Protein AF-0000000076349645 (afdb_homodimer)

Structure (mmCIF, N/CA/C/O backbone):
data_AF-0000000076349645-model_v1
#
loop_
_entity.id
_entity.type
_entity.pdbx_description
1 polymer 'TIGR01457 family HAD-type hydrolase'
#
loop_
_atom_site.group_PDB
_atom_site.id
_atom_site.type_symbol
_atom_site.label_atom_id
_atom_site.label_alt_id
_atom_site.label_comp_id
_atom_site.label_asym_id
_atom_site.label_entity_id
_atom_site.label_seq_id
_atom_site.pdbx_PDB_ins_code
_atom_site.Cartn_x
_atom_site.Cartn_y
_atom_site.Cartn_z
_atom_site.occupancy
_atom_site.B_iso_or_equiv
_atom_site.auth_seq_id
_atom_site.auth_comp_id
_atom_site.auth_asym_id
_atom_site.auth_atom_id
_atom_site.pdbx_PDB_model_num
ATOM 1 N N . MET A 1 1 ? -4.5 16.5 42.219 1 35.44 1 MET A N 1
ATOM 2 C CA . MET A 1 1 ? -4.461 16.469 40.75 1 35.44 1 MET A CA 1
ATOM 3 C C . MET A 1 1 ? -3.775 17.719 40.219 1 35.44 1 MET A C 1
ATOM 5 O O . MET A 1 1 ? -4.105 18.844 40.625 1 35.44 1 MET A O 1
ATOM 9 N N . ALA A 1 2 ? -2.557 17.531 39.781 1 51 2 ALA A N 1
ATOM 10 C CA . ALA A 1 2 ? -1.756 18.719 39.5 1 51 2 ALA A CA 1
ATOM 11 C C . ALA A 1 2 ? -2.58 19.781 38.781 1 51 2 ALA A C 1
ATOM 13 O O . ALA A 1 2 ? -3.244 19.484 37.781 1 51 2 ALA A O 1
ATOM 14 N N . GLU A 1 3 ? -3.074 20.812 39.312 1 57.16 3 GLU A N 1
ATOM 15 C CA . GLU A 1 3 ? -3.844 21.938 38.781 1 57.16 3 GLU A CA 1
ATOM 16 C C . GLU A 1 3 ? -3.328 22.359 37.406 1 57.16 3 GLU A C 1
ATOM 18 O O . GLU A 1 3 ? -2.135 22.609 37.25 1 57.16 3 GLU A O 1
ATOM 23 N N . ARG A 1 4 ? -4.137 22.156 36.25 1 69.69 4 ARG A N 1
ATOM 24 C CA . ARG A 1 4 ? -3.652 22.469 34.906 1 69.69 4 ARG A CA 1
ATOM 25 C C . ARG A 1 4 ? -3.547 23.969 34.688 1 69.69 4 ARG A C 1
ATOM 27 O O . ARG A 1 4 ? -4.43 24.734 35.094 1 69.69 4 ARG A O 1
ATOM 34 N N . LYS A 1 5 ? -2.461 24.469 34.25 1 83.12 5 LYS A N 1
ATOM 35 C CA . LYS A 1 5 ? -2.17 25.859 33.906 1 83.12 5 LYS A CA 1
ATOM 36 C C . LYS A 1 5 ? -3.164 26.406 32.875 1 83.12 5 LYS A C 1
ATOM 38 O O . LYS A 1 5 ? -3.732 25.641 32.094 1 83.12 5 LYS A O 1
ATOM 43 N N . PRO A 1 6 ? -3.459 27.703 32.969 1 92.44 6 PRO A N 1
ATOM 44 C CA . PRO A 1 6 ? -4.355 28.297 31.969 1 92.44 6 PRO A CA 1
ATOM 45 C C . PRO A 1 6 ? -3.842 28.141 30.547 1 92.44 6 PRO A C 1
ATOM 47 O O . PRO A 1 6 ? -2.629 28.156 30.312 1 92.44 6 PRO A O 1
ATOM 50 N N . ILE A 1 7 ? -4.707 27.969 29.656 1 96.56 7 ILE A N 1
ATOM 51 C CA . ILE A 1 7 ? -4.355 27.828 28.234 1 96.56 7 ILE A CA 1
ATOM 52 C C . ILE A 1 7 ? -3.932 29.188 27.688 1 96.56 7 ILE A C 1
ATOM 54 O O . ILE A 1 7 ? -4.703 30.156 27.719 1 96.56 7 ILE A O 1
ATOM 58 N N . GLU A 1 8 ? -2.738 29.234 27.141 1 97.44 8 GLU A N 1
ATOM 59 C CA . GLU A 1 8 ? -2.174 30.484 26.656 1 97.44 8 GLU A CA 1
ATOM 60 C C . GLU A 1 8 ? -1.993 30.453 25.141 1 97.44 8 GLU A C 1
ATOM 62 O O . GLU A 1 8 ? -1.729 31.469 24.516 1 97.44 8 GLU A O 1
ATOM 67 N N . SER A 1 9 ? -2.154 29.344 24.5 1 98.12 9 SER A N 1
ATOM 68 C CA . SER A 1 9 ? -2.035 29.188 23.047 1 98.12 9 SER A CA 1
ATOM 69 C C . SER A 1 9 ? -2.885 28.031 22.547 1 98.12 9 SER A C 1
ATOM 71 O O . SER A 1 9 ? -3.191 27.109 23.297 1 98.12 9 SER A O 1
ATOM 73 N N . TRP A 1 10 ? -3.256 28.156 21.266 1 98.44 10 TRP A N 1
ATOM 74 C CA . TRP A 1 10 ? -4.211 27.219 20.703 1 98.44 10 TRP A CA 1
ATOM 75 C C . TRP A 1 10 ? -3.717 26.672 19.375 1 98.44 10 TRP A C 1
ATOM 77 O O . TRP A 1 10 ? -3.326 27.438 18.484 1 98.44 10 TRP A O 1
ATOM 87 N N . LEU A 1 11 ? -3.643 25.375 19.25 1 98.38 11 LEU A N 1
ATOM 88 C CA . LEU A 1 11 ? -3.531 24.688 17.953 1 98.38 11 LEU A CA 1
ATOM 89 C C . LEU A 1 11 ? -4.855 24.047 17.562 1 98.38 11 LEU A C 1
ATOM 91 O O . LEU A 1 11 ? -5.531 23.453 18.391 1 98.38 11 LEU A O 1
ATOM 95 N N . THR A 1 12 ? -5.25 24.25 16.344 1 98.19 12 THR A N 1
ATOM 96 C CA . THR A 1 12 ? -6.508 23.688 15.875 1 98.19 12 THR A CA 1
ATOM 97 C C . THR A 1 12 ? -6.297 22.922 14.57 1 98.19 12 THR A C 1
ATOM 99 O O . THR A 1 12 ? -5.578 23.391 13.68 1 98.19 12 THR A O 1
ATOM 102 N N . ASP A 1 13 ? -6.887 21.734 14.484 1 97.94 13 ASP A N 1
ATOM 103 C CA . ASP A 1 13 ? -7.047 21.109 13.172 1 97.94 13 ASP A CA 1
ATOM 104 C C . ASP A 1 13 ? -7.984 21.922 12.289 1 97.94 13 ASP A C 1
ATOM 106 O O . ASP A 1 13 ? -8.656 22.844 12.766 1 97.94 13 ASP A O 1
ATOM 110 N N . MET A 1 14 ? -7.891 21.688 11.039 1 96.75 14 MET A N 1
ATOM 111 C CA . MET A 1 14 ? -8.703 22.438 10.086 1 96.75 14 MET A CA 1
ATOM 112 C C . MET A 1 14 ? -9.961 21.656 9.719 1 96.75 14 MET A C 1
ATOM 114 O O . MET A 1 14 ? -11.055 21.984 10.18 1 96.75 14 MET A O 1
ATOM 118 N N . ASP A 1 15 ? -9.797 20.484 9.055 1 93.69 15 ASP A N 1
ATOM 119 C CA . ASP A 1 15 ? -10.914 19.688 8.57 1 93.69 15 ASP A CA 1
ATOM 120 C C . ASP A 1 15 ? -11.594 18.938 9.719 1 93.69 15 ASP A C 1
ATOM 122 O O . ASP A 1 15 ? -10.93 18.266 10.508 1 93.69 15 ASP A O 1
ATOM 126 N N . GLY A 1 16 ? -12.867 19.109 9.836 1 94.44 16 GLY A N 1
ATOM 127 C CA . GLY A 1 16 ? -13.633 18.484 10.898 1 94.44 16 GLY A CA 1
ATOM 128 C C . GLY A 1 16 ? -13.727 19.344 12.156 1 94.44 16 GLY A C 1
ATOM 129 O O . GLY A 1 16 ? -14.5 19.031 13.062 1 94.44 16 GLY A O 1
ATOM 130 N N . VAL A 1 17 ? -12.93 20.422 12.172 1 97.75 17 VAL A N 1
ATOM 131 C CA . VAL A 1 17 ? -12.898 21.297 13.336 1 97.75 17 VAL A CA 1
ATOM 132 C C . VAL A 1 17 ? -13.359 22.703 12.945 1 97.75 17 VAL A C 1
ATOM 134 O O . VAL A 1 17 ? -14.305 23.234 13.516 1 97.75 17 VAL A O 1
ATOM 137 N N . LEU A 1 18 ? -12.727 23.281 11.914 1 98 18 LEU A N 1
ATOM 138 C CA . LEU A 1 18 ? -13.086 24.609 11.43 1 98 18 LEU A CA 1
ATOM 139 C C . LEU A 1 18 ? -14.008 24.5 10.219 1 98 18 LEU A C 1
ATOM 141 O O . LEU A 1 18 ? -14.914 25.328 10.055 1 98 18 LEU A O 1
ATOM 145 N N . ILE A 1 19 ? -13.734 23.5 9.422 1 95.62 19 ILE A N 1
ATOM 146 C CA . ILE A 1 19 ? -14.492 23.328 8.18 1 95.62 19 ILE A CA 1
ATOM 147 C C . ILE A 1 19 ? -14.891 21.875 8.008 1 95.62 19 ILE A C 1
ATOM 149 O O . ILE A 1 19 ? -14.219 20.969 8.516 1 95.62 19 ILE A O 1
ATOM 153 N N . HIS A 1 20 ? -15.93 21.578 7.355 1 90.38 20 HIS A N 1
ATOM 154 C CA . HIS A 1 20 ? -16.391 20.25 6.938 1 90.38 20 HIS A CA 1
ATOM 155 C C . HIS A 1 20 ? -16.828 20.266 5.473 1 90.38 20 HIS A C 1
ATOM 157 O O . HIS A 1 20 ? -17.844 20.859 5.129 1 90.38 20 HIS A O 1
ATOM 163 N N . GLU A 1 21 ? -16.031 19.594 4.602 1 81.38 21 GLU A N 1
ATOM 164 C CA . GLU A 1 21 ? -16.312 19.5 3.172 1 81.38 21 GLU A CA 1
ATOM 165 C C . GLU A 1 21 ? -16.531 20.875 2.553 1 81.38 21 GLU A C 1
ATOM 167 O O . GLU A 1 21 ? -17.531 21.094 1.861 1 81.38 21 GLU A O 1
ATOM 172 N N . GLY A 1 22 ? -15.703 21.797 3.051 1 84.44 22 GLY A N 1
ATOM 173 C CA . GLY A 1 22 ? -15.688 23.109 2.424 1 84.44 22 GLY A CA 1
ATOM 174 C C . GLY A 1 22 ? -16.672 24.078 3.059 1 84.44 22 GLY A C 1
ATOM 175 O O . GLY A 1 22 ? -16.797 25.219 2.609 1 84.44 22 GLY A O 1
ATOM 176 N N . VAL A 1 23 ? -17.344 23.656 4.051 1 91.69 23 VAL A N 1
ATOM 177 C CA . VAL A 1 23 ? -18.297 24.516 4.754 1 91.69 23 VAL A CA 1
ATOM 178 C C . VAL A 1 23 ? -17.797 24.781 6.172 1 91.69 23 VAL A C 1
ATOM 180 O O . VAL A 1 23 ? -17.438 23.844 6.902 1 91.69 23 VAL A O 1
ATOM 183 N N . PRO A 1 24 ? -17.781 26.047 6.539 1 96.44 24 PRO A N 1
ATOM 184 C CA . PRO A 1 24 ? -17.344 26.359 7.906 1 96.44 24 PRO A CA 1
ATOM 185 C C . PRO A 1 24 ? -18.266 25.734 8.961 1 96.44 24 PRO A C 1
ATOM 187 O O . PRO A 1 24 ? -19.484 25.75 8.812 1 96.44 24 PRO A O 1
ATOM 190 N N . ILE A 1 25 ? -17.719 25.188 9.914 1 96.81 25 ILE A N 1
ATOM 191 C CA . ILE A 1 25 ? -18.469 24.656 11.047 1 96.81 25 ILE A CA 1
ATOM 192 C C . ILE A 1 25 ? -19 25.812 11.898 1 96.81 25 ILE A C 1
ATOM 194 O O . ILE A 1 25 ? -18.281 26.797 12.133 1 96.81 25 ILE A O 1
ATOM 198 N N . PRO A 1 26 ? -20.266 25.703 12.352 1 96.69 26 PRO A N 1
ATOM 199 C CA . PRO A 1 26 ? -20.781 26.797 13.188 1 96.69 26 PRO A CA 1
ATOM 200 C C . PRO A 1 26 ? -19.891 27.094 14.383 1 96.69 26 PRO A C 1
ATOM 202 O O . PRO A 1 26 ? -19.5 26.188 15.117 1 96.69 26 PRO A O 1
ATOM 205 N N . GLY A 1 27 ? -19.531 28.406 14.531 1 97.75 27 GLY A N 1
ATOM 206 C CA . GLY A 1 27 ? -18.703 28.828 15.641 1 97.75 27 GLY A CA 1
ATOM 207 C C . GLY A 1 27 ? -17.234 29 15.258 1 97.75 27 GLY A C 1
ATOM 208 O O . GLY A 1 27 ? -16.469 29.609 15.992 1 97.75 27 GLY A O 1
ATOM 209 N N . ALA A 1 28 ? -16.859 28.469 14.109 1 98.44 28 ALA A N 1
ATOM 210 C CA . ALA A 1 28 ? -15.477 28.531 13.68 1 98.44 28 ALA A CA 1
ATOM 211 C C . ALA A 1 28 ? -15.031 29.984 13.469 1 98.44 28 ALA A C 1
ATOM 213 O O . ALA A 1 28 ? -13.938 30.375 13.891 1 98.44 28 ALA A O 1
ATOM 214 N N . ASP A 1 29 ? -15.898 30.719 12.789 1 98.06 29 ASP A N 1
ATOM 215 C CA . ASP A 1 29 ? -15.578 32.125 12.539 1 98.06 29 ASP A CA 1
ATOM 216 C C . ASP A 1 29 ? -15.445 32.906 13.844 1 98.06 29 ASP A C 1
ATOM 218 O O . ASP A 1 29 ? -14.492 33.656 14.023 1 98.06 29 ASP A O 1
ATOM 222 N N . ALA A 1 30 ? -16.391 32.656 14.812 1 98.38 30 ALA A N 1
ATOM 223 C CA . ALA A 1 30 ? -16.344 33.312 16.109 1 98.38 30 ALA A CA 1
ATOM 224 C C . ALA A 1 30 ? -15.086 32.938 16.891 1 98.38 30 ALA A C 1
ATOM 226 O O . ALA A 1 30 ? -14.477 33.75 17.562 1 98.38 30 ALA A O 1
ATOM 227 N N . PHE A 1 31 ? -14.719 31.719 16.797 1 98.5 31 PHE A N 1
ATOM 228 C CA . PHE A 1 31 ? -13.539 31.203 17.484 1 98.5 31 PHE A CA 1
ATOM 229 C C . PHE A 1 31 ? -12.273 31.875 16.969 1 98.5 31 PHE A C 1
ATOM 231 O O . PHE A 1 31 ? -11.453 32.375 17.75 1 98.5 31 PHE A O 1
ATOM 238 N N . ILE A 1 32 ? -12.086 31.891 15.648 1 98.44 32 ILE A N 1
ATOM 239 C CA . ILE A 1 32 ? -10.914 32.5 15.023 1 98.44 32 ILE A CA 1
ATOM 240 C C . ILE A 1 32 ? -10.875 34 15.359 1 98.44 32 ILE A C 1
ATOM 242 O O . ILE A 1 32 ? -9.805 34.531 15.68 1 98.44 32 ILE A O 1
ATOM 246 N N . LYS A 1 33 ? -12.023 34.625 15.297 1 98 33 LYS A N 1
ATOM 247 C CA . LYS A 1 33 ? -12.102 36.031 15.641 1 98 33 LYS A CA 1
ATOM 248 C C . LYS A 1 33 ? -11.656 36.281 17.078 1 98 33 LYS A C 1
ATOM 250 O O . LYS A 1 33 ? -10.891 37.219 17.344 1 98 33 LYS A O 1
ATOM 255 N N . LYS A 1 34 ? -12.164 35.469 17.953 1 98.12 34 LYS A N 1
ATOM 256 C CA . LYS A 1 34 ? -11.805 35.625 19.359 1 98.12 34 LYS A CA 1
ATOM 257 C C . LYS A 1 34 ? -10.305 35.406 19.578 1 98.12 34 LYS A C 1
ATOM 259 O O . LYS A 1 34 ? -9.68 36.125 20.359 1 98.12 34 LYS A O 1
ATOM 264 N N . LEU A 1 35 ? -9.719 34.438 18.891 1 97.88 35 LEU A N 1
ATOM 265 C CA . LEU A 1 35 ? -8.281 34.219 18.969 1 97.88 35 LEU A CA 1
ATOM 266 C C . LEU A 1 35 ? -7.496 35.438 18.5 1 97.88 35 LEU A C 1
ATOM 268 O O . LEU A 1 35 ? -6.555 35.875 19.172 1 97.88 35 LEU A O 1
ATOM 272 N N . ARG A 1 36 ? -7.906 35.938 17.438 1 97.31 36 ARG A N 1
ATOM 273 C CA . ARG A 1 36 ? -7.223 37.094 16.875 1 97.31 36 ARG A CA 1
ATOM 274 C C . ARG A 1 36 ? -7.316 38.312 17.812 1 97.31 36 ARG A C 1
ATOM 276 O O . ARG A 1 36 ? -6.324 39 18.031 1 97.31 36 ARG A O 1
ATOM 283 N N . GLU A 1 37 ? -8.469 38.469 18.406 1 97.19 37 GLU A N 1
ATOM 284 C CA . GLU A 1 37 ? -8.703 39.625 19.281 1 97.19 37 GLU A CA 1
ATOM 285 C C . GLU A 1 37 ? -7.992 39.438 20.609 1 97.19 37 GLU A C 1
ATOM 287 O O . GLU A 1 37 ? -7.574 40.438 21.234 1 97.19 37 GLU A O 1
ATOM 292 N N . SER A 1 38 ? -7.871 38.25 21.031 1 96.5 38 SER A N 1
ATOM 293 C CA . SER A 1 38 ? -7.25 37.969 22.328 1 96.5 38 SER A CA 1
ATOM 294 C C . SER A 1 38 ? -5.746 38.219 22.281 1 96.5 38 SER A C 1
ATOM 296 O O . SER A 1 38 ? -5.121 38.469 23.312 1 96.5 38 SER A O 1
ATOM 298 N N . GLY A 1 39 ? -5.148 38.094 21.109 1 95.81 39 GLY A N 1
ATOM 299 C CA . GLY A 1 39 ? -3.703 38.188 20.953 1 95.81 39 GLY A CA 1
ATOM 300 C C . GLY A 1 39 ? -2.973 36.906 21.344 1 95.81 39 GLY A C 1
ATOM 301 O O . GLY A 1 39 ? -1.748 36.844 21.219 1 95.81 39 GLY A O 1
ATOM 302 N N . LYS A 1 40 ? -3.676 35.938 21.734 1 96.94 40 LYS A N 1
ATOM 303 C CA . LYS A 1 40 ? -3.049 34.656 22.047 1 96.94 40 LYS A CA 1
ATOM 304 C C . LYS A 1 40 ? -2.473 34 20.797 1 96.94 40 LYS A C 1
ATOM 306 O O . LYS A 1 40 ? -3.088 34.031 19.734 1 96.94 40 LYS A O 1
ATOM 311 N N . PRO A 1 41 ? -1.279 33.438 20.969 1 98 41 PRO A N 1
ATOM 312 C CA . PRO A 1 41 ? -0.742 32.688 19.828 1 98 41 PRO A CA 1
ATOM 313 C C . PRO A 1 41 ? -1.626 31.516 19.422 1 98 41 PRO A C 1
ATOM 315 O O . PRO A 1 41 ? -2.189 30.828 20.281 1 98 41 PRO A O 1
ATOM 318 N N . PHE A 1 42 ? -1.793 31.312 18.094 1 98.5 42 PHE A N 1
ATOM 319 C CA . PHE A 1 42 ? -2.555 30.156 17.641 1 98.5 42 PHE A CA 1
ATOM 320 C C . PHE A 1 42 ? -2.068 29.688 16.266 1 98.5 42 PHE A C 1
ATOM 322 O O . PHE A 1 42 ? -1.42 30.453 15.547 1 98.5 42 PHE A O 1
ATOM 329 N N . LEU A 1 43 ? -2.334 28.438 15.984 1 98.31 43 LEU A N 1
ATOM 330 C CA . LEU A 1 43 ? -1.968 27.812 14.711 1 98.31 43 LEU A CA 1
ATOM 331 C C . LEU A 1 43 ? -3.09 26.922 14.203 1 98.31 43 LEU A C 1
ATOM 333 O O . LEU A 1 43 ? -3.703 26.172 14.977 1 98.31 43 LEU A O 1
ATOM 337 N N . VAL A 1 44 ? -3.426 27.109 12.922 1 98.38 44 VAL A N 1
ATOM 338 C CA . VAL A 1 44 ? -4.195 26.094 12.219 1 98.38 44 VAL A CA 1
ATOM 339 C C . VAL A 1 44 ? -3.256 25.016 11.656 1 98.38 44 VAL A C 1
ATOM 341 O O . VAL A 1 44 ? -2.498 25.281 10.719 1 98.38 44 VAL A O 1
ATOM 344 N N . LEU A 1 45 ? -3.322 23.828 12.219 1 97.69 45 LEU A N 1
ATOM 345 C CA . LEU A 1 45 ? -2.414 22.719 11.93 1 97.69 45 LEU A CA 1
ATOM 346 C C . LEU A 1 45 ? -3.105 21.656 11.094 1 97.69 45 LEU A C 1
ATOM 348 O O . LEU A 1 45 ? -4.035 20.984 11.562 1 97.69 45 LEU A O 1
ATOM 352 N N . THR A 1 46 ? -2.652 21.453 9.859 1 97 46 THR A N 1
ATOM 353 C CA . THR A 1 46 ? -3.344 20.531 8.953 1 97 46 THR A CA 1
ATOM 354 C C . THR A 1 46 ? -2.355 19.594 8.281 1 97 46 THR A C 1
ATOM 356 O O . THR A 1 46 ? -1.245 19.984 7.926 1 97 46 THR A O 1
ATOM 359 N N . ASN A 1 47 ? -2.729 18.312 8.07 1 97.19 47 ASN A N 1
ATOM 360 C CA . ASN A 1 47 ? -1.938 17.344 7.324 1 97.19 47 ASN A CA 1
ATOM 361 C C . ASN A 1 47 ? -1.981 17.609 5.824 1 97.19 47 ASN A C 1
ATOM 363 O O . ASN A 1 47 ? -1.31 16.938 5.047 1 97.19 47 ASN A O 1
ATOM 367 N N . ASN A 1 48 ? -2.701 18.625 5.426 1 95.5 48 ASN A N 1
ATOM 368 C CA . ASN A 1 48 ? -2.775 18.984 4.012 1 95.5 48 ASN A CA 1
ATOM 369 C C . ASN A 1 48 ? -1.408 19.375 3.459 1 95.5 48 ASN A C 1
ATOM 371 O O . ASN A 1 48 ? -0.727 20.234 4.027 1 95.5 48 ASN A O 1
ATOM 375 N N . SER A 1 49 ? -1.057 18.688 2.41 1 97.81 49 SER A N 1
ATOM 376 C CA . SER A 1 49 ? 0.222 19.016 1.795 1 97.81 49 SER A CA 1
ATOM 377 C C . SER A 1 49 ? 0.044 19.422 0.336 1 97.81 49 SER A C 1
ATOM 379 O O . SER A 1 49 ? 1.022 19.547 -0.404 1 97.81 49 SER A O 1
ATOM 381 N N . ILE A 1 50 ? -1.169 19.578 -0.103 1 97.19 50 ILE A N 1
ATOM 382 C CA . ILE A 1 50 ? -1.478 19.906 -1.49 1 97.19 50 ILE A CA 1
ATOM 383 C C . ILE A 1 50 ? -1.267 21.406 -1.729 1 97.19 50 ILE A C 1
ATOM 385 O O . ILE A 1 50 ? -0.67 21.797 -2.732 1 97.19 50 ILE A O 1
ATOM 389 N N . TYR A 1 51 ? -1.674 22.203 -0.767 1 97.25 51 TYR A N 1
ATOM 390 C CA . TYR A 1 51 ? -1.732 23.641 -0.959 1 97.25 51 TYR A CA 1
ATOM 391 C C . TYR A 1 51 ? -0.655 24.344 -0.142 1 97.25 51 TYR A C 1
ATOM 393 O O . TYR A 1 51 ? -0.277 23.875 0.933 1 97.25 51 TYR A O 1
ATOM 401 N N . THR A 1 52 ? -0.24 25.5 -0.638 1 97.81 52 THR A N 1
ATOM 402 C CA . THR A 1 52 ? 0.594 26.391 0.173 1 97.81 52 THR A CA 1
ATOM 403 C C . THR A 1 52 ? -0.224 27.031 1.29 1 97.81 52 THR A C 1
ATOM 405 O O . THR A 1 52 ? -1.456 27.031 1.241 1 97.81 52 THR A O 1
ATOM 408 N N . ALA A 1 53 ? 0.45 27.594 2.25 1 97.81 53 ALA A N 1
ATOM 409 C CA . ALA A 1 53 ? -0.234 28.328 3.314 1 97.81 53 ALA A CA 1
ATOM 410 C C . ALA A 1 53 ? -1.065 29.469 2.746 1 97.81 53 ALA A C 1
ATOM 412 O O . ALA A 1 53 ? -2.186 29.719 3.201 1 97.81 53 ALA A O 1
ATOM 413 N N . ARG A 1 54 ? -0.561 30.094 1.747 1 97.69 54 ARG A N 1
ATOM 414 C CA . ARG A 1 54 ? -1.267 31.203 1.126 1 97.69 54 ARG A CA 1
ATOM 415 C C . ARG A 1 54 ? -2.531 30.719 0.418 1 97.69 54 ARG A C 1
ATOM 417 O O . ARG A 1 54 ? -3.566 31.391 0.472 1 97.69 54 ARG A O 1
ATOM 424 N N . ASP A 1 55 ? -2.395 29.625 -0.308 1 97.44 55 ASP A N 1
ATOM 425 C CA . ASP A 1 55 ? -3.572 29.047 -0.955 1 97.44 55 ASP A CA 1
ATOM 426 C C . ASP A 1 55 ? -4.652 28.719 0.07 1 97.44 55 ASP A C 1
ATOM 428 O O . ASP A 1 55 ? -5.836 29 -0.155 1 97.44 55 ASP A O 1
ATOM 432 N N . LEU A 1 56 ? -4.242 28.125 1.176 1 97.25 56 LEU A N 1
ATOM 433 C CA . LEU A 1 56 ? -5.184 27.734 2.215 1 97.25 56 LEU A CA 1
ATOM 434 C C . LEU A 1 56 ? -5.809 28.953 2.875 1 97.25 56 LEU A C 1
ATOM 436 O O . LEU A 1 56 ? -7.004 28.953 3.189 1 97.25 56 LEU A O 1
ATOM 440 N N . GLN A 1 57 ? -4.992 29.938 3.066 1 98.06 57 GLN A N 1
ATOM 441 C CA . GLN A 1 57 ? -5.523 31.188 3.596 1 98.06 57 GLN A CA 1
ATOM 442 C C . GLN A 1 57 ? -6.637 31.734 2.709 1 98.06 57 GLN A C 1
ATOM 444 O O . GLN A 1 57 ? -7.695 32.156 3.203 1 98.06 57 GLN A O 1
ATOM 449 N N . ALA A 1 58 ? -6.379 31.797 1.415 1 97.44 58 ALA A N 1
ATOM 450 C CA . ALA A 1 58 ? -7.363 32.312 0.463 1 97.44 58 ALA A CA 1
ATOM 451 C C . ALA A 1 58 ? -8.648 31.484 0.506 1 97.44 58 ALA A C 1
ATOM 453 O O . ALA A 1 58 ? -9.75 32.031 0.452 1 97.44 58 ALA A O 1
ATOM 454 N N . ARG A 1 59 ? -8.469 30.172 0.624 1 95.69 59 ARG A N 1
ATOM 455 C CA . ARG A 1 59 ? -9.625 29.281 0.682 1 95.69 59 ARG A CA 1
ATOM 456 C C . ARG A 1 59 ? -10.43 29.516 1.954 1 95.69 59 ARG A C 1
ATOM 458 O O . ARG A 1 59 ? -11.664 29.594 1.911 1 95.69 59 ARG A O 1
ATOM 465 N N . LEU A 1 60 ? -9.727 29.641 3.092 1 97.31 60 LEU A N 1
ATOM 466 C CA . LEU A 1 60 ? -10.383 29.891 4.375 1 97.31 60 LEU A CA 1
ATOM 467 C C . LEU A 1 60 ? -11.078 31.25 4.379 1 97.31 60 LEU A C 1
ATOM 469 O O . LEU A 1 60 ? -12.203 31.375 4.871 1 97.31 60 LEU A O 1
ATOM 473 N N . ASN A 1 61 ? -10.445 32.219 3.777 1 96.81 61 ASN A N 1
ATOM 474 C CA . ASN A 1 61 ? -11.023 33.562 3.705 1 96.81 61 ASN A CA 1
ATOM 475 C C . ASN A 1 61 ? -12.328 33.562 2.916 1 96.81 61 ASN A C 1
ATOM 477 O O . ASN A 1 61 ? -13.289 34.25 3.295 1 96.81 61 ASN A O 1
ATOM 481 N N . ARG A 1 62 ? -12.367 32.844 1.878 1 96.12 62 ARG A N 1
ATOM 482 C CA . ARG A 1 62 ? -13.57 32.75 1.057 1 96.12 62 ARG A CA 1
ATOM 483 C C . ARG A 1 62 ? -14.727 32.125 1.843 1 96.12 62 ARG A C 1
ATOM 485 O O . ARG A 1 62 ? -15.891 32.375 1.555 1 96.12 62 ARG A O 1
ATOM 492 N N . MET A 1 63 ? -14.328 31.391 2.861 1 95.31 63 MET A N 1
ATOM 493 C CA . MET A 1 63 ? -15.336 30.719 3.678 1 95.31 63 MET A CA 1
ATOM 494 C C . MET A 1 63 ? -15.68 31.547 4.91 1 95.31 63 MET A C 1
ATOM 496 O O . MET A 1 63 ? -16.453 31.094 5.762 1 95.31 63 MET A O 1
ATOM 500 N N . GLY A 1 64 ? -15.055 32.688 5.012 1 96.19 64 GLY A N 1
ATOM 501 C CA . GLY A 1 64 ? -15.367 33.562 6.109 1 96.19 64 GLY A CA 1
ATOM 502 C C . GLY A 1 64 ? -14.469 33.375 7.316 1 96.19 64 GLY A C 1
ATOM 503 O O . GLY A 1 64 ? -14.773 33.875 8.406 1 96.19 64 GLY A O 1
ATOM 504 N N . LEU A 1 65 ? -13.422 32.656 7.18 1 98.12 65 LEU A N 1
ATOM 505 C CA . LEU A 1 65 ? -12.461 32.469 8.258 1 98.12 65 LEU A CA 1
ATOM 506 C C . LEU A 1 65 ? -11.18 33.25 8.008 1 98.12 65 LEU A C 1
ATOM 508 O O . LEU A 1 65 ? -10.406 32.938 7.109 1 98.12 65 LEU A O 1
ATOM 512 N N . ASP A 1 66 ? -10.953 34.25 8.812 1 97.81 66 ASP A N 1
ATOM 513 C CA . ASP A 1 66 ? -9.797 35.125 8.641 1 97.81 66 ASP A CA 1
ATOM 514 C C . ASP A 1 66 ? -8.594 34.594 9.422 1 97.81 66 ASP A C 1
ATOM 516 O O . ASP A 1 66 ? -8.359 35.031 10.562 1 97.81 66 ASP A O 1
ATOM 520 N N . VAL A 1 67 ? -7.852 33.781 8.797 1 98.12 67 VAL A N 1
ATOM 521 C CA . VAL A 1 67 ? -6.652 33.219 9.406 1 98.12 67 VAL A CA 1
ATOM 522 C C . VAL A 1 67 ? -5.406 33.781 8.734 1 98.12 67 VAL A C 1
ATOM 524 O O . VAL A 1 67 ? -5.223 33.625 7.523 1 98.12 67 VAL A O 1
ATOM 527 N N . PRO A 1 68 ? -4.543 34.5 9.453 1 97.81 68 PRO A N 1
ATOM 528 C CA . PRO A 1 68 ? -3.293 34.969 8.844 1 97.81 68 PRO A CA 1
ATOM 529 C C . PRO A 1 68 ? -2.443 33.812 8.297 1 97.81 68 PRO A C 1
ATOM 531 O O . PRO A 1 68 ? -2.449 32.719 8.859 1 97.81 68 PRO A O 1
ATOM 534 N N . VAL A 1 69 ? -1.717 34.094 7.281 1 98 69 VAL A N 1
ATOM 535 C CA . VAL A 1 69 ? -0.921 33.062 6.598 1 98 69 VAL A CA 1
ATOM 536 C C . VAL A 1 69 ? 0.085 32.469 7.57 1 98 69 VAL A C 1
ATOM 538 O O . VAL A 1 69 ? 0.34 31.25 7.535 1 98 69 VAL A O 1
ATOM 541 N N . GLU A 1 70 ? 0.676 33.281 8.484 1 97.19 70 GLU A N 1
ATOM 542 C CA . GLU A 1 70 ? 1.711 32.812 9.406 1 97.19 70 GLU A CA 1
ATOM 543 C C . GLU A 1 70 ? 1.135 31.875 10.469 1 97.19 70 GLU A C 1
ATOM 545 O O . GLU A 1 70 ? 1.881 31.203 11.18 1 97.19 70 GLU A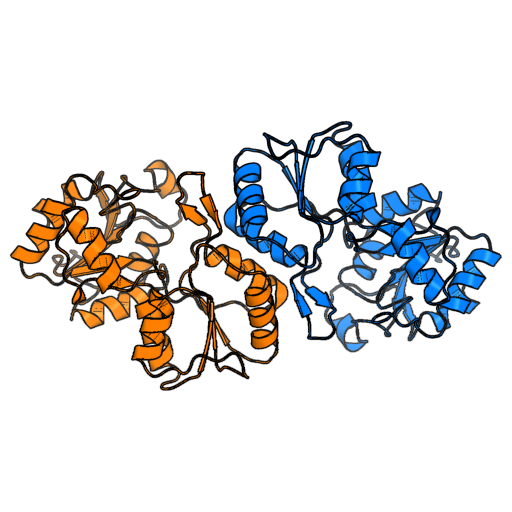 O 1
ATOM 550 N N . ASN A 1 71 ? -0.201 31.828 10.516 1 98.19 71 ASN A N 1
ATOM 551 C CA . ASN A 1 71 ? -0.855 30.969 11.5 1 98.19 71 ASN A CA 1
ATOM 552 C C . ASN A 1 71 ? -1.283 29.641 10.891 1 98.19 71 ASN A C 1
ATOM 554 O O . ASN A 1 71 ? -1.969 28.844 11.539 1 98.19 71 ASN A O 1
ATOM 558 N N . ILE A 1 72 ? -0.934 29.375 9.648 1 98.19 72 ILE A N 1
ATOM 559 C CA . ILE A 1 72 ? -1.242 28.109 8.984 1 98.19 72 ILE A CA 1
ATOM 560 C C . ILE A 1 72 ? 0.017 27.25 8.898 1 98.19 72 ILE A C 1
ATOM 562 O O . ILE A 1 72 ? 1.047 27.703 8.383 1 98.19 72 ILE A O 1
ATOM 566 N N . TRP A 1 73 ? -0.056 26.062 9.477 1 98.06 73 TRP A N 1
ATOM 567 C CA . TRP A 1 73 ? 1.048 25.109 9.508 1 98.06 73 TRP A CA 1
ATOM 568 C C . TRP A 1 73 ? 0.634 23.781 8.898 1 98.06 73 TRP A C 1
ATOM 570 O O . TRP A 1 73 ? -0.211 23.078 9.445 1 98.06 73 TRP A O 1
ATOM 580 N N . THR A 1 74 ? 1.216 23.453 7.738 1 98.12 74 THR A N 1
ATOM 581 C CA . THR A 1 74 ? 0.826 22.266 7 1 98.12 74 THR A CA 1
ATOM 582 C C . THR A 1 74 ? 1.847 21.141 7.199 1 98.12 74 THR A C 1
ATOM 584 O O . THR A 1 74 ? 2.957 21.391 7.676 1 98.12 74 THR A O 1
ATOM 587 N N . SER A 1 75 ? 1.445 19.953 6.809 1 98.19 75 SER A N 1
ATOM 588 C CA . SER A 1 75 ? 2.385 18.844 6.867 1 98.19 75 SER A CA 1
ATOM 589 C C . SER A 1 75 ? 3.541 19.047 5.895 1 98.19 75 SER A C 1
ATOM 591 O O . SER A 1 75 ? 4.648 18.547 6.129 1 98.19 75 SER A O 1
ATOM 593 N N . ALA A 1 76 ? 3.338 19.797 4.797 1 98.5 76 ALA A N 1
ATOM 594 C CA . ALA A 1 76 ? 4.406 20.156 3.867 1 98.5 76 ALA A CA 1
ATOM 595 C C . ALA A 1 76 ? 5.465 21.016 4.551 1 98.5 76 ALA A C 1
ATOM 597 O O . ALA A 1 76 ? 6.664 20.766 4.426 1 98.5 76 ALA A O 1
ATOM 598 N N . LEU A 1 77 ? 5.004 22.016 5.293 1 98.19 77 LEU A N 1
ATOM 599 C CA . LEU A 1 77 ? 5.918 22.891 6.004 1 98.19 77 LEU A CA 1
ATOM 600 C C . LEU A 1 77 ? 6.676 22.141 7.09 1 98.19 77 LEU A C 1
ATOM 602 O O . LEU A 1 77 ? 7.879 22.344 7.262 1 98.19 77 LEU A O 1
ATOM 606 N N . ALA A 1 78 ? 5.938 21.312 7.789 1 97.75 78 ALA A N 1
ATOM 607 C CA . ALA A 1 78 ? 6.57 20.484 8.82 1 97.75 78 ALA A CA 1
ATOM 608 C C . ALA A 1 78 ? 7.652 19.594 8.227 1 97.75 78 ALA A C 1
ATOM 610 O O . ALA A 1 78 ? 8.734 19.453 8.805 1 97.75 78 ALA A O 1
ATOM 611 N N . THR A 1 79 ? 7.355 18.984 7.059 1 98.56 79 THR A N 1
ATOM 612 C CA . THR A 1 79 ? 8.312 18.125 6.371 1 98.56 79 THR A CA 1
ATOM 613 C C . THR A 1 79 ? 9.555 18.906 5.961 1 98.56 79 THR A C 1
ATOM 615 O O . THR A 1 79 ? 10.68 18.453 6.184 1 98.56 79 THR A O 1
ATOM 618 N N . ALA A 1 80 ? 9.344 20.062 5.402 1 98.38 80 ALA A N 1
ATOM 619 C CA . ALA A 1 80 ? 10.453 20.906 4.98 1 98.38 80 ALA A CA 1
ATOM 620 C C . ALA A 1 80 ? 11.328 21.297 6.172 1 98.38 80 ALA A C 1
ATOM 622 O O . ALA A 1 80 ? 12.562 21.219 6.098 1 98.38 80 ALA A O 1
ATOM 623 N N . LYS A 1 81 ? 10.703 21.688 7.258 1 97.44 81 LYS A N 1
ATOM 624 C CA . LYS A 1 81 ? 11.461 22.062 8.445 1 97.44 81 LYS A CA 1
ATOM 625 C C . LYS A 1 81 ? 12.289 20.891 8.969 1 97.44 81 LYS A C 1
ATOM 627 O O . LYS A 1 81 ? 13.453 21.047 9.336 1 97.44 81 LYS A O 1
ATOM 632 N N . PHE A 1 82 ? 11.68 19.719 9.016 1 96.88 82 PHE A N 1
ATOM 633 C CA . PHE A 1 82 ? 12.367 18.516 9.461 1 96.88 82 PHE A CA 1
ATOM 634 C C . PHE A 1 82 ? 13.594 18.25 8.594 1 96.88 82 PHE A C 1
ATOM 636 O O . PHE A 1 82 ? 14.688 18.016 9.109 1 96.88 82 PHE A O 1
ATOM 643 N N . LEU A 1 83 ? 13.391 18.281 7.266 1 97.88 83 LEU A N 1
ATOM 644 C CA . LEU A 1 83 ? 14.477 17.969 6.34 1 97.88 83 LEU A CA 1
ATOM 645 C C . LEU A 1 83 ? 15.57 19.031 6.406 1 97.88 83 LEU A C 1
ATOM 647 O O . LEU A 1 83 ? 16.75 18.719 6.293 1 97.88 83 LEU A O 1
ATOM 651 N N . ASP A 1 84 ? 15.172 20.266 6.598 1 97.5 84 ASP A N 1
ATOM 652 C CA . ASP A 1 84 ? 16.156 21.344 6.742 1 97.5 84 ASP A CA 1
ATOM 653 C C . ASP A 1 84 ? 17.047 21.109 7.961 1 97.5 84 ASP A C 1
ATOM 655 O O . ASP A 1 84 ? 18.25 21.375 7.922 1 97.5 84 ASP A O 1
ATOM 659 N N . ASP A 1 85 ? 16.469 20.625 9.023 1 95.75 85 ASP A N 1
ATOM 660 C CA . ASP A 1 85 ? 17.219 20.328 10.25 1 95.75 85 ASP A CA 1
ATOM 661 C C . ASP A 1 85 ? 18.125 19.125 10.062 1 95.75 85 ASP A C 1
ATOM 663 O O . ASP A 1 85 ? 19.25 19.094 10.578 1 95.75 85 ASP A O 1
ATOM 667 N N . GLN A 1 86 ? 17.656 18.125 9.312 1 96.75 86 GLN A N 1
ATOM 668 C CA . GLN A 1 86 ? 18.391 16.875 9.188 1 96.75 86 GLN A CA 1
ATOM 669 C C . GLN A 1 86 ? 19.484 16.969 8.141 1 96.75 86 GLN A C 1
ATOM 671 O O . GLN A 1 86 ? 20.562 16.391 8.305 1 96.75 86 GLN A O 1
ATOM 676 N N . ARG A 1 87 ? 19.172 17.688 6.996 1 97.5 87 ARG A N 1
ATOM 677 C CA . ARG A 1 87 ? 20.109 17.797 5.883 1 97.5 87 ARG A CA 1
ATOM 678 C C . ARG A 1 87 ? 19.859 19.062 5.074 1 97.5 87 ARG A C 1
ATOM 680 O O . ARG A 1 87 ? 19.266 19.016 3.996 1 97.5 87 ARG A O 1
ATOM 687 N N . PRO A 1 88 ? 20.375 20.188 5.586 1 97.56 88 PRO A N 1
ATOM 688 C CA . PRO A 1 88 ? 20.188 21.438 4.84 1 97.56 88 PRO A CA 1
ATOM 689 C C . PRO A 1 88 ? 20.734 21.375 3.42 1 97.56 88 PRO A C 1
ATOM 691 O O . PRO A 1 88 ? 21.781 20.766 3.191 1 97.56 88 PRO A O 1
ATOM 694 N N . GLY A 1 89 ? 20.016 21.922 2.547 1 96.5 89 GLY A N 1
ATOM 695 C CA . GLY A 1 89 ? 20.453 21.969 1.159 1 96.5 89 GLY A CA 1
ATOM 696 C C . GLY A 1 89 ? 20.484 20.609 0.493 1 96.5 89 GLY A C 1
ATOM 697 O O . GLY A 1 89 ? 21.359 20.328 -0.32 1 96.5 89 GLY A O 1
ATOM 698 N N . GLY A 1 90 ? 19.609 19.719 0.837 1 97.88 90 GLY A N 1
ATOM 699 C CA . GLY A 1 90 ? 19.578 18.375 0.296 1 97.88 90 GLY A CA 1
ATOM 700 C C . GLY A 1 90 ? 18.812 18.281 -1.015 1 97.88 90 GLY A C 1
ATOM 701 O O . GLY A 1 90 ? 18.469 19.297 -1.615 1 97.88 90 GLY A O 1
ATOM 702 N N . THR A 1 91 ? 18.656 17.031 -1.596 1 98.56 91 THR A N 1
ATOM 703 C CA . THR A 1 91 ? 17.953 16.734 -2.838 1 98.56 91 THR A CA 1
ATOM 704 C C . THR A 1 91 ? 16.828 15.742 -2.59 1 98.56 91 THR A C 1
ATOM 706 O O . THR A 1 91 ? 16.891 14.922 -1.666 1 98.56 91 THR A O 1
ATOM 709 N N . ALA A 1 92 ? 15.773 15.922 -3.344 1 98.81 92 ALA A N 1
ATOM 710 C CA . ALA A 1 92 ? 14.633 15.039 -3.109 1 98.81 92 ALA A CA 1
ATOM 711 C C . ALA A 1 92 ? 13.883 14.75 -4.41 1 98.81 92 ALA A C 1
ATOM 713 O O . ALA A 1 92 ? 13.766 15.625 -5.273 1 98.81 92 ALA A O 1
ATOM 714 N N . TYR A 1 93 ? 13.5 13.531 -4.602 1 98.88 93 TYR A N 1
ATOM 715 C CA . TYR A 1 93 ? 12.422 13.188 -5.523 1 98.88 93 TYR A CA 1
ATOM 716 C C . TYR A 1 93 ? 11.062 13.305 -4.84 1 98.88 93 TYR A C 1
ATOM 718 O O . TYR A 1 93 ? 10.844 12.695 -3.791 1 98.88 93 TYR A O 1
ATOM 726 N N . VAL A 1 94 ? 10.156 14.109 -5.465 1 98.75 94 VAL A N 1
ATOM 727 C CA . VAL A 1 94 ? 8.93 14.469 -4.754 1 98.75 94 VAL A CA 1
ATOM 728 C C . VAL A 1 94 ? 7.715 13.992 -5.539 1 98.75 94 VAL A C 1
ATOM 730 O O . VAL A 1 94 ? 7.629 14.203 -6.75 1 98.75 94 VAL A O 1
ATOM 733 N N . ILE A 1 95 ? 6.902 13.273 -4.84 1 98.5 95 ILE A N 1
ATOM 734 C CA . ILE A 1 95 ? 5.531 13.055 -5.293 1 98.5 95 ILE A CA 1
ATOM 735 C C . ILE A 1 95 ? 4.57 13.914 -4.477 1 98.5 95 ILE A C 1
ATOM 737 O O . ILE A 1 95 ? 4.344 13.648 -3.293 1 98.5 95 ILE A O 1
ATOM 741 N N . GLY A 1 96 ? 4.016 14.914 -5.051 1 97.88 96 GLY A N 1
ATOM 742 C CA . GLY A 1 96 ? 3.164 15.859 -4.352 1 97.88 96 GLY A CA 1
ATOM 743 C C . GLY A 1 96 ? 2.859 17.109 -5.164 1 97.88 96 GLY A C 1
ATOM 744 O O . GLY A 1 96 ? 3.271 17.219 -6.32 1 97.88 96 GLY A O 1
ATOM 745 N N . GLU A 1 97 ? 2.156 18.016 -4.59 1 97.38 97 GLU A N 1
ATOM 746 C CA . GLU A 1 97 ? 1.655 19.203 -5.262 1 97.38 97 GLU A CA 1
ATOM 747 C C . GLU A 1 97 ? 2.406 20.453 -4.805 1 97.38 97 GLU A C 1
ATOM 749 O O . GLU A 1 97 ? 3.443 20.359 -4.148 1 97.38 97 GLU A O 1
ATOM 754 N N . ALA A 1 98 ? 1.883 21.594 -5.211 1 96.25 98 ALA A N 1
ATOM 755 C CA . ALA A 1 98 ? 2.568 22.875 -5.047 1 96.25 98 ALA A CA 1
ATOM 756 C C . ALA A 1 98 ? 2.855 23.156 -3.576 1 96.25 98 ALA A C 1
ATOM 758 O O . ALA A 1 98 ? 3.877 23.766 -3.242 1 96.25 98 ALA A O 1
ATOM 759 N N . GLY A 1 99 ? 2.006 22.719 -2.693 1 98.25 99 GLY A N 1
ATOM 760 C CA . GLY A 1 99 ? 2.252 22.938 -1.277 1 98.25 99 GLY A CA 1
ATOM 761 C C . GLY A 1 99 ? 3.561 22.344 -0.8 1 98.25 99 GLY A C 1
ATOM 762 O O . GLY A 1 99 ? 4.336 23 -0.104 1 98.25 99 GLY A O 1
ATOM 763 N N . LEU A 1 100 ? 3.826 21.141 -1.232 1 98.69 100 LEU A N 1
ATOM 764 C CA . LEU A 1 100 ? 5.02 20.422 -0.799 1 98.69 100 LEU A CA 1
ATOM 765 C C . LEU A 1 100 ? 6.246 20.891 -1.57 1 98.69 100 LEU A C 1
ATOM 767 O O . LEU A 1 100 ? 7.293 21.156 -0.976 1 98.69 100 LEU A O 1
ATOM 771 N N . THR A 1 101 ? 6.141 21.031 -2.916 1 98.38 101 THR A N 1
ATOM 772 C CA . THR A 1 101 ? 7.301 21.406 -3.715 1 98.38 101 THR A CA 1
ATOM 773 C C . THR A 1 101 ? 7.773 22.812 -3.365 1 98.38 101 THR A C 1
ATOM 775 O O . THR A 1 101 ? 8.977 23.062 -3.27 1 98.38 101 THR A O 1
ATOM 778 N N . THR A 1 102 ? 6.852 23.734 -3.09 1 98.31 102 THR A N 1
ATOM 779 C CA . THR A 1 102 ? 7.203 25.094 -2.703 1 98.31 102 THR A CA 1
ATOM 780 C C . THR A 1 102 ? 7.914 25.109 -1.352 1 98.31 102 THR A C 1
ATOM 782 O O . THR A 1 102 ? 8.93 25.781 -1.186 1 98.31 102 THR A O 1
ATOM 785 N N . ALA A 1 103 ? 7.387 24.359 -0.406 1 98.56 103 ALA A N 1
ATOM 786 C CA . ALA A 1 103 ? 7.984 24.297 0.925 1 98.56 103 ALA A CA 1
ATOM 787 C C . ALA A 1 103 ? 9.43 23.812 0.854 1 98.56 103 ALA A C 1
ATOM 789 O O . ALA A 1 103 ? 10.305 24.344 1.531 1 98.56 103 ALA A O 1
ATOM 790 N N . LEU A 1 104 ? 9.688 22.812 -0.006 1 98.75 104 LEU A N 1
ATOM 791 C CA . LEU A 1 104 ? 11.023 22.234 -0.116 1 98.75 104 LEU A CA 1
ATOM 792 C C . LEU A 1 104 ? 11.969 23.172 -0.849 1 98.75 104 LEU A C 1
ATOM 794 O O . LEU A 1 104 ? 13.125 23.328 -0.466 1 98.75 104 LEU A O 1
ATOM 798 N N . HIS A 1 105 ? 11.453 23.828 -1.908 1 98.38 105 HIS A N 1
ATOM 799 C CA . HIS A 1 105 ? 12.273 24.812 -2.6 1 98.38 105 HIS A CA 1
ATOM 800 C C . HIS A 1 105 ? 12.664 25.953 -1.666 1 98.38 105 HIS A C 1
ATOM 802 O O . HIS A 1 105 ? 13.789 26.453 -1.73 1 98.38 105 HIS A O 1
ATOM 808 N N . ASP A 1 106 ? 11.781 26.344 -0.824 1 98.06 106 ASP A N 1
ATOM 809 C CA . ASP A 1 106 ? 11.992 27.484 0.069 1 98.06 106 ASP A CA 1
ATOM 810 C C . ASP A 1 106 ? 13.141 27.219 1.035 1 98.06 106 ASP A C 1
ATOM 812 O O . ASP A 1 106 ? 13.797 28.156 1.506 1 98.06 106 ASP A O 1
ATOM 816 N N . ILE A 1 107 ? 13.422 25.969 1.312 1 97.81 107 ILE A N 1
ATOM 817 C CA . ILE A 1 107 ? 14.508 25.672 2.24 1 97.81 107 ILE A CA 1
ATOM 818 C C . ILE A 1 107 ? 15.773 25.328 1.461 1 97.81 107 ILE A C 1
ATOM 820 O O . ILE A 1 107 ? 16.75 24.828 2.033 1 97.81 107 ILE A O 1
ATOM 824 N N . GLY A 1 108 ? 15.68 25.438 0.176 1 98.12 108 GLY A N 1
ATOM 825 C CA . GLY A 1 108 ? 16.891 25.328 -0.633 1 98.12 108 GLY A CA 1
ATOM 826 C C . GLY A 1 108 ? 17.094 23.938 -1.201 1 98.12 108 GLY A C 1
ATOM 827 O O . GLY A 1 108 ? 18.172 23.609 -1.714 1 98.12 108 GLY A O 1
ATOM 828 N N . TYR A 1 109 ? 16.109 23.125 -1.164 1 98.56 109 TYR A N 1
ATOM 829 C CA . TYR A 1 109 ? 16.266 21.766 -1.697 1 98.56 109 TYR A CA 1
ATOM 830 C C . TYR A 1 109 ? 16.234 21.781 -3.221 1 98.56 109 TYR A C 1
ATOM 832 O O . TYR A 1 109 ? 15.516 22.578 -3.83 1 98.56 109 TYR A O 1
ATOM 840 N N . VAL A 1 110 ? 16.984 20.906 -3.848 1 98.44 110 VAL A N 1
ATOM 841 C CA . VAL A 1 110 ? 16.922 20.625 -5.277 1 98.44 110 VAL A CA 1
ATOM 842 C C . VAL A 1 110 ? 16.062 19.391 -5.531 1 98.44 110 VAL A C 1
ATOM 844 O O . VAL A 1 110 ? 16.312 18.328 -4.965 1 98.44 110 VAL A O 1
ATOM 847 N N . LEU A 1 111 ? 15.039 19.547 -6.25 1 98.19 111 LEU A N 1
ATOM 848 C CA . LEU A 1 111 ? 14.188 18.406 -6.621 1 98.19 111 LEU A CA 1
ATOM 849 C C . LEU A 1 111 ? 14.734 17.703 -7.859 1 98.19 111 LEU A C 1
ATOM 851 O O . LEU A 1 111 ? 14.953 18.344 -8.891 1 98.19 111 LEU A O 1
ATOM 855 N N . THR A 1 112 ? 15.039 16.422 -7.734 1 98 112 THR A N 1
ATOM 856 C CA . THR A 1 112 ? 15.672 15.664 -8.805 1 98 112 THR A CA 1
ATOM 857 C C . THR A 1 112 ? 15.289 14.188 -8.703 1 98 112 THR A C 1
ATOM 859 O O . THR A 1 112 ? 14.867 13.719 -7.648 1 98 112 THR A O 1
ATOM 862 N N . ASP A 1 113 ? 15.297 13.523 -9.758 1 96 113 ASP A N 1
ATOM 863 C CA . ASP A 1 113 ? 15.117 12.078 -9.734 1 96 113 ASP A CA 1
ATOM 864 C C . ASP A 1 113 ? 16.438 11.352 -9.969 1 96 113 ASP A C 1
ATOM 866 O O . ASP A 1 113 ? 16.453 10.156 -10.266 1 96 113 ASP A O 1
ATOM 870 N N . HIS A 1 114 ? 17.547 12.125 -9.945 1 95.88 114 HIS A N 1
ATOM 871 C CA . HIS A 1 114 ? 18.875 11.547 -10.086 1 95.88 114 HIS A CA 1
ATOM 872 C C . HIS A 1 114 ? 19.578 11.422 -8.734 1 95.88 114 HIS A C 1
ATOM 874 O O . HIS A 1 114 ? 20.188 12.383 -8.266 1 95.88 114 HIS A O 1
ATOM 880 N N . ASP A 1 115 ? 19.547 10.289 -8.125 1 96.75 115 ASP A N 1
ATOM 881 C CA . ASP A 1 115 ? 20.234 9.922 -6.891 1 96.75 115 ASP A CA 1
ATOM 882 C C . ASP A 1 115 ? 19.906 10.898 -5.766 1 96.75 115 ASP A C 1
ATOM 884 O O . ASP A 1 115 ? 20.812 11.477 -5.152 1 96.75 115 ASP A O 1
ATOM 888 N N . PRO A 1 116 ? 18.656 11.117 -5.496 1 98.56 116 PRO A N 1
ATOM 889 C CA . PRO A 1 116 ? 18.297 12.062 -4.441 1 98.56 116 PRO A CA 1
ATOM 890 C C . PRO A 1 116 ? 18.641 11.547 -3.045 1 98.56 116 PRO A C 1
ATOM 892 O O . PRO A 1 116 ? 18.734 10.336 -2.834 1 98.56 116 PRO A O 1
ATOM 895 N N . ASP A 1 117 ? 18.766 12.445 -2.086 1 98.69 117 ASP A N 1
ATOM 896 C CA . ASP A 1 117 ? 18.938 12.102 -0.677 1 98.69 117 ASP A CA 1
ATOM 897 C C . ASP A 1 117 ? 17.672 11.469 -0.113 1 98.69 117 ASP A C 1
ATOM 899 O O . ASP A 1 117 ? 17.734 10.539 0.697 1 98.69 117 ASP A O 1
ATOM 903 N N . TYR A 1 118 ? 16.516 12.023 -0.567 1 98.81 118 TYR A N 1
ATOM 904 C CA . TYR A 1 118 ? 15.227 11.625 -0.007 1 98.81 118 TYR A CA 1
ATOM 905 C C . TYR A 1 118 ? 14.211 11.359 -1.11 1 98.81 118 TYR A C 1
ATOM 907 O O . TYR A 1 118 ? 14.258 11.984 -2.172 1 98.81 118 TYR A O 1
ATOM 915 N N . VAL A 1 119 ? 13.359 10.422 -0.95 1 98.88 119 VAL A N 1
ATOM 916 C CA . VAL A 1 119 ? 12.047 10.367 -1.579 1 98.88 119 VAL A CA 1
ATOM 917 C C . VAL A 1 119 ? 10.992 10.93 -0.627 1 98.88 119 VAL A C 1
ATOM 919 O O . VAL A 1 119 ? 10.859 10.453 0.504 1 98.88 119 VAL A O 1
ATOM 922 N N . VAL A 1 120 ? 10.281 11.992 -1.076 1 98.88 120 VAL A N 1
ATOM 923 C CA . VAL A 1 120 ? 9.266 12.633 -0.244 1 98.88 120 VAL A CA 1
ATOM 924 C C . VAL A 1 120 ? 7.883 12.43 -0.865 1 98.88 120 VAL A C 1
ATOM 926 O O . VAL A 1 120 ? 7.625 12.898 -1.977 1 98.88 120 VAL A O 1
ATOM 929 N N . LEU A 1 121 ? 7.09 11.711 -0.113 1 98.88 121 LEU A N 1
ATOM 930 C CA . LEU A 1 121 ? 5.738 11.414 -0.569 1 98.88 121 LEU A CA 1
ATOM 931 C C . LEU A 1 121 ? 4.727 12.344 0.101 1 98.88 121 LEU A C 1
ATOM 933 O O . LEU A 1 121 ? 4.598 12.344 1.328 1 98.88 121 LEU A O 1
ATOM 937 N N . GLY A 1 122 ? 4.066 13.164 -0.675 1 98.62 122 GLY A N 1
ATOM 938 C CA . GLY A 1 122 ? 2.965 14 -0.233 1 98.62 122 GLY A CA 1
ATOM 939 C C . GLY A 1 122 ? 1.625 13.578 -0.805 1 98.62 122 GLY A C 1
ATOM 940 O O . GLY A 1 122 ? 1.453 12.422 -1.207 1 98.62 122 GLY A O 1
ATOM 941 N N . GLU A 1 123 ? 0.722 14.484 -0.744 1 96.69 123 GLU A N 1
ATOM 942 C CA . GLU A 1 123 ? -0.634 14.195 -1.202 1 96.69 123 GLU A CA 1
ATOM 943 C C . GLU A 1 123 ? -0.866 14.734 -2.611 1 96.69 123 GLU A C 1
ATOM 945 O O . GLU A 1 123 ? -0.392 15.82 -2.949 1 96.69 123 GLU A O 1
ATOM 950 N N . THR A 1 124 ? -1.505 13.969 -3.381 1 94.81 124 THR A N 1
ATOM 951 C CA . THR A 1 124 ? -2.023 14.398 -4.68 1 94.81 124 THR A CA 1
ATOM 952 C C . THR A 1 124 ? -3.326 13.672 -5.004 1 94.81 124 THR A C 1
ATOM 954 O O . THR A 1 124 ? -3.643 12.648 -4.391 1 94.81 124 THR A O 1
ATOM 957 N N . ARG A 1 125 ? -4.055 14.242 -5.965 1 89.19 125 ARG A N 1
ATOM 958 C CA . ARG A 1 125 ? -5.297 13.602 -6.387 1 89.19 125 ARG A CA 1
ATOM 959 C C . ARG A 1 125 ? -5.051 12.617 -7.527 1 89.19 125 ARG A C 1
ATOM 961 O O . ARG A 1 125 ? -5.934 11.836 -7.883 1 89.19 125 ARG A O 1
ATOM 968 N N . THR A 1 126 ? -3.844 12.656 -7.996 1 88.94 126 THR A N 1
ATOM 969 C CA . THR A 1 126 ? -3.576 11.844 -9.18 1 88.94 126 THR A CA 1
ATOM 970 C C . THR A 1 126 ? -2.207 11.18 -9.086 1 88.94 126 THR A C 1
ATOM 972 O O . THR A 1 126 ? -1.327 11.43 -9.906 1 88.94 126 THR A O 1
ATOM 975 N N . TYR A 1 127 ? -2.094 10.219 -8.195 1 93.44 127 TYR A N 1
ATOM 976 C CA . TYR A 1 127 ? -0.836 9.484 -8.109 1 93.44 127 TYR A CA 1
ATOM 977 C C . TYR A 1 127 ? -0.578 8.688 -9.375 1 93.44 127 TYR A C 1
ATOM 979 O O . TYR A 1 127 ? -1.486 8.047 -9.914 1 93.44 127 TYR A O 1
ATOM 987 N N . SER A 1 128 ? 0.586 8.82 -9.883 1 93.69 128 SER A N 1
ATOM 988 C CA . SER A 1 128 ? 0.922 8.016 -11.055 1 93.69 128 SER A CA 1
ATOM 989 C C . SER A 1 128 ? 1.724 6.777 -10.656 1 93.69 128 SER A C 1
ATOM 991 O O . SER A 1 128 ? 2.592 6.848 -9.789 1 93.69 128 SER A O 1
ATOM 993 N N . PHE A 1 129 ? 1.403 5.613 -11.328 1 94.38 129 PHE A N 1
ATOM 994 C CA . PHE A 1 129 ? 2.141 4.383 -11.078 1 94.38 129 PHE A CA 1
ATOM 995 C C . PHE A 1 129 ? 3.611 4.547 -11.445 1 94.38 129 PHE A C 1
ATOM 997 O O . PHE A 1 129 ? 4.488 3.992 -10.781 1 94.38 129 PHE A O 1
ATOM 1004 N N . GLU A 1 130 ? 3.867 5.293 -12.43 1 94.38 130 GLU A N 1
ATOM 1005 C CA . GLU A 1 130 ? 5.23 5.582 -12.867 1 94.38 130 GLU A CA 1
ATOM 1006 C C . GLU A 1 130 ? 6.016 6.301 -11.773 1 94.38 130 GLU A C 1
ATOM 1008 O O . GLU A 1 130 ? 7.16 5.945 -11.484 1 94.38 130 GLU A O 1
ATOM 1013 N N . ALA A 1 131 ? 5.371 7.305 -11.195 1 96.06 131 ALA A N 1
ATOM 1014 C CA . ALA A 1 131 ? 6.035 8.062 -10.133 1 96.06 131 ALA A CA 1
ATOM 1015 C C . ALA A 1 131 ? 6.316 7.18 -8.922 1 96.06 131 ALA A C 1
ATOM 1017 O O . ALA A 1 131 ? 7.391 7.262 -8.32 1 96.06 131 ALA A O 1
ATOM 1018 N N . MET A 1 132 ? 5.363 6.32 -8.609 1 97 132 MET A N 1
ATOM 1019 C CA . MET A 1 132 ? 5.535 5.414 -7.48 1 97 132 MET A CA 1
ATOM 1020 C C . MET A 1 132 ? 6.648 4.406 -7.754 1 97 132 MET A C 1
ATOM 1022 O O . MET A 1 132 ? 7.426 4.074 -6.855 1 97 132 MET A O 1
ATOM 1026 N N . THR A 1 133 ? 6.699 3.918 -9.016 1 97.25 133 THR A N 1
ATOM 1027 C CA . THR A 1 133 ? 7.754 2.992 -9.414 1 97.25 133 THR A CA 1
ATOM 1028 C C . THR A 1 133 ? 9.125 3.648 -9.289 1 97.25 133 THR A C 1
ATOM 1030 O O . THR A 1 133 ? 10.062 3.041 -8.773 1 97.25 133 THR A O 1
ATOM 1033 N N . LYS A 1 134 ? 9.172 4.879 -9.75 1 97.25 134 LYS A N 1
ATOM 1034 C CA . LYS A 1 134 ? 10.414 5.629 -9.617 1 97.25 134 LYS A CA 1
ATOM 1035 C C . LYS A 1 134 ? 10.82 5.785 -8.156 1 97.25 134 LYS A C 1
ATOM 1037 O O . LYS A 1 134 ? 11.984 5.605 -7.801 1 97.25 134 LYS A O 1
ATOM 1042 N N . ALA A 1 135 ? 9.883 6.078 -7.293 1 98.56 135 ALA A N 1
ATOM 1043 C CA . ALA A 1 135 ? 10.141 6.195 -5.859 1 98.56 135 ALA A CA 1
ATOM 1044 C C . ALA A 1 135 ? 10.711 4.898 -5.297 1 98.56 135 ALA A C 1
ATOM 1046 O O . ALA A 1 135 ? 11.703 4.914 -4.559 1 98.56 135 ALA A O 1
ATOM 1047 N N . VAL A 1 136 ? 10.109 3.783 -5.664 1 98.38 136 VAL A N 1
ATOM 1048 C CA . VAL A 1 136 ? 10.539 2.473 -5.195 1 98.38 136 VAL A CA 1
ATOM 1049 C C . VAL A 1 136 ? 12 2.24 -5.59 1 98.38 136 VAL A C 1
ATOM 1051 O O . VAL A 1 136 ? 12.82 1.841 -4.758 1 98.38 136 VAL A O 1
ATOM 1054 N N . ARG A 1 137 ? 12.328 2.486 -6.812 1 98 137 ARG A N 1
ATOM 1055 C CA . ARG A 1 137 ? 13.68 2.26 -7.32 1 98 137 ARG A CA 1
ATOM 1056 C C . ARG A 1 137 ? 14.688 3.172 -6.625 1 98 137 ARG A C 1
ATOM 1058 O O . ARG A 1 137 ? 15.797 2.744 -6.297 1 98 137 ARG A O 1
ATOM 1065 N N . LEU A 1 138 ? 14.305 4.449 -6.402 1 98.38 138 LEU A N 1
ATOM 1066 C CA . LEU A 1 138 ? 15.195 5.402 -5.746 1 98.38 138 LEU A CA 1
ATOM 1067 C C . LEU A 1 138 ? 15.43 5.008 -4.289 1 98.38 138 LEU A C 1
ATOM 1069 O O . LEU A 1 138 ? 16.547 5.105 -3.789 1 98.38 138 LEU A O 1
ATOM 1073 N N . ILE A 1 139 ? 14.414 4.547 -3.588 1 98.56 139 ILE A N 1
ATOM 1074 C CA . ILE A 1 139 ? 14.547 4.098 -2.207 1 98.56 139 ILE A CA 1
ATOM 1075 C C . ILE A 1 139 ? 15.438 2.859 -2.154 1 98.56 139 ILE A C 1
ATOM 1077 O O . ILE A 1 139 ? 16.328 2.766 -1.311 1 98.56 139 ILE A O 1
ATOM 1081 N N . ASN A 1 140 ? 15.227 1.944 -3.086 1 97.12 140 ASN A N 1
ATOM 1082 C CA . ASN A 1 140 ? 16.094 0.772 -3.174 1 97.12 140 ASN A CA 1
ATOM 1083 C C . ASN A 1 140 ? 17.531 1.161 -3.477 1 97.12 140 ASN A C 1
ATOM 1085 O O . ASN A 1 140 ? 18.469 0.458 -3.082 1 97.12 140 ASN A O 1
ATOM 1089 N N . GLY A 1 141 ? 17.641 2.252 -4.195 1 97.06 141 GLY A N 1
ATOM 1090 C CA . GLY A 1 141 ? 18.969 2.754 -4.535 1 97.06 141 GLY A CA 1
ATOM 1091 C C . GLY A 1 141 ? 19.641 3.492 -3.393 1 97.06 141 GLY A C 1
ATOM 1092 O O . GLY A 1 141 ? 20.781 3.928 -3.514 1 97.06 141 GLY A O 1
ATOM 1093 N N . GLY A 1 142 ? 18.875 3.766 -2.258 1 97.69 142 GLY A N 1
ATOM 1094 C CA . GLY A 1 142 ? 19.547 4.312 -1.089 1 97.69 142 GLY A CA 1
ATOM 1095 C C . GLY A 1 142 ? 18.875 5.562 -0.548 1 97.69 142 GLY A C 1
ATOM 1096 O O . GLY A 1 142 ? 19.219 6.031 0.54 1 97.69 142 GLY A O 1
ATOM 1097 N N . ALA A 1 143 ? 17.938 6.137 -1.318 1 98.38 143 ALA A N 1
ATOM 1098 C CA . ALA A 1 143 ? 17.25 7.328 -0.835 1 98.38 143 ALA A CA 1
ATOM 1099 C C . ALA A 1 143 ? 16.453 7.031 0.436 1 98.38 143 ALA A C 1
ATOM 1101 O O . ALA A 1 143 ? 15.859 5.961 0.565 1 98.38 143 ALA A O 1
ATOM 1102 N N . ARG A 1 144 ? 16.391 7.922 1.34 1 98.56 144 ARG A N 1
ATOM 1103 C CA . ARG A 1 144 ? 15.586 7.801 2.555 1 98.56 144 ARG A CA 1
ATOM 1104 C C . ARG A 1 144 ? 14.125 8.156 2.285 1 98.56 144 ARG A C 1
ATOM 1106 O O . ARG A 1 144 ? 13.836 9.055 1.486 1 98.56 144 ARG A O 1
ATOM 1113 N N . PHE A 1 145 ? 13.242 7.562 2.908 1 98.81 145 PHE A N 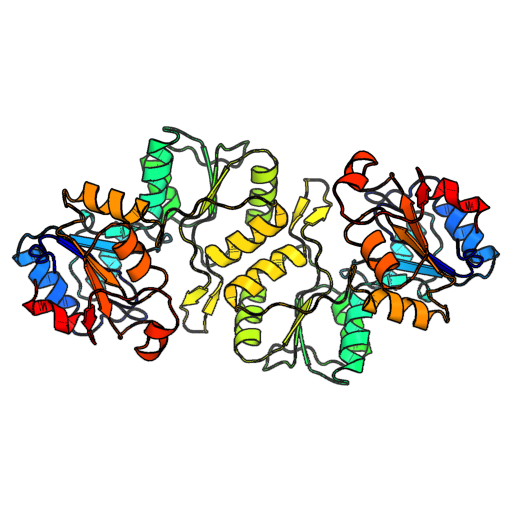1
ATOM 1114 C CA . PHE A 1 145 ? 11.82 7.633 2.609 1 98.81 145 PHE A CA 1
ATOM 1115 C C . PHE A 1 145 ? 11.086 8.477 3.646 1 98.81 145 PHE A C 1
ATOM 1117 O O . PHE A 1 145 ? 11.031 8.109 4.824 1 98.81 145 PHE A O 1
ATOM 1124 N N . ILE A 1 146 ? 10.516 9.648 3.191 1 98.75 146 ILE A N 1
ATOM 1125 C CA . ILE A 1 146 ? 9.781 10.594 4.023 1 98.75 146 ILE A CA 1
ATOM 1126 C C . ILE A 1 146 ? 8.352 10.742 3.504 1 98.75 146 ILE A C 1
ATOM 1128 O O . ILE A 1 146 ? 8.133 10.836 2.295 1 98.75 146 ILE A O 1
ATOM 1132 N N . CYS A 1 147 ? 7.359 10.773 4.379 1 98.75 147 CYS A N 1
ATOM 1133 C CA . CYS A 1 147 ? 5.977 11.062 4.008 1 98.75 147 CYS A CA 1
ATOM 1134 C C . CYS A 1 147 ? 5.434 12.234 4.816 1 98.75 147 CYS A C 1
ATOM 1136 O O . CYS A 1 147 ? 5.766 12.391 5.996 1 98.75 147 CYS A O 1
ATOM 1138 N N . THR A 1 148 ? 4.574 12.953 4.215 1 98.56 148 THR A N 1
ATOM 1139 C CA . THR A 1 148 ? 4.043 14.148 4.863 1 98.56 148 THR A CA 1
ATOM 1140 C C . THR A 1 148 ? 3.064 13.766 5.973 1 98.56 148 THR A C 1
ATOM 1142 O O . THR A 1 148 ? 2.926 14.492 6.961 1 98.56 148 THR A O 1
ATOM 1145 N N . ASN A 1 149 ? 2.34 12.758 5.793 1 97.5 149 ASN A N 1
ATOM 1146 C CA . ASN A 1 149 ? 1.359 12.352 6.793 1 97.5 149 ASN A CA 1
ATOM 1147 C C . ASN A 1 149 ? 0.939 10.891 6.598 1 97.5 149 ASN A C 1
ATOM 1149 O O . ASN A 1 149 ? 1.144 10.32 5.527 1 97.5 149 ASN A O 1
ATOM 1153 N N . PRO A 1 150 ? 0.388 10.281 7.582 1 97.19 150 PRO A N 1
ATOM 1154 C CA . PRO A 1 150 ? 0.039 8.859 7.5 1 97.19 150 PRO A CA 1
ATOM 1155 C C . PRO A 1 150 ? -1.432 8.633 7.16 1 97.19 150 PRO A C 1
ATOM 1157 O O . PRO A 1 150 ? -1.927 7.508 7.262 1 97.19 150 PRO A O 1
ATOM 1160 N N . ASP A 1 151 ? -2.174 9.656 6.781 1 94.94 151 ASP A N 1
ATOM 1161 C CA . ASP A 1 151 ? -3.604 9.5 6.531 1 94.94 151 ASP A CA 1
ATOM 1162 C C . ASP A 1 151 ? -3.865 8.414 5.492 1 94.94 151 ASP A C 1
ATOM 1164 O O . ASP A 1 151 ? -3.273 8.422 4.414 1 94.94 151 ASP A O 1
ATOM 1168 N N . GLU A 1 152 ? -4.766 7.551 5.754 1 95.62 152 GLU A N 1
ATOM 1169 C CA . GLU A 1 152 ? -5.027 6.418 4.871 1 95.62 152 GLU A CA 1
ATOM 1170 C C . GLU A 1 152 ? -5.977 6.809 3.742 1 95.62 152 GLU A C 1
ATOM 1172 O O . GLU A 1 152 ? -5.871 6.293 2.627 1 95.62 152 GLU A O 1
ATOM 1177 N N . THR A 1 153 ? -6.961 7.602 4.07 1 93.5 153 THR A N 1
ATOM 1178 C CA . THR A 1 153 ? -7.918 8.086 3.086 1 93.5 153 THR A CA 1
ATOM 1179 C C . THR A 1 153 ? -8.203 9.57 3.291 1 93.5 153 THR A C 1
ATOM 1181 O O . THR A 1 153 ? -7.898 10.125 4.352 1 93.5 153 THR A O 1
ATOM 1184 N N . GLY A 1 154 ? -8.633 10.195 2.291 1 87.56 154 GLY A N 1
ATOM 1185 C CA . GLY A 1 154 ? -9.164 11.547 2.318 1 87.56 154 GLY A CA 1
ATOM 1186 C C . GLY A 1 154 ? -10.578 11.648 1.792 1 87.56 154 GLY A C 1
ATOM 1187 O O . GLY A 1 154 ? -11.055 10.742 1.106 1 87.56 154 GLY A O 1
ATOM 1188 N N . PRO A 1 155 ? -11.188 12.633 2.172 1 82.12 155 PRO A N 1
ATOM 1189 C CA . PRO A 1 155 ? -12.578 12.805 1.756 1 82.12 155 PRO A CA 1
ATOM 1190 C C . PRO A 1 155 ? -12.711 13.266 0.307 1 82.12 155 PRO A C 1
ATOM 1192 O O . PRO A 1 155 ? -11.812 13.93 -0.217 1 82.12 155 PRO A O 1
ATOM 1195 N N . SER A 1 156 ? -13.812 12.828 -0.354 1 83.94 156 SER A N 1
ATOM 1196 C CA . SER A 1 156 ? -14.258 13.328 -1.65 1 83.94 156 SER A CA 1
ATOM 1197 C C . SER A 1 156 ? -15.773 13.227 -1.789 1 83.94 156 SER A C 1
ATOM 1199 O O . SER A 1 156 ? -16.438 12.617 -0.95 1 83.94 156 SER A O 1
ATOM 1201 N N . THR A 1 157 ? -16.281 13.852 -2.758 1 82.25 157 THR A N 1
ATOM 1202 C CA . THR A 1 157 ? -17.734 13.844 -2.967 1 82.25 157 THR A CA 1
ATOM 1203 C C . THR A 1 157 ? -18.219 12.438 -3.309 1 82.25 157 THR A C 1
ATOM 1205 O O . THR A 1 157 ? -19.359 12.078 -3.012 1 82.25 157 THR A O 1
ATOM 1208 N N . GLU A 1 158 ? -17.359 11.641 -3.85 1 87.5 158 GLU A N 1
ATOM 1209 C CA . GLU A 1 158 ? -17.766 10.32 -4.336 1 87.5 158 GLU A CA 1
ATOM 1210 C C . GLU A 1 158 ? -17.438 9.234 -3.32 1 87.5 158 GLU A C 1
ATOM 1212 O O . GLU A 1 158 ? -17.766 8.062 -3.527 1 87.5 158 GLU A O 1
ATOM 1217 N N . GLY A 1 159 ? -16.781 9.633 -2.244 1 86.75 159 GLY A N 1
ATOM 1218 C CA . GLY A 1 159 ? -16.359 8.656 -1.254 1 86.75 159 GLY A CA 1
ATOM 1219 C C . GLY A 1 159 ? -14.875 8.758 -0.923 1 86.75 159 GLY A C 1
ATOM 1220 O O . GLY A 1 159 ? -14.188 9.656 -1.412 1 86.75 159 GLY A O 1
ATOM 1221 N N . PRO A 1 160 ? -14.398 7.895 -0.109 1 89.94 160 PRO A N 1
ATOM 1222 C CA . PRO A 1 160 ? -13.008 7.973 0.342 1 89.94 160 PRO A CA 1
ATOM 1223 C C . PRO A 1 160 ? -12.008 7.809 -0.799 1 89.94 160 PRO A C 1
ATOM 1225 O O . PRO A 1 160 ? -12.242 7.027 -1.725 1 89.94 160 PRO A O 1
ATOM 1228 N N . LEU A 1 161 ? -11 8.617 -0.751 1 93.38 161 LEU A N 1
ATOM 1229 C CA . LEU A 1 161 ? -9.844 8.547 -1.639 1 93.38 161 LEU A CA 1
ATOM 1230 C C . LEU A 1 161 ? -8.625 8.023 -0.896 1 93.38 161 LEU A C 1
ATOM 1232 O O . LEU A 1 161 ? -8.312 8.484 0.206 1 93.38 161 LEU A O 1
ATOM 1236 N N . PRO A 1 162 ? -7.93 6.973 -1.553 1 95.56 162 PRO A N 1
ATOM 1237 C CA . PRO A 1 162 ? -6.641 6.664 -0.929 1 95.56 162 PRO A CA 1
ATOM 1238 C C . PRO A 1 162 ? -5.762 7.902 -0.749 1 95.56 162 PRO A C 1
ATOM 1240 O O . PRO A 1 162 ? -5.695 8.75 -1.639 1 95.56 162 PRO A O 1
ATOM 1243 N N . ALA A 1 163 ? -5.172 7.961 0.424 1 96.44 163 ALA A N 1
ATOM 1244 C CA . ALA A 1 163 ? -4.344 9.125 0.732 1 96.44 163 ALA A CA 1
ATOM 1245 C C . ALA A 1 163 ? -2.881 8.727 0.9 1 96.44 163 ALA A C 1
ATOM 1247 O O . ALA A 1 163 ? -2.475 7.637 0.493 1 96.44 163 ALA A O 1
ATOM 1248 N N . THR A 1 164 ? -2.09 9.664 1.344 1 97.88 164 THR A N 1
ATOM 1249 C CA . THR A 1 164 ? -0.639 9.531 1.411 1 97.88 164 THR A CA 1
ATOM 1250 C C . THR A 1 164 ? -0.244 8.258 2.156 1 97.88 164 THR A C 1
ATOM 1252 O O . THR A 1 164 ? 0.657 7.539 1.726 1 97.88 164 THR A O 1
ATOM 1255 N N . GLY A 1 165 ? -0.866 7.984 3.285 1 98.06 165 GLY A N 1
ATOM 1256 C CA . GLY A 1 165 ? -0.557 6.797 4.062 1 98.06 165 GLY A CA 1
ATOM 1257 C C . GLY A 1 165 ? -0.789 5.508 3.303 1 98.06 165 GLY A C 1
ATOM 1258 O O . GLY A 1 165 ? -0.035 4.543 3.457 1 98.06 165 GLY A O 1
ATOM 1259 N N . ALA A 1 166 ? -1.853 5.445 2.52 1 98.12 166 ALA A N 1
ATOM 1260 C CA . ALA A 1 166 ? -2.141 4.266 1.704 1 98.12 166 ALA A CA 1
ATOM 1261 C C . ALA A 1 166 ? -1.073 4.07 0.63 1 98.12 166 ALA A C 1
ATOM 1263 O O . ALA A 1 166 ? -0.615 2.949 0.4 1 98.12 166 ALA A O 1
ATOM 1264 N N . VAL A 1 167 ? -0.7 5.121 -0.005 1 98.25 167 VAL A N 1
ATOM 1265 C CA . VAL A 1 167 ? 0.325 5.043 -1.041 1 98.25 167 VAL A CA 1
ATOM 1266 C C . VAL A 1 167 ? 1.667 4.676 -0.414 1 98.25 167 VAL A C 1
ATOM 1268 O O . VAL A 1 167 ? 2.441 3.908 -0.993 1 98.25 167 VAL A O 1
ATOM 1271 N N . ALA A 1 168 ? 1.934 5.203 0.77 1 98.69 168 ALA A N 1
ATOM 1272 C CA . ALA A 1 168 ? 3.145 4.836 1.501 1 98.69 168 ALA A CA 1
ATOM 1273 C C . ALA A 1 168 ? 3.188 3.338 1.775 1 98.69 168 ALA A C 1
ATOM 1275 O O . ALA A 1 168 ? 4.258 2.729 1.759 1 98.69 168 ALA A O 1
ATOM 1276 N N . ALA A 1 169 ? 2.051 2.76 2.053 1 98.56 169 ALA A N 1
ATOM 1277 C CA . ALA A 1 169 ? 1.977 1.324 2.307 1 98.56 169 ALA A CA 1
ATOM 1278 C C . ALA A 1 169 ? 2.428 0.527 1.086 1 98.56 169 ALA A C 1
ATOM 1280 O O . ALA A 1 169 ? 3.113 -0.489 1.219 1 98.56 169 ALA A O 1
ATOM 1281 N N . LEU A 1 170 ? 1.998 0.95 -0.08 1 98.38 170 LEU A N 1
ATOM 1282 C CA . LEU A 1 170 ? 2.434 0.313 -1.318 1 98.38 170 LEU A CA 1
ATOM 1283 C C . LEU A 1 170 ? 3.951 0.368 -1.453 1 98.38 170 LEU A C 1
ATOM 1285 O O . LEU A 1 170 ? 4.594 -0.653 -1.708 1 98.38 170 LEU A O 1
ATOM 1289 N N . ILE A 1 171 ? 4.531 1.531 -1.253 1 98.5 171 ILE A N 1
ATOM 1290 C CA . ILE A 1 171 ? 5.969 1.728 -1.417 1 98.5 171 ILE A CA 1
ATOM 1291 C C . ILE A 1 171 ? 6.723 0.931 -0.355 1 98.5 171 ILE A C 1
ATOM 1293 O O . ILE A 1 171 ? 7.746 0.311 -0.647 1 98.5 171 ILE A O 1
ATOM 1297 N N . THR A 1 172 ? 6.191 0.975 0.859 1 98.69 172 THR A N 1
ATOM 1298 C CA . THR A 1 172 ? 6.797 0.211 1.944 1 98.69 172 THR A CA 1
ATOM 1299 C C . THR A 1 172 ? 6.805 -1.279 1.616 1 98.69 172 THR A C 1
ATOM 1301 O O . THR A 1 172 ? 7.816 -1.958 1.812 1 98.69 172 THR A O 1
ATOM 1304 N N . LYS A 1 173 ? 5.711 -1.769 1.114 1 97.69 173 LYS A N 1
ATOM 1305 C CA . LYS A 1 173 ? 5.613 -3.184 0.767 1 97.69 173 LYS A CA 1
ATOM 1306 C C . LYS A 1 173 ? 6.594 -3.547 -0.344 1 97.69 173 LYS A C 1
ATOM 1308 O O . LYS A 1 173 ? 7.203 -4.617 -0.315 1 97.69 173 LYS A O 1
ATOM 1313 N N . ALA A 1 174 ? 6.809 -2.668 -1.287 1 97 174 ALA A N 1
ATOM 1314 C CA . ALA A 1 174 ? 7.648 -2.924 -2.455 1 97 174 ALA A CA 1
ATOM 1315 C C . ALA A 1 174 ? 9.125 -2.805 -2.104 1 97 174 ALA A C 1
ATOM 1317 O O . ALA A 1 174 ? 9.977 -3.402 -2.766 1 97 174 ALA A O 1
ATOM 1318 N N . THR A 1 175 ? 9.508 -2.037 -1.068 1 97.44 175 THR A N 1
ATOM 1319 C CA . THR A 1 175 ? 10.906 -1.729 -0.796 1 97.44 175 THR A CA 1
ATOM 1320 C C . THR A 1 175 ? 11.367 -2.414 0.485 1 97.44 175 THR A C 1
ATOM 1322 O O . THR A 1 175 ? 12.57 -2.551 0.721 1 97.44 175 THR A O 1
ATOM 1325 N N . GLY A 1 176 ? 10.336 -2.727 1.404 1 96.44 176 GLY A N 1
ATOM 1326 C CA . GLY A 1 176 ? 10.68 -3.189 2.74 1 96.44 176 GLY A CA 1
ATOM 1327 C C . GLY A 1 176 ? 11.125 -2.07 3.664 1 96.44 176 GLY A C 1
ATOM 1328 O O . GLY A 1 176 ? 11.594 -2.324 4.773 1 96.44 176 GLY A O 1
ATOM 1329 N N . LYS A 1 177 ? 11.031 -0.82 3.199 1 97.31 177 LYS A N 1
ATOM 1330 C CA . LYS A 1 177 ? 11.477 0.329 3.984 1 97.31 177 LYS A CA 1
ATOM 1331 C C . LYS A 1 177 ? 10.289 1.158 4.465 1 97.31 177 LYS A C 1
ATOM 1333 O O . LYS A 1 177 ? 9.398 1.488 3.682 1 97.31 177 LYS A O 1
ATOM 1338 N N . ASN A 1 178 ? 10.227 1.474 5.719 1 97.75 178 ASN A N 1
ATOM 1339 C CA . ASN A 1 178 ? 9.18 2.316 6.297 1 97.75 178 ASN A CA 1
ATOM 1340 C C . ASN A 1 178 ? 9.539 3.797 6.199 1 97.75 178 ASN A C 1
ATOM 1342 O O . ASN A 1 178 ? 10.695 4.172 6.387 1 97.75 178 ASN A O 1
ATOM 1346 N N . PRO A 1 179 ? 8.555 4.598 5.961 1 98.31 179 PRO A N 1
ATOM 1347 C CA . PRO A 1 179 ? 8.82 6.035 5.961 1 98.31 179 PRO A CA 1
ATOM 1348 C C . PRO A 1 179 ? 8.812 6.637 7.363 1 98.31 179 PRO A C 1
ATOM 1350 O O . PRO A 1 179 ? 8.266 6.039 8.289 1 98.31 179 PRO A O 1
ATOM 1353 N N . TYR A 1 180 ? 9.508 7.742 7.457 1 97.69 180 TYR A N 1
ATOM 1354 C CA . TYR A 1 180 ? 9.266 8.656 8.57 1 97.69 180 TYR A CA 1
ATOM 1355 C C . TYR A 1 180 ? 8.141 9.625 8.242 1 97.69 180 TYR A C 1
ATOM 1357 O O . TYR A 1 180 ? 8.203 10.352 7.246 1 97.69 180 TYR A O 1
ATOM 1365 N N . PHE A 1 181 ? 7.078 9.648 8.977 1 98 181 PHE A N 1
ATOM 1366 C CA . PHE A 1 181 ? 5.953 10.555 8.773 1 98 181 PHE A CA 1
ATOM 1367 C C . PHE A 1 181 ? 6.164 11.859 9.539 1 98 181 PHE A C 1
ATOM 1369 O O . PHE A 1 181 ? 6.355 11.844 10.758 1 98 181 PHE A O 1
ATOM 1376 N N . ALA A 1 182 ? 6 12.961 8.859 1 96.94 182 ALA A N 1
ATOM 1377 C CA . ALA A 1 182 ? 6.312 14.25 9.461 1 96.94 182 ALA A CA 1
ATOM 1378 C C . ALA A 1 182 ? 5.059 14.906 10.039 1 96.94 182 ALA A C 1
ATOM 1380 O O . ALA A 1 182 ? 5.152 15.773 10.906 1 96.94 182 ALA A O 1
ATOM 1381 N N . GLY A 1 183 ? 3.885 14.539 9.523 1 97.38 183 GLY A N 1
ATOM 1382 C CA . GLY A 1 183 ? 2.639 15.156 9.945 1 97.38 183 GLY A CA 1
ATOM 1383 C C . GLY A 1 183 ? 2 14.469 11.133 1 97.38 183 GLY A C 1
ATOM 1384 O O . GLY A 1 183 ? 2.588 13.547 11.719 1 97.38 183 GLY A O 1
ATOM 1385 N N . LYS A 1 184 ? 0.741 14.953 11.508 1 96.75 184 LYS A N 1
ATOM 1386 C CA . LYS A 1 184 ? -0.005 14.328 12.594 1 96.75 184 LYS A CA 1
ATOM 1387 C C . LYS A 1 184 ? -0.215 12.836 12.336 1 96.75 184 LYS A C 1
ATOM 1389 O O . LYS A 1 184 ? -0.505 12.43 11.211 1 96.75 184 LYS A O 1
ATOM 1394 N N . PRO A 1 185 ? 0.113 12.047 13.438 1 96.69 185 PRO A N 1
ATOM 1395 C CA . PRO A 1 185 ? 0.187 12.359 14.867 1 96.69 185 PRO A CA 1
ATOM 1396 C C . PRO A 1 185 ? 1.62 12.555 15.359 1 96.69 185 PRO A C 1
ATOM 1398 O O . PRO A 1 185 ? 1.874 12.531 16.562 1 96.69 185 PRO A O 1
ATOM 1401 N N . ASN A 1 186 ? 2.564 12.664 14.453 1 94.06 186 ASN A N 1
ATOM 1402 C CA . ASN A 1 186 ? 3.939 12.891 14.883 1 94.06 186 ASN A CA 1
ATOM 1403 C C . ASN A 1 186 ? 4.051 14.117 15.781 1 94.06 186 ASN A C 1
ATOM 1405 O O . ASN A 1 186 ? 3.686 15.219 15.383 1 94.06 186 ASN A O 1
ATOM 1409 N N . PRO A 1 187 ? 4.594 13.953 17 1 91.38 187 PRO A N 1
ATOM 1410 C CA . PRO A 1 187 ? 4.668 15.086 17.922 1 91.38 187 PRO A CA 1
ATOM 1411 C C . PRO A 1 187 ? 5.645 16.172 17.453 1 91.38 187 PRO A C 1
ATOM 1413 O O . PRO A 1 187 ? 5.57 17.312 17.906 1 91.38 187 PRO A O 1
ATOM 1416 N N . LEU A 1 188 ? 6.535 15.758 16.594 1 90.88 188 LEU A N 1
ATOM 1417 C CA . LEU A 1 188 ? 7.496 16.719 16.078 1 90.88 188 LEU A CA 1
ATOM 1418 C C . LEU A 1 188 ? 6.781 17.875 15.375 1 90.88 188 LEU A C 1
ATOM 1420 O O . LEU A 1 188 ? 7.211 19.031 15.477 1 90.88 188 LEU A O 1
ATOM 1424 N N . MET A 1 189 ? 5.73 17.562 14.641 1 94.44 189 MET A N 1
ATOM 1425 C CA . MET A 1 189 ? 4.973 18.609 13.961 1 94.44 189 MET A CA 1
ATOM 1426 C C . MET A 1 189 ? 4.395 19.594 14.961 1 94.44 189 MET A C 1
ATOM 1428 O O . MET A 1 189 ? 4.441 20.812 14.742 1 94.44 189 MET A O 1
ATOM 1432 N N . MET A 1 190 ? 3.918 19.078 16.109 1 94.88 190 MET A N 1
ATOM 1433 C CA . MET A 1 190 ? 3.357 19.938 17.141 1 94.88 190 MET A CA 1
ATOM 1434 C C . MET A 1 190 ? 4.438 20.828 17.766 1 94.88 190 MET A C 1
ATOM 1436 O O . MET A 1 190 ? 4.234 22.031 17.922 1 94.88 190 MET A O 1
ATOM 1440 N N . ARG A 1 191 ? 5.535 20.234 18.016 1 93.5 191 ARG A N 1
ATOM 1441 C CA . ARG A 1 191 ? 6.629 20.969 18.656 1 93.5 191 ARG A CA 1
ATOM 1442 C C . ARG A 1 191 ? 7.156 22.078 17.75 1 93.5 191 ARG A C 1
ATOM 1444 O O . ARG A 1 191 ? 7.375 23.203 18.203 1 93.5 191 ARG A O 1
ATOM 1451 N N . THR A 1 192 ? 7.332 21.734 16.516 1 94.12 192 THR A N 1
ATOM 1452 C CA . THR A 1 192 ? 7.844 22.719 15.578 1 94.12 192 THR A CA 1
ATOM 1453 C C . THR A 1 192 ? 6.82 23.828 15.344 1 94.12 192 THR A C 1
ATOM 1455 O O . THR A 1 192 ? 7.184 25 15.195 1 94.12 192 THR A O 1
ATOM 1458 N N . GLY A 1 193 ? 5.555 23.438 15.312 1 95 193 GLY A N 1
ATOM 1459 C CA . GLY A 1 193 ? 4.504 24.438 15.211 1 95 193 GLY A CA 1
ATOM 1460 C C . GLY A 1 193 ? 4.473 25.391 16.391 1 95 193 GLY A C 1
ATOM 1461 O O . GLY A 1 193 ? 4.375 26.594 16.203 1 95 193 GLY A O 1
ATOM 1462 N N . LEU A 1 194 ? 4.59 24.844 17.578 1 96 194 LEU A N 1
ATOM 1463 C CA . LEU A 1 194 ? 4.602 25.656 18.781 1 96 194 LEU A CA 1
ATOM 1464 C C . LEU A 1 194 ? 5.789 26.609 18.797 1 96 194 LEU A C 1
ATOM 1466 O O . LEU A 1 194 ? 5.648 27.781 19.156 1 96 194 LEU A O 1
ATOM 1470 N N . ASN A 1 195 ? 6.898 26.094 18.359 1 94.75 195 ASN A N 1
ATOM 1471 C CA . ASN A 1 195 ? 8.086 26.938 18.281 1 94.75 195 ASN A CA 1
ATOM 1472 C C . ASN A 1 195 ? 7.887 28.109 17.312 1 94.75 195 ASN A C 1
ATOM 1474 O O . ASN A 1 195 ? 8.367 29.219 17.562 1 94.75 195 ASN A O 1
ATOM 1478 N N . ALA A 1 196 ? 7.223 27.875 16.281 1 93 196 ALA A N 1
ATOM 1479 C CA . ALA A 1 196 ? 7.008 28.891 15.25 1 93 196 ALA A CA 1
ATOM 1480 C C . ALA A 1 196 ? 6.195 30.062 15.797 1 93 196 ALA A C 1
ATOM 1482 O O . ALA A 1 196 ? 6.312 31.188 15.305 1 93 196 ALA A O 1
ATOM 1483 N N . ILE A 1 197 ? 5.438 29.812 16.875 1 94.56 197 ILE A N 1
ATOM 1484 C CA . ILE A 1 197 ? 4.586 30.875 17.375 1 94.56 197 ILE A CA 1
ATOM 1485 C C . ILE A 1 197 ? 4.996 31.25 18.797 1 94.56 197 ILE A C 1
ATOM 1487 O O . ILE A 1 197 ? 4.262 31.938 19.516 1 94.56 197 ILE A O 1
ATOM 1491 N N . GLY A 1 198 ? 6.078 30.688 19.25 1 95.06 198 GLY A N 1
ATOM 1492 C CA . GLY A 1 198 ? 6.633 31.031 20.547 1 95.06 198 GLY A CA 1
ATOM 1493 C C . GLY A 1 198 ? 5.785 30.547 21.719 1 95.06 198 GLY A C 1
ATOM 1494 O O . GLY A 1 198 ? 5.66 31.234 22.734 1 95.06 198 GLY A O 1
ATOM 1495 N N . ALA A 1 199 ? 5.215 29.406 21.531 1 96.06 199 ALA A N 1
ATOM 1496 C CA . ALA A 1 199 ? 4.324 28.859 22.562 1 96.06 199 ALA A CA 1
ATOM 1497 C C . ALA A 1 199 ? 4.934 27.641 23.234 1 96.06 199 ALA A C 1
ATOM 1499 O O . ALA A 1 199 ? 5.848 27.016 22.688 1 96.06 199 ALA A O 1
ATOM 1500 N N . HIS A 1 200 ? 4.402 27.359 24.406 1 95 200 HIS A N 1
ATOM 1501 C CA . HIS A 1 200 ? 4.848 26.203 25.188 1 95 200 HIS A CA 1
ATOM 1502 C C . HIS A 1 200 ? 3.746 25.156 25.297 1 95 200 HIS A C 1
ATOM 1504 O O . HIS A 1 200 ? 2.58 25.484 25.516 1 95 200 HIS A O 1
ATOM 1510 N N . SER A 1 201 ? 4.145 23.859 25.234 1 94.94 201 SER A N 1
ATOM 1511 C CA . SER A 1 201 ? 3.176 22.781 25.203 1 94.94 201 SER A CA 1
ATOM 1512 C C . SER A 1 201 ? 2.348 22.734 26.469 1 94.94 201 SER A C 1
ATOM 1514 O O . SER A 1 201 ? 1.139 22.5 26.438 1 94.94 201 SER A O 1
ATOM 1516 N N . GLU A 1 202 ? 2.941 23.047 27.578 1 94.5 202 GLU A N 1
ATOM 1517 C CA . GLU A 1 202 ? 2.301 22.906 28.891 1 94.5 202 GLU A CA 1
ATOM 1518 C C . GLU A 1 202 ? 1.12 23.859 29.031 1 94.5 202 GLU A C 1
ATOM 1520 O O . GLU A 1 202 ? 0.215 23.625 29.828 1 94.5 202 GLU A O 1
ATOM 1525 N N . THR A 1 203 ? 1.157 24.938 28.266 1 97.19 203 THR A N 1
ATOM 1526 C CA . THR A 1 203 ? 0.087 25.922 28.344 1 97.19 203 THR A CA 1
ATOM 1527 C C . THR A 1 203 ? -0.647 26.031 27 1 97.19 203 THR A C 1
ATOM 1529 O O . THR A 1 203 ? -1.22 27.078 26.688 1 97.19 203 THR A O 1
ATOM 1532 N N . SER A 1 204 ? -0.546 24.969 26.156 1 97.62 204 SER A N 1
ATOM 1533 C CA . SER A 1 204 ? -1.193 24.984 24.859 1 97.62 204 SER A CA 1
ATOM 1534 C C . SER A 1 204 ? -2.301 23.938 24.781 1 97.62 204 SER A C 1
ATOM 1536 O O . SER A 1 204 ? -2.244 22.922 25.469 1 97.62 204 SER A O 1
ATOM 1538 N N . ALA A 1 205 ? -3.283 24.25 23.953 1 98.19 205 ALA A N 1
ATOM 1539 C CA . ALA A 1 205 ? -4.375 23.312 23.688 1 98.19 205 ALA A CA 1
ATOM 1540 C C . ALA A 1 205 ? -4.363 22.859 22.234 1 98.19 205 ALA A C 1
ATOM 1542 O O . ALA A 1 205 ? -4.086 23.656 21.328 1 98.19 205 ALA A O 1
ATOM 1543 N N . MET A 1 206 ? -4.605 21.594 22.016 1 98.5 206 MET A N 1
ATOM 1544 C CA . MET A 1 206 ? -4.832 21.031 20.688 1 98.5 206 MET A CA 1
ATOM 1545 C C . MET A 1 206 ? -6.297 20.656 20.484 1 98.5 206 MET A C 1
ATOM 1547 O O . MET A 1 206 ? -6.844 19.859 21.25 1 98.5 206 MET A O 1
ATOM 1551 N N . ILE A 1 207 ? -6.914 21.312 19.516 1 98.62 207 ILE A N 1
ATOM 1552 C CA . ILE A 1 207 ? -8.289 21 19.172 1 98.62 207 ILE A CA 1
ATOM 1553 C C . ILE A 1 207 ? -8.32 20.094 17.938 1 98.62 207 ILE A C 1
ATOM 1555 O O . ILE A 1 207 ? -7.719 20.422 16.906 1 98.62 207 ILE A O 1
ATOM 1559 N N . GLY A 1 208 ? -8.961 18.953 18 1 98.12 208 GLY A N 1
ATOM 1560 C CA . GLY A 1 208 ? -9.031 18.047 16.859 1 98.12 208 GLY A CA 1
ATOM 1561 C C . GLY A 1 208 ? -10.297 17.219 16.844 1 98.12 208 GLY A C 1
ATOM 1562 O O . GLY A 1 208 ? -11.102 17.281 17.766 1 98.12 208 GLY A O 1
ATOM 1563 N N . ASP A 1 209 ? -10.555 16.516 15.727 1 97.38 209 ASP A N 1
ATOM 1564 C CA . ASP A 1 209 ? -11.742 15.672 15.586 1 97.38 209 ASP A CA 1
ATOM 1565 C C . ASP A 1 209 ? -11.359 14.195 15.477 1 97.38 209 ASP A C 1
ATOM 1567 O O . ASP A 1 209 ? -12.219 13.336 15.297 1 97.38 209 ASP A O 1
ATOM 1571 N N . ARG A 1 210 ? -10.086 13.953 15.578 1 96.12 210 ARG A N 1
ATOM 1572 C CA . ARG A 1 210 ? -9.656 12.57 15.461 1 96.12 210 ARG A CA 1
ATOM 1573 C C . ARG A 1 210 ? -8.844 12.141 16.688 1 96.12 210 ARG A C 1
ATOM 1575 O O . ARG A 1 210 ? -7.945 12.859 17.109 1 96.12 210 ARG A O 1
ATOM 1582 N N . MET A 1 211 ? -9.102 10.922 17.188 1 96.06 211 MET A N 1
ATOM 1583 C CA . MET A 1 211 ? -8.391 10.344 18.312 1 96.06 211 MET A CA 1
ATOM 1584 C C . MET A 1 211 ? -6.969 9.961 17.938 1 96.06 211 MET A C 1
ATOM 1586 O O . MET A 1 211 ? -6.02 10.273 18.656 1 96.06 211 MET A O 1
ATOM 1590 N N . ASP A 1 212 ? -6.789 9.398 16.734 1 94.69 212 ASP A N 1
ATOM 1591 C CA . ASP A 1 212 ? -5.535 8.742 16.375 1 94.69 212 ASP A CA 1
ATOM 1592 C C . ASP A 1 212 ? -4.543 9.742 15.781 1 94.69 212 ASP A C 1
ATOM 1594 O O . ASP A 1 212 ? -3.377 9.406 15.555 1 94.69 212 ASP A O 1
ATOM 1598 N N . THR A 1 213 ? -5.031 10.953 15.5 1 95.62 213 THR A N 1
ATOM 1599 C CA . THR A 1 213 ? -4.113 11.945 14.961 1 95.62 213 THR A CA 1
ATOM 1600 C C . THR A 1 213 ? -4.039 13.164 15.883 1 95.62 213 THR A C 1
ATOM 1602 O O . THR A 1 213 ? -3.115 13.281 16.688 1 95.62 213 THR A O 1
ATOM 1605 N N . ASP A 1 214 ? -5.086 13.898 16.031 1 97.06 214 ASP A N 1
ATOM 1606 C CA . ASP A 1 214 ? -5.074 15.156 16.781 1 97.06 214 ASP A CA 1
ATOM 1607 C C . ASP A 1 214 ? -4.852 14.914 18.266 1 97.06 214 ASP A C 1
ATOM 1609 O O . ASP A 1 214 ? -3.922 15.461 18.859 1 97.06 214 ASP A O 1
ATOM 1613 N N . VAL A 1 215 ? -5.723 14.078 18.875 1 97.06 215 VAL A N 1
ATOM 1614 C CA . VAL A 1 215 ? -5.668 13.844 20.312 1 97.06 215 VAL A CA 1
ATOM 1615 C C . VAL A 1 215 ? -4.34 13.18 20.672 1 97.06 215 VAL A C 1
ATOM 1617 O O . VAL A 1 215 ? -3.662 13.609 21.609 1 97.06 215 VAL A O 1
ATOM 1620 N N . LEU A 1 216 ? -3.975 12.203 19.875 1 96.69 216 LEU A N 1
ATOM 1621 C CA . LEU A 1 216 ? -2.727 11.492 20.141 1 96.69 216 LEU A CA 1
ATOM 1622 C C . LEU A 1 216 ? -1.535 12.438 20.062 1 96.69 216 LEU A C 1
ATOM 1624 O O . LEU A 1 216 ? -0.686 12.461 20.953 1 96.69 216 LEU A O 1
ATOM 1628 N N . ALA A 1 217 ? -1.481 13.227 19 1 96.38 217 ALA A N 1
ATOM 1629 C CA . ALA A 1 217 ? -0.375 14.164 18.812 1 96.38 217 ALA A CA 1
ATOM 1630 C C . ALA A 1 217 ? -0.309 15.172 19.953 1 96.38 217 ALA A C 1
ATOM 1632 O O . ALA A 1 217 ? 0.772 15.461 20.469 1 96.38 217 ALA A O 1
ATOM 1633 N N . GLY A 1 218 ? -1.428 15.75 20.344 1 96.69 218 GLY A N 1
ATOM 1634 C CA . GLY A 1 218 ? -1.477 16.703 21.438 1 96.69 218 GLY A CA 1
ATOM 1635 C C . GLY A 1 218 ? -1.031 16.094 22.766 1 96.69 218 GLY A C 1
ATOM 1636 O O . GLY A 1 218 ? -0.237 16.703 23.484 1 96.69 218 GLY A O 1
ATOM 1637 N N . LEU A 1 219 ? -1.539 14.898 23.031 1 94.56 219 LEU A N 1
ATOM 1638 C CA . LEU A 1 219 ? -1.194 14.195 24.266 1 94.56 219 LEU A CA 1
ATOM 1639 C C . LEU A 1 219 ? 0.308 13.945 24.344 1 94.56 219 LEU A C 1
ATOM 1641 O O . LEU A 1 219 ? 0.935 14.227 25.359 1 94.56 219 LEU A O 1
ATOM 1645 N N . GLU A 1 220 ? 0.863 13.492 23.25 1 94.12 220 GLU A N 1
ATOM 1646 C CA . GLU A 1 220 ? 2.275 13.125 23.219 1 94.12 220 GLU A CA 1
ATOM 1647 C C . GLU A 1 220 ? 3.168 14.367 23.234 1 94.12 220 GLU A C 1
ATOM 1649 O O . GLU A 1 220 ? 4.34 14.289 23.609 1 94.12 220 GLU A O 1
ATOM 1654 N N . ALA A 1 221 ? 2.629 15.469 22.891 1 94.62 221 ALA A N 1
ATOM 1655 C CA . ALA A 1 221 ? 3.369 16.719 22.922 1 94.62 221 ALA A CA 1
ATOM 1656 C C . ALA A 1 221 ? 3.199 17.422 24.281 1 94.62 221 ALA A C 1
ATOM 1658 O O . ALA A 1 221 ? 3.812 18.453 24.531 1 94.62 221 ALA A O 1
ATOM 1659 N N . GLY A 1 222 ? 2.273 16.906 25.125 1 93.81 222 GLY A N 1
ATOM 1660 C CA . GLY A 1 222 ? 2.094 17.469 26.469 1 93.81 222 GLY A CA 1
ATOM 1661 C C . GLY A 1 222 ? 1.058 18.562 26.516 1 93.81 222 GLY A C 1
ATOM 1662 O O . GLY A 1 222 ? 1.086 19.406 27.406 1 93.81 222 GLY A O 1
ATOM 1663 N N . MET A 1 223 ? 0.144 18.562 25.562 1 96.75 223 MET A N 1
ATOM 1664 C CA . MET A 1 223 ? -0.862 19.609 25.484 1 96.75 223 MET A CA 1
ATOM 1665 C C . MET A 1 223 ? -2.178 19.156 26.109 1 96.75 223 MET A C 1
ATOM 1667 O O . MET A 1 223 ? -2.408 17.953 26.266 1 96.75 223 MET A O 1
ATOM 1671 N N . GLU A 1 224 ? -2.955 20.141 26.531 1 97.25 224 GLU A N 1
ATOM 1672 C CA . GLU A 1 224 ? -4.367 19.844 26.75 1 97.25 224 GLU A CA 1
ATOM 1673 C C . GLU A 1 224 ? -5.098 19.594 25.438 1 97.25 224 GLU A C 1
ATOM 1675 O O . GLU A 1 224 ? -4.867 20.281 24.453 1 97.25 224 GLU A O 1
ATOM 1680 N N . THR A 1 225 ? -5.934 18.547 25.391 1 98 225 THR A N 1
ATOM 1681 C CA . THR A 1 225 ? -6.574 18.188 24.141 1 98 225 THR A CA 1
ATOM 1682 C C . THR A 1 225 ? -8.086 18.359 24.219 1 98 225 THR A C 1
ATOM 1684 O O . THR A 1 225 ? -8.688 18.078 25.266 1 98 225 THR A O 1
ATOM 1687 N N . PHE A 1 226 ? -8.641 18.906 23.203 1 98.44 226 PHE A N 1
ATOM 1688 C CA . PHE A 1 226 ? -10.086 19.016 23.031 1 98.44 226 PHE A CA 1
ATOM 1689 C C . PHE A 1 226 ? -10.547 18.25 21.797 1 98.44 226 PHE A C 1
ATOM 1691 O O . PHE A 1 226 ? -10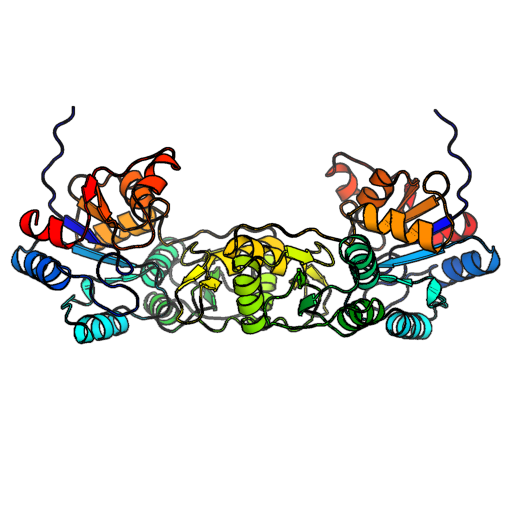.156 18.562 20.672 1 98.44 226 PHE A O 1
ATOM 1698 N N . LEU A 1 227 ? -11.344 17.219 21.969 1 98.56 227 LEU A N 1
ATOM 1699 C CA . LEU A 1 227 ? -11.977 16.5 20.875 1 98.56 227 LEU A CA 1
ATOM 1700 C C . LEU A 1 227 ? -13.336 17.094 20.547 1 98.56 227 LEU A C 1
ATOM 1702 O O . LEU A 1 227 ? -14.203 17.188 21.422 1 98.56 227 LEU A O 1
ATOM 1706 N N . VAL A 1 228 ? -13.477 17.562 19.344 1 98.19 228 VAL A N 1
ATOM 1707 C CA . VAL A 1 228 ? -14.789 18.016 18.891 1 98.19 228 VAL A CA 1
ATOM 1708 C C . VAL A 1 228 ? -15.516 16.859 18.203 1 98.19 228 VAL A C 1
ATOM 1710 O O . VAL A 1 228 ? -14.883 16 17.594 1 98.19 228 VAL A O 1
ATOM 1713 N N . LEU A 1 229 ? -16.828 16.859 18.203 1 96.75 229 LEU A N 1
ATOM 1714 C CA . LEU A 1 229 ? -17.609 15.742 17.688 1 96.75 229 LEU A CA 1
ATOM 1715 C C . LEU A 1 229 ? -18.234 16.094 16.328 1 96.75 229 LEU A C 1
ATOM 1717 O O . LEU A 1 229 ? -19.156 15.406 15.883 1 96.75 229 LEU A O 1
ATOM 1721 N N . THR A 1 230 ? -17.734 17.141 15.688 1 93.81 230 THR A N 1
ATOM 1722 C CA . THR A 1 230 ? -18.266 17.609 14.414 1 93.81 230 THR A CA 1
ATOM 1723 C C . THR A 1 230 ? -17.562 16.906 13.25 1 93.81 230 THR A C 1
ATOM 1725 O O . THR A 1 230 ? -18 17.016 12.102 1 93.81 230 THR A O 1
ATOM 1728 N N . GLY A 1 231 ? -16.469 16.188 13.586 1 91.69 231 GLY A N 1
ATOM 1729 C CA . GLY A 1 231 ? -15.688 15.562 12.531 1 91.69 231 GLY A CA 1
ATOM 1730 C C . GLY A 1 231 ? -15.867 14.055 12.453 1 91.69 231 GLY A C 1
ATOM 1731 O O . GLY A 1 231 ? -17 13.562 12.406 1 91.69 231 GLY A O 1
ATOM 1732 N N . LEU A 1 232 ? -14.883 13.32 12.453 1 85.94 232 LEU A N 1
ATOM 1733 C CA . LEU A 1 232 ? -14.891 11.898 12.117 1 85.94 232 LEU A CA 1
ATOM 1734 C C . LEU A 1 232 ? -15.203 11.055 13.344 1 85.94 232 LEU A C 1
ATOM 1736 O O . LEU A 1 232 ? -15.727 9.945 13.219 1 85.94 232 LEU A O 1
ATOM 1740 N N . THR A 1 233 ? -14.914 11.578 14.539 1 91.06 233 THR A N 1
ATOM 1741 C CA . THR A 1 233 ? -15.008 10.781 15.758 1 91.06 233 THR A CA 1
ATOM 1742 C C . THR A 1 233 ? -16.375 10.969 16.422 1 91.06 233 THR A C 1
ATOM 1744 O O . THR A 1 233 ? -16.875 12.086 16.5 1 91.06 233 THR A O 1
ATOM 1747 N N . SER A 1 234 ? -16.969 9.867 16.859 1 93.25 234 SER A N 1
ATOM 1748 C CA . SER A 1 234 ? -18.109 9.898 17.75 1 93.25 234 SER A CA 1
ATOM 1749 C C . SER A 1 234 ? -17.703 9.594 19.188 1 93.25 234 SER A C 1
ATOM 1751 O O . SER A 1 234 ? -16.578 9.148 19.438 1 93.25 234 SER A O 1
ATOM 1753 N N . ARG A 1 235 ? -18.594 9.898 20.078 1 94.06 235 ARG A N 1
ATOM 1754 C CA . ARG A 1 235 ? -18.297 9.633 21.484 1 94.06 235 ARG A CA 1
ATOM 1755 C C . ARG A 1 235 ? -18.016 8.156 21.703 1 94.06 235 ARG A C 1
ATOM 1757 O O . ARG A 1 235 ? -17.172 7.805 22.531 1 94.06 235 ARG A O 1
ATOM 1764 N N . ALA A 1 236 ? -18.703 7.32 20.984 1 93.38 236 ALA A N 1
ATOM 1765 C CA . ALA A 1 236 ? -18.562 5.875 21.125 1 93.38 236 ALA A CA 1
ATOM 1766 C C . ALA A 1 236 ? -17.172 5.422 20.688 1 93.38 236 ALA A C 1
ATOM 1768 O O . ALA A 1 236 ? -16.672 4.395 21.156 1 93.38 236 ALA A O 1
ATOM 1769 N N . ASP A 1 237 ? -16.516 6.211 19.875 1 93.31 237 ASP A N 1
ATOM 1770 C CA . ASP A 1 237 ? -15.195 5.852 19.344 1 93.31 237 ASP A CA 1
ATOM 1771 C C . ASP A 1 237 ? -14.109 6.035 20.406 1 93.31 237 ASP A C 1
ATOM 1773 O O . ASP A 1 237 ? -13.047 5.418 20.328 1 93.31 237 ASP A O 1
ATOM 1777 N N . ILE A 1 238 ? -14.344 6.859 21.375 1 94.5 238 ILE A N 1
ATOM 1778 C CA . ILE A 1 238 ? -13.336 7.254 22.359 1 94.5 238 ILE A CA 1
ATOM 1779 C C . ILE A 1 238 ? -12.883 6.031 23.156 1 94.5 238 ILE A C 1
ATOM 1781 O O . ILE A 1 238 ? -11.688 5.824 23.344 1 94.5 238 ILE A O 1
ATOM 1785 N N . ASP A 1 239 ? -13.797 5.148 23.453 1 92.44 239 ASP A N 1
ATOM 1786 C CA . ASP A 1 239 ? -13.508 4.016 24.328 1 92.44 239 ASP A CA 1
ATOM 1787 C C . ASP A 1 239 ? -12.742 2.924 23.578 1 92.44 239 ASP A C 1
ATOM 1789 O O . ASP A 1 239 ? -12.211 2 24.188 1 92.44 239 ASP A O 1
ATOM 1793 N N . ARG A 1 240 ? -12.695 3.064 22.297 1 92.5 240 ARG A N 1
ATOM 1794 C CA . ARG A 1 240 ? -11.984 2.076 21.5 1 92.5 240 ARG A CA 1
ATOM 1795 C C . ARG A 1 240 ? -10.477 2.301 21.562 1 92.5 240 ARG A C 1
ATOM 1797 O O . ARG A 1 240 ? -9.695 1.45 21.125 1 92.5 240 ARG A O 1
ATOM 1804 N N . HIS A 1 241 ? -10.094 3.42 22.125 1 94.06 241 HIS A N 1
ATOM 1805 C CA . HIS A 1 241 ? -8.68 3.775 22.219 1 94.06 241 HIS A CA 1
ATOM 1806 C C . HIS A 1 241 ? -8.172 3.631 23.656 1 94.06 241 HIS A C 1
ATOM 1808 O O . HIS A 1 241 ? -8.93 3.812 24.609 1 94.06 241 HIS A O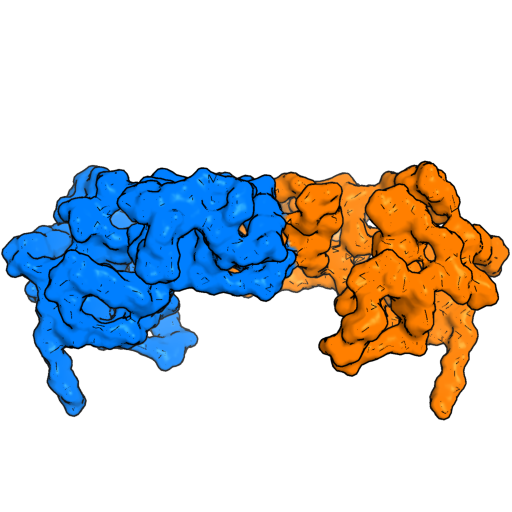 1
ATOM 1814 N N . PRO A 1 242 ? -6.945 3.266 23.797 1 94.12 242 PRO A N 1
ATOM 1815 C CA . PRO A 1 242 ? -6.387 3.145 25.141 1 94.12 242 PRO A CA 1
ATOM 1816 C C . PRO A 1 242 ? -6.086 4.5 25.781 1 94.12 242 PRO A C 1
ATOM 1818 O O . PRO A 1 242 ? -5.555 4.559 26.891 1 94.12 242 PRO A O 1
ATOM 1821 N N . PHE A 1 243 ? -6.301 5.625 25.125 1 94.12 243 PHE A N 1
ATOM 1822 C CA . PHE A 1 243 ? -6.125 6.988 25.609 1 94.12 243 PHE A CA 1
ATOM 1823 C C . PHE A 1 243 ? -7.395 7.805 25.422 1 94.12 243 PHE A C 1
ATOM 1825 O O . PHE A 1 243 ? -8.297 7.387 24.688 1 94.12 243 PHE A O 1
ATOM 1832 N N . ARG A 1 244 ? -7.473 8.93 26.094 1 95.69 244 ARG A N 1
ATOM 1833 C CA . ARG A 1 244 ? -8.648 9.789 26.016 1 95.69 244 ARG A CA 1
ATOM 1834 C C . ARG A 1 244 ? -8.25 11.25 25.875 1 95.69 244 ARG A C 1
ATOM 1836 O O . ARG A 1 244 ? -7.16 11.648 26.281 1 95.69 244 ARG A O 1
ATOM 1843 N N . PRO A 1 245 ? -9.117 12.031 25.203 1 97.62 245 PRO A N 1
ATOM 1844 C CA . PRO A 1 245 ? -8.867 13.469 25.219 1 97.62 245 PRO A CA 1
ATOM 1845 C C . PRO A 1 245 ? -9.039 14.078 26.609 1 97.62 245 PRO A C 1
ATOM 1847 O O . PRO A 1 245 ? -9.727 13.5 27.469 1 97.62 245 PRO A O 1
ATOM 1850 N N . SER A 1 246 ? -8.367 15.242 26.844 1 96.75 246 SER A N 1
ATOM 1851 C CA . SER A 1 246 ? -8.594 15.969 28.094 1 96.75 246 SER A CA 1
ATOM 1852 C C . SER A 1 246 ? -10.047 16.406 28.234 1 96.75 246 SER A C 1
ATOM 1854 O O . SER A 1 246 ? -10.617 16.375 29.328 1 96.75 246 SER A O 1
ATOM 1856 N N . ASN A 1 247 ? -10.609 16.844 27.125 1 97.31 247 ASN A N 1
ATOM 1857 C CA . ASN A 1 247 ? -11.984 17.328 27.062 1 97.31 247 ASN A CA 1
ATOM 1858 C C . ASN A 1 247 ? -12.688 16.875 25.781 1 97.31 247 ASN A C 1
ATOM 1860 O O . ASN A 1 247 ? -12.039 16.672 24.75 1 97.31 247 ASN A O 1
ATOM 1864 N N . VAL A 1 248 ? -13.969 16.703 25.891 1 98.25 248 VAL A N 1
ATOM 1865 C CA . VAL A 1 248 ? -14.82 16.438 24.734 1 98.25 248 VAL A CA 1
ATOM 1866 C C . VAL A 1 248 ? -15.898 17.516 24.641 1 98.25 248 VAL A C 1
ATOM 1868 O O . VAL A 1 248 ? -16.594 17.797 25.609 1 98.25 248 VAL A O 1
ATOM 1871 N N . VAL A 1 249 ? -15.977 18.141 23.547 1 98 249 VAL A N 1
ATOM 1872 C CA . VAL A 1 249 ? -17.016 19.156 23.328 1 98 249 VAL A CA 1
ATOM 1873 C C . VAL A 1 249 ? -17.75 18.844 22.031 1 98 249 VAL A C 1
ATOM 1875 O O . VAL A 1 249 ? -17.234 18.125 21.156 1 98 249 VAL A O 1
ATOM 1878 N N . ASP A 1 250 ? -18.953 19.328 21.797 1 97.44 250 ASP A N 1
ATOM 1879 C CA . ASP A 1 250 ? -19.766 19.016 20.625 1 97.44 250 ASP A CA 1
ATOM 1880 C C . ASP A 1 250 ? -19.219 19.719 19.375 1 97.44 250 ASP A C 1
ATOM 1882 O O . ASP A 1 250 ? -19.297 19.172 18.266 1 97.44 250 ASP A O 1
ATOM 1886 N N . SER A 1 251 ? -18.734 20.953 19.609 1 97.5 251 SER A N 1
ATOM 1887 C CA . SER A 1 251 ? -18.312 21.797 18.5 1 97.5 251 SER A CA 1
ATOM 1888 C C . SER A 1 251 ? -17.281 22.828 18.938 1 97.5 251 SER A C 1
ATOM 1890 O O . SER A 1 251 ? -17.172 23.125 20.125 1 97.5 251 SER A O 1
ATOM 1892 N N . ILE A 1 252 ? -16.531 23.328 17.938 1 98.19 252 ILE A N 1
ATOM 1893 C CA . ILE A 1 252 ? -15.594 24.438 18.156 1 98.19 252 ILE A CA 1
ATOM 1894 C C . ILE A 1 252 ? -16.344 25.625 18.75 1 98.19 252 ILE A C 1
ATOM 1896 O O . ILE A 1 252 ? -15.75 26.438 19.469 1 98.19 252 ILE A O 1
ATOM 1900 N N . ALA A 1 253 ? -17.656 25.734 18.562 1 98.06 253 ALA A N 1
ATOM 1901 C CA . ALA A 1 253 ? -18.516 26.797 19.109 1 98.06 253 ALA A CA 1
ATOM 1902 C C . ALA A 1 253 ? -18.438 26.812 20.625 1 98.06 253 ALA A C 1
ATOM 1904 O O . ALA A 1 253 ? -18.516 27.875 21.25 1 98.06 253 ALA A O 1
ATOM 1905 N N . ASP A 1 254 ? -18.25 25.656 21.172 1 98.19 254 ASP A N 1
ATOM 1906 C CA . ASP A 1 254 ? -18.266 25.5 22.625 1 98.19 254 ASP A CA 1
ATOM 1907 C C . ASP A 1 254 ? -16.984 26.047 23.25 1 98.19 254 ASP A C 1
ATOM 1909 O O . ASP A 1 254 ? -16.891 26.203 24.469 1 98.19 254 ASP A O 1
ATOM 1913 N N . LEU A 1 255 ? -16 26.359 22.438 1 98.06 255 LEU A N 1
ATOM 1914 C CA . LEU A 1 255 ? -14.695 26.75 22.953 1 98.06 255 LEU A CA 1
ATOM 1915 C C . LEU A 1 255 ? -14.484 28.25 22.797 1 98.06 255 LEU A C 1
ATOM 1917 O O . LEU A 1 255 ? -13.484 28.797 23.281 1 98.06 255 LEU A O 1
ATOM 1921 N N . VAL A 1 256 ? -15.43 28.938 22.188 1 98 256 VAL A N 1
ATOM 1922 C CA . VAL A 1 256 ? -15.266 30.359 21.891 1 98 256 VAL A CA 1
ATOM 1923 C C . VAL A 1 256 ? -15.055 31.141 23.188 1 98 256 VAL A C 1
ATOM 1925 O O . VAL A 1 256 ? -14.117 31.938 23.297 1 98 256 VAL A O 1
ATOM 1928 N N . GLU A 1 257 ? -15.828 30.812 24.172 1 95.88 257 GLU A N 1
ATOM 1929 C CA . GLU A 1 257 ? -15.781 31.578 25.422 1 95.88 257 GLU A CA 1
ATOM 1930 C C . GLU A 1 257 ? -14.57 31.188 26.266 1 95.88 257 GLU A C 1
ATOM 1932 O O . GLU A 1 257 ? -14.203 31.891 27.203 1 95.88 257 GLU A O 1
ATOM 1937 N N . ARG A 1 258 ? -14.008 30.062 25.891 1 94.81 258 ARG A N 1
ATOM 1938 C CA . ARG A 1 258 ? -12.844 29.594 26.641 1 94.81 258 ARG A CA 1
ATOM 1939 C C . ARG A 1 258 ? -11.586 30.344 26.219 1 94.81 258 ARG A C 1
ATOM 1941 O O . ARG A 1 258 ? -10.57 30.297 26.922 1 94.81 258 ARG A O 1
ATOM 1948 N N . VAL A 1 259 ? -11.555 30.938 25.062 1 95.38 259 VAL A N 1
ATOM 1949 C CA . VAL A 1 259 ? -10.406 31.688 24.578 1 95.38 259 VAL A CA 1
ATOM 1950 C C . VAL A 1 259 ? -10.234 32.969 25.406 1 95.38 259 VAL A C 1
ATOM 1952 O O . VAL A 1 259 ? -9.117 33.312 25.781 1 95.38 259 VAL A O 1
ATOM 1955 N N . MET B 1 1 ? 13.461 -42.812 9.344 1 35.88 1 MET B N 1
ATOM 1956 C CA . MET B 1 1 ? 12.977 -41.656 8.586 1 35.88 1 MET B CA 1
ATOM 1957 C C . MET B 1 1 ? 11.977 -42.094 7.516 1 35.88 1 MET B C 1
ATOM 1959 O O . MET B 1 1 ? 12.219 -43.062 6.789 1 35.88 1 MET B O 1
ATOM 1963 N N . ALA B 1 2 ? 10.727 -41.781 7.75 1 50.94 2 ALA B N 1
ATOM 1964 C CA . ALA B 1 2 ? 9.719 -42.344 6.875 1 50.94 2 ALA B CA 1
ATOM 1965 C C . ALA B 1 2 ? 10.164 -42.312 5.418 1 50.94 2 ALA B C 1
ATOM 1967 O O . ALA B 1 2 ? 10.578 -41.281 4.91 1 50.94 2 ALA B O 1
ATOM 1968 N N . GLU B 1 3 ? 10.641 -43.344 4.793 1 57.31 3 GLU B N 1
ATOM 1969 C CA . GLU B 1 3 ? 11.094 -43.5 3.416 1 57.31 3 GLU B CA 1
ATOM 1970 C C . GLU B 1 3 ? 10.188 -42.75 2.443 1 57.31 3 GLU B C 1
ATOM 1972 O O . GLU B 1 3 ? 8.969 -42.938 2.449 1 57.31 3 GLU B O 1
ATOM 1977 N N . ARG B 1 4 ? 10.672 -41.594 1.717 1 69.44 4 ARG B N 1
ATOM 1978 C CA . ARG B 1 4 ? 9.82 -40.781 0.847 1 69.44 4 ARG B CA 1
ATOM 1979 C C . ARG B 1 4 ? 9.469 -41.531 -0.432 1 69.44 4 ARG B C 1
ATOM 1981 O O . ARG B 1 4 ? 10.328 -42.188 -1.021 1 69.44 4 ARG B O 1
ATOM 1988 N N . LYS B 1 5 ? 8.242 -41.625 -0.804 1 82.88 5 LYS B N 1
ATOM 1989 C CA . LYS B 1 5 ? 7.699 -42.219 -2.012 1 82.88 5 LYS B CA 1
ATOM 1990 C C . LYS B 1 5 ? 8.32 -41.625 -3.266 1 82.88 5 LYS B C 1
ATOM 1992 O O . LYS B 1 5 ? 8.758 -40.469 -3.25 1 82.88 5 LYS B O 1
ATOM 1997 N N . PRO B 1 6 ? 8.461 -42.438 -4.324 1 92.31 6 PRO B N 1
ATOM 1998 C CA . PRO B 1 6 ? 8.992 -41.906 -5.578 1 92.31 6 PRO B CA 1
ATOM 1999 C C . PRO B 1 6 ? 8.156 -40.75 -6.121 1 92.31 6 PRO B C 1
ATOM 2001 O O . PRO B 1 6 ? 6.934 -40.719 -5.957 1 92.31 6 PRO B O 1
ATOM 2004 N N . ILE B 1 7 ? 8.773 -39.812 -6.711 1 96.5 7 ILE B N 1
ATOM 2005 C CA . ILE B 1 7 ? 8.094 -38.656 -7.309 1 96.5 7 ILE B CA 1
ATOM 2006 C C . ILE B 1 7 ? 7.367 -39.094 -8.578 1 96.5 7 ILE B C 1
ATOM 2008 O O . ILE B 1 7 ? 7.992 -39.625 -9.508 1 96.5 7 ILE B O 1
ATOM 2012 N N . GLU B 1 8 ? 6.098 -38.844 -8.609 1 97.44 8 GLU B N 1
ATOM 2013 C CA . GLU B 1 8 ? 5.266 -39.281 -9.727 1 97.44 8 GLU B CA 1
ATOM 2014 C C . GLU B 1 8 ? 4.711 -38.094 -10.5 1 97.44 8 GLU B C 1
ATOM 2016 O O . GLU B 1 8 ? 4.168 -38.281 -11.594 1 97.44 8 GLU B O 1
ATOM 2021 N N . SER B 1 9 ? 4.836 -36.906 -10.031 1 98.12 9 SER B N 1
ATOM 2022 C CA . SER B 1 9 ? 4.367 -35.719 -10.695 1 98.12 9 SER B CA 1
ATOM 2023 C C . SER B 1 9 ? 5.203 -34.5 -10.289 1 98.12 9 SER B C 1
ATOM 2025 O O . SER B 1 9 ? 5.812 -34.5 -9.219 1 98.12 9 SER B O 1
ATOM 2027 N N . TRP B 1 10 ? 5.211 -33.5 -11.211 1 98.44 10 TRP B N 1
ATOM 2028 C CA . TRP B 1 10 ? 6.109 -32.375 -11.023 1 98.44 10 TRP B CA 1
ATOM 2029 C C . TRP B 1 10 ? 5.363 -31.062 -11.219 1 98.44 10 TRP B C 1
ATOM 2031 O O . TRP B 1 10 ? 4.668 -30.875 -12.219 1 98.44 10 TRP B O 1
ATOM 2041 N N . LEU B 1 11 ? 5.426 -30.188 -10.258 1 98.31 11 LEU B N 1
ATOM 2042 C CA . LEU B 1 11 ? 5.078 -28.781 -10.414 1 98.31 11 LEU B CA 1
ATOM 2043 C C . LEU B 1 11 ? 6.328 -27.922 -10.477 1 98.31 11 LEU B C 1
ATOM 2045 O O . LEU B 1 11 ? 7.27 -28.125 -9.703 1 98.31 11 LEU B O 1
ATOM 2049 N N . THR B 1 12 ? 6.367 -27.016 -11.406 1 98.12 12 THR B N 1
ATOM 2050 C CA . THR B 1 12 ? 7.523 -26.141 -11.547 1 98.12 12 THR B CA 1
ATOM 2051 C C . THR B 1 12 ? 7.086 -24.672 -11.625 1 98.12 12 THR B C 1
ATOM 2053 O O . THR B 1 12 ? 6.102 -24.359 -12.297 1 98.12 12 THR B O 1
ATOM 2056 N N . ASP B 1 13 ? 7.793 -23.828 -10.906 1 97.94 13 ASP B N 1
ATOM 2057 C CA . ASP B 1 13 ? 7.688 -22.391 -11.188 1 97.94 13 ASP B CA 1
ATOM 2058 C C . ASP B 1 13 ? 8.25 -22.062 -12.57 1 97.94 13 ASP B C 1
ATOM 2060 O O . ASP B 1 13 ? 8.891 -22.906 -13.203 1 97.94 13 ASP B O 1
ATOM 2064 N N . MET B 1 14 ? 7.883 -20.938 -13.055 1 96.75 14 MET B N 1
ATOM 2065 C CA . MET B 1 14 ? 8.32 -20.547 -14.391 1 96.75 14 MET B CA 1
ATOM 2066 C C . MET B 1 14 ? 9.539 -19.625 -14.312 1 96.75 14 MET B C 1
ATOM 2068 O O . MET B 1 14 ? 10.664 -20.062 -14.578 1 96.75 14 MET B O 1
ATOM 2072 N N . ASP B 1 15 ? 9.359 -18.422 -13.719 1 93.69 15 ASP B N 1
ATOM 2073 C CA . ASP B 1 15 ? 10.414 -17.406 -13.648 1 93.69 15 ASP B CA 1
ATOM 2074 C C . ASP B 1 15 ? 11.461 -17.781 -12.602 1 93.69 15 ASP B C 1
ATOM 2076 O O . ASP B 1 15 ? 11.117 -18.078 -11.453 1 93.69 15 ASP B O 1
ATOM 2080 N N . GLY B 1 16 ? 12.68 -17.828 -13 1 94.5 16 GLY B N 1
ATOM 2081 C CA . GLY B 1 16 ? 13.766 -18.188 -12.102 1 94.5 16 GLY B CA 1
ATOM 2082 C C . GLY B 1 16 ? 14.062 -19.672 -12.094 1 94.5 16 GLY B C 1
ATOM 2083 O O . GLY B 1 16 ? 15.078 -20.109 -11.539 1 94.5 16 GLY B O 1
ATOM 2084 N N . VAL B 1 17 ? 13.156 -20.453 -12.727 1 97.75 17 VAL B N 1
ATOM 2085 C CA . VAL B 1 17 ? 13.312 -21.906 -12.75 1 97.75 17 VAL B CA 1
ATOM 2086 C C . VAL B 1 17 ? 13.461 -22.375 -14.195 1 97.75 17 VAL B C 1
ATOM 2088 O O . VAL B 1 17 ? 14.445 -23.047 -14.531 1 97.75 17 VAL B O 1
ATOM 2091 N N . LEU B 1 18 ? 12.531 -22 -15.055 1 98 18 LEU B N 1
ATOM 2092 C CA . LEU B 1 18 ? 12.57 -22.375 -16.469 1 98 18 LEU B CA 1
ATOM 2093 C C . LEU B 1 18 ? 13.164 -21.25 -17.312 1 98 18 LEU B C 1
ATOM 2095 O O . LEU B 1 18 ? 13.875 -21.5 -18.281 1 98 18 LEU B O 1
ATOM 2099 N N . ILE B 1 19 ? 12.82 -20.031 -16.891 1 95.62 19 ILE B N 1
ATOM 2100 C CA . ILE B 1 19 ? 13.258 -18.875 -17.656 1 95.62 19 ILE B CA 1
ATOM 2101 C C . ILE B 1 19 ? 13.789 -17.797 -16.703 1 95.62 19 ILE B C 1
ATOM 2103 O O . ILE B 1 19 ? 13.391 -17.75 -15.539 1 95.62 19 ILE B O 1
ATOM 2107 N N . HIS B 1 20 ? 14.656 -16.969 -17.109 1 90.38 20 HIS B N 1
ATOM 2108 C CA . HIS B 1 20 ? 15.156 -15.789 -16.422 1 90.38 20 HIS B CA 1
ATOM 2109 C C . HIS B 1 20 ? 15.195 -14.586 -17.359 1 90.38 20 HIS B C 1
ATOM 2111 O O . HIS B 1 20 ? 16.016 -14.531 -18.281 1 90.38 20 HIS B O 1
ATOM 2117 N N . GLU B 1 21 ? 14.289 -13.602 -17.125 1 81.31 21 GLU B N 1
ATOM 2118 C CA . GLU B 1 21 ? 14.203 -12.383 -17.922 1 81.31 21 GLU B CA 1
ATOM 2119 C C . GLU B 1 21 ? 14.086 -12.688 -19.406 1 81.31 21 GLU B C 1
ATOM 2121 O O . GLU B 1 21 ? 14.836 -12.148 -20.219 1 81.31 21 GLU B O 1
ATOM 2126 N N . GLY B 1 22 ? 13.289 -13.758 -19.641 1 84.19 22 GLY B N 1
ATOM 2127 C CA . GLY B 1 22 ? 12.953 -14.055 -21.016 1 84.19 22 GLY B CA 1
ATOM 2128 C C . GLY B 1 22 ? 13.93 -15.008 -21.688 1 84.19 22 GLY B C 1
ATOM 2129 O O . GLY B 1 22 ? 13.797 -15.312 -22.875 1 84.19 22 GLY B O 1
ATOM 2130 N N . VAL B 1 23 ? 14.875 -15.438 -20.969 1 91.62 23 VAL B N 1
ATOM 2131 C CA . VAL B 1 23 ? 15.859 -16.391 -21.484 1 91.62 23 VAL B CA 1
ATOM 2132 C C . VAL B 1 23 ? 15.711 -17.734 -20.781 1 91.62 23 VAL B C 1
ATOM 2134 O O . VAL B 1 23 ? 15.672 -17.781 -19.547 1 91.62 23 VAL B O 1
ATOM 2137 N N . PRO B 1 24 ? 15.617 -18.797 -21.562 1 96.38 24 PRO B N 1
ATOM 2138 C CA . PRO B 1 24 ? 15.516 -20.109 -20.922 1 96.38 24 PRO B CA 1
ATOM 2139 C C . PRO B 1 24 ? 16.734 -20.453 -20.078 1 96.38 24 PRO B C 1
ATOM 2141 O O . PRO B 1 24 ? 17.875 -20.188 -20.5 1 96.38 24 PRO B O 1
ATOM 2144 N N . ILE B 1 25 ? 16.547 -20.938 -18.984 1 96.81 25 ILE B N 1
ATOM 2145 C CA . ILE B 1 25 ? 17.625 -21.406 -18.125 1 96.81 25 ILE B CA 1
ATOM 2146 C C . ILE B 1 25 ? 18.188 -22.719 -18.688 1 96.81 25 ILE B C 1
ATOM 2148 O O . ILE B 1 25 ? 17.438 -23.578 -19.141 1 96.81 25 ILE B O 1
ATOM 2152 N N . PRO B 1 26 ? 19.516 -22.844 -18.672 1 96.69 26 PRO B N 1
ATOM 2153 C CA . PRO B 1 26 ? 20.094 -24.094 -19.188 1 96.69 26 PRO B CA 1
ATOM 2154 C C . PRO B 1 26 ? 19.516 -25.328 -18.531 1 96.69 26 PRO B C 1
ATOM 2156 O O . PRO B 1 26 ? 19.438 -25.406 -17.312 1 96.69 26 PRO B O 1
ATOM 2159 N N . GLY B 1 27 ? 19.047 -26.281 -19.375 1 97.75 27 GLY B N 1
ATOM 2160 C CA . GLY B 1 27 ? 18.469 -27.516 -18.875 1 97.75 27 GLY B CA 1
ATOM 2161 C C . GLY B 1 27 ? 16.953 -27.5 -18.844 1 97.75 27 GLY B C 1
ATOM 2162 O O . GLY B 1 27 ? 16.312 -28.547 -18.719 1 97.75 27 GLY B O 1
ATOM 2163 N N . ALA B 1 28 ? 16.359 -26.344 -18.984 1 98.5 28 ALA B N 1
ATOM 2164 C CA . ALA B 1 28 ? 14.906 -26.219 -18.922 1 98.5 28 ALA B CA 1
ATOM 2165 C C . ALA B 1 28 ? 14.242 -26.984 -20.062 1 98.5 28 ALA B C 1
ATOM 2167 O O . ALA B 1 28 ? 13.25 -27.688 -19.844 1 98.5 28 ALA B O 1
ATOM 2168 N N . ASP B 1 29 ? 14.797 -26.781 -21.25 1 98.12 29 ASP B N 1
ATOM 2169 C CA . ASP B 1 29 ? 14.242 -27.469 -22.406 1 98.12 29 ASP B CA 1
ATOM 2170 C C . ASP B 1 29 ? 14.344 -28.984 -22.25 1 98.12 29 ASP B C 1
ATOM 2172 O O . ASP B 1 29 ? 13.383 -29.703 -22.5 1 98.12 29 ASP B O 1
ATOM 2176 N N . ALA B 1 30 ? 15.531 -29.484 -21.766 1 98.38 30 ALA B N 1
ATOM 2177 C CA . ALA B 1 30 ? 15.734 -30.906 -21.531 1 98.38 30 ALA B CA 1
ATOM 2178 C C . ALA B 1 30 ? 14.781 -31.438 -20.469 1 98.38 30 ALA B C 1
ATOM 2180 O O . ALA B 1 30 ? 14.258 -32.531 -20.578 1 98.38 30 ALA B O 1
ATOM 2181 N N . PHE B 1 31 ? 14.562 -30.719 -19.469 1 98.5 31 PHE B N 1
ATOM 2182 C CA . PHE B 1 31 ? 13.68 -31.109 -18.375 1 98.5 31 PHE B CA 1
ATOM 2183 C C . PHE B 1 31 ? 12.242 -31.25 -18.859 1 98.5 31 PHE B C 1
ATOM 2185 O O . PHE B 1 31 ? 11.602 -32.281 -18.594 1 98.5 31 PHE B O 1
ATOM 2192 N N . ILE B 1 32 ? 11.734 -30.219 -19.562 1 98.5 32 ILE B N 1
ATOM 2193 C CA . ILE B 1 32 ? 10.375 -30.25 -20.094 1 98.5 32 ILE B CA 1
ATOM 2194 C C . ILE B 1 32 ? 10.219 -31.406 -21.078 1 98.5 32 ILE B C 1
ATOM 2196 O O . ILE B 1 32 ? 9.211 -32.125 -21.047 1 98.5 32 ILE B O 1
ATOM 2200 N N . LYS B 1 33 ? 11.219 -31.594 -21.906 1 98 33 LYS B N 1
ATOM 2201 C CA . LYS B 1 33 ? 11.188 -32.688 -22.844 1 98 33 LYS B CA 1
ATOM 2202 C C . LYS B 1 33 ? 11.102 -34.031 -22.125 1 98 33 LYS B C 1
ATOM 2204 O O . LYS B 1 33 ? 10.312 -34.906 -22.5 1 98 33 LYS B O 1
ATOM 2209 N N . LYS B 1 34 ? 11.93 -34.188 -21.109 1 98.12 34 LYS B N 1
ATOM 2210 C CA . LYS B 1 34 ? 11.922 -35.438 -20.344 1 98.12 34 LYS B CA 1
ATOM 2211 C C . LYS B 1 34 ? 10.57 -35.656 -19.688 1 98.12 34 LYS B C 1
ATOM 2213 O O . LYS B 1 34 ? 10.078 -36.781 -19.641 1 98.12 34 LYS B O 1
ATOM 2218 N N . LEU B 1 35 ? 9.953 -34.625 -19.156 1 97.94 35 LEU B N 1
ATOM 2219 C CA . LEU B 1 35 ? 8.633 -34.719 -18.547 1 97.94 35 LEU B CA 1
ATOM 2220 C C . LEU B 1 35 ? 7.602 -35.188 -19.578 1 97.94 35 LEU B C 1
ATOM 2222 O O . LEU B 1 35 ? 6.816 -36.094 -19.297 1 97.94 35 LEU B O 1
ATOM 2226 N N . ARG B 1 36 ? 7.656 -34.594 -20.688 1 97.31 36 ARG B N 1
ATOM 2227 C CA . ARG B 1 36 ? 6.707 -34.938 -21.734 1 97.31 36 ARG B CA 1
ATOM 2228 C C . ARG B 1 36 ? 6.879 -36.375 -22.172 1 97.31 36 ARG B C 1
ATOM 2230 O O . ARG B 1 36 ? 5.895 -37.125 -22.344 1 97.31 36 ARG B O 1
ATOM 2237 N N . GLU B 1 37 ? 8.109 -36.812 -22.297 1 97.19 37 GLU B N 1
ATOM 2238 C CA . GLU B 1 37 ? 8.414 -38.156 -22.75 1 97.19 37 GLU B CA 1
ATOM 2239 C C . GLU B 1 37 ? 8.086 -39.219 -21.688 1 97.19 37 GLU B C 1
ATOM 2241 O O . GLU B 1 37 ? 7.715 -40.344 -22 1 97.19 37 GLU B O 1
ATOM 2246 N N . SER B 1 38 ? 8.242 -38.844 -20.484 1 96.56 38 SER B N 1
ATOM 2247 C CA . SER B 1 38 ? 8.016 -39.781 -19.375 1 96.56 38 SER B CA 1
ATOM 2248 C C . SER B 1 38 ? 6.531 -40.062 -19.203 1 96.56 38 SER B C 1
ATOM 2250 O O . SER B 1 38 ? 6.164 -41.125 -18.641 1 96.56 38 SER B O 1
ATOM 2252 N N . GLY B 1 39 ? 5.668 -39.125 -19.594 1 95.81 39 GLY B N 1
ATOM 2253 C CA . GLY B 1 39 ? 4.234 -39.281 -19.391 1 95.81 39 GLY B CA 1
ATOM 2254 C C . GLY B 1 39 ? 3.801 -38.906 -17.984 1 95.81 39 GLY B C 1
ATOM 2255 O O . GLY B 1 39 ? 2.607 -38.906 -17.672 1 95.81 39 GLY B O 1
ATOM 2256 N N . LYS B 1 40 ? 4.703 -38.531 -17.172 1 97 40 LYS B N 1
ATOM 2257 C CA . LYS B 1 40 ? 4.355 -38.094 -15.82 1 97 40 LYS B CA 1
ATOM 2258 C C . LYS B 1 40 ? 3.566 -36.781 -15.852 1 97 40 LYS B C 1
ATOM 2260 O O . LYS B 1 40 ? 3.877 -35.875 -16.641 1 97 40 LYS B O 1
ATOM 2265 N N . PRO B 1 41 ? 2.539 -36.719 -15.008 1 98 41 PRO B N 1
ATOM 2266 C CA . PRO B 1 41 ? 1.829 -35.438 -14.914 1 98 41 PRO B CA 1
ATOM 2267 C C . PRO B 1 41 ? 2.727 -34.281 -14.445 1 98 41 PRO B C 1
ATOM 2269 O O . PRO B 1 41 ? 3.58 -34.5 -13.578 1 98 41 PRO B O 1
ATOM 2272 N N . PHE B 1 42 ? 2.578 -33.125 -15.086 1 98.5 42 PHE B N 1
ATOM 2273 C CA . PHE B 1 42 ? 3.344 -31.953 -14.633 1 98.5 42 PHE B CA 1
ATOM 2274 C C . PHE B 1 42 ? 2.59 -30.656 -14.906 1 98.5 42 PHE B C 1
ATOM 2276 O O . PHE B 1 42 ? 1.682 -30.641 -15.742 1 98.5 42 PHE B O 1
ATOM 2283 N N . LEU B 1 43 ? 2.939 -29.641 -14.156 1 98.31 43 LEU B N 1
ATOM 2284 C CA . LEU B 1 43 ? 2.344 -28.312 -14.289 1 98.31 43 LEU B CA 1
ATOM 2285 C C . LEU B 1 43 ? 3.402 -27.219 -14.156 1 98.31 43 LEU B C 1
ATOM 2287 O O . LEU B 1 43 ? 4.285 -27.312 -13.297 1 98.31 43 LEU B O 1
ATOM 2291 N N . VAL B 1 44 ? 3.373 -26.297 -15.109 1 98.38 44 VAL B N 1
ATOM 2292 C CA . VAL B 1 44 ? 4.062 -25.016 -14.898 1 98.38 44 VAL B CA 1
ATOM 2293 C C . VAL B 1 44 ? 3.158 -24.062 -14.133 1 98.38 44 VAL B C 1
ATOM 2295 O O . VAL B 1 44 ? 2.154 -23.578 -14.672 1 98.38 44 VAL B O 1
ATOM 2298 N N . LEU B 1 45 ? 3.525 -23.766 -12.898 1 97.69 45 LEU B N 1
ATOM 2299 C CA . LEU B 1 45 ? 2.727 -22.984 -11.953 1 97.69 45 LEU B CA 1
ATOM 2300 C C . LEU B 1 45 ? 3.314 -21.594 -11.758 1 97.69 45 LEU B C 1
ATOM 2302 O O . LEU B 1 45 ? 4.406 -21.453 -11.203 1 97.69 45 LEU B O 1
ATOM 2306 N N . THR B 1 46 ? 2.598 -20.562 -12.188 1 97 46 THR B N 1
ATOM 2307 C CA . THR B 1 46 ? 3.15 -19.203 -12.148 1 97 46 THR B CA 1
ATOM 2308 C C . THR B 1 46 ? 2.152 -18.234 -11.523 1 97 46 THR B C 1
ATOM 2310 O O . THR B 1 46 ? 0.947 -18.344 -11.758 1 97 46 THR B O 1
ATOM 2313 N N . ASN B 1 47 ? 2.617 -17.25 -10.742 1 97.12 47 ASN B N 1
ATOM 2314 C CA . ASN B 1 47 ? 1.793 -16.188 -10.188 1 97.12 47 ASN B CA 1
ATOM 2315 C C . ASN B 1 47 ? 1.412 -15.164 -11.25 1 97.12 47 ASN B C 1
ATOM 2317 O O . ASN B 1 47 ? 0.655 -14.227 -10.977 1 97.12 47 ASN B O 1
ATOM 2321 N N . ASN B 1 48 ? 1.872 -15.359 -12.453 1 95.31 48 ASN B N 1
ATOM 2322 C CA . ASN B 1 48 ? 1.535 -14.453 -13.547 1 95.31 48 ASN B CA 1
ATOM 2323 C C . ASN B 1 48 ? 0.032 -14.422 -13.812 1 95.31 48 ASN B C 1
ATOM 2325 O O . ASN B 1 48 ? -0.592 -15.477 -13.977 1 95.31 48 ASN B O 1
ATOM 2329 N N . SER B 1 49 ? -0.481 -13.227 -13.773 1 97.81 49 SER B N 1
ATOM 2330 C CA . SER B 1 49 ? -1.907 -13.109 -14.055 1 97.81 49 SER B CA 1
ATOM 2331 C C . SER B 1 49 ? -2.162 -12.18 -15.234 1 97.81 49 SER B C 1
ATOM 2333 O O . SER B 1 49 ? -3.305 -11.789 -15.492 1 97.81 49 SER B O 1
ATOM 2335 N N . ILE B 1 50 ? -1.132 -11.773 -15.914 1 97.12 50 ILE B N 1
ATOM 2336 C CA . ILE B 1 50 ? -1.231 -10.836 -17.031 1 97.12 50 ILE B CA 1
ATOM 2337 C C . ILE B 1 50 ? -1.688 -11.578 -18.281 1 97.12 50 ILE B C 1
ATOM 2339 O O . ILE B 1 50 ? -2.568 -11.102 -19 1 97.12 50 ILE B O 1
ATOM 2343 N N . TYR B 1 51 ? -1.157 -12.766 -18.469 1 97.19 51 TYR B N 1
ATOM 2344 C CA . TYR B 1 51 ? -1.34 -13.477 -19.734 1 97.19 51 TYR B CA 1
ATOM 2345 C C . TYR B 1 51 ? -2.258 -14.68 -19.547 1 97.19 51 TYR B C 1
ATOM 2347 O O . TYR B 1 51 ? -2.285 -15.289 -18.484 1 97.19 51 TYR B O 1
ATOM 2355 N N . THR B 1 52 ? -2.936 -15.047 -20.625 1 97.75 52 THR B N 1
ATOM 2356 C CA . THR B 1 52 ? -3.643 -16.312 -20.656 1 97.75 52 THR B CA 1
ATOM 2357 C C . THR B 1 52 ? -2.658 -17.484 -20.75 1 97.75 52 THR B C 1
ATOM 2359 O O . THR B 1 52 ? -1.49 -17.281 -21.094 1 97.75 52 THR B O 1
ATOM 2362 N N . ALA B 1 53 ? -3.135 -18.672 -20.469 1 97.75 53 ALA B N 1
ATOM 2363 C CA . ALA B 1 53 ? -2.303 -19.859 -20.625 1 97.75 53 ALA B CA 1
ATOM 2364 C C . ALA B 1 53 ? -1.803 -20 -22.062 1 97.75 53 ALA B C 1
ATOM 2366 O O . ALA B 1 53 ? -0.646 -20.359 -22.281 1 97.75 53 ALA B O 1
ATOM 2367 N N . ARG B 1 54 ? -2.617 -19.641 -22.969 1 97.62 54 ARG B N 1
ATOM 2368 C CA . ARG B 1 54 ? -2.246 -19.734 -24.391 1 97.62 54 ARG B CA 1
ATOM 2369 C C . ARG B 1 54 ? -1.154 -18.734 -24.734 1 97.62 54 ARG B C 1
ATOM 2371 O O . ARG B 1 54 ? -0.234 -19.047 -25.484 1 97.62 54 ARG B O 1
ATOM 2378 N N . ASP B 1 55 ? -1.332 -17.516 -24.25 1 97.5 55 ASP B N 1
ATOM 2379 C CA . ASP B 1 55 ? -0.293 -16.516 -24.453 1 97.5 55 ASP B CA 1
ATOM 2380 C C . ASP B 1 55 ? 1.049 -16.984 -23.906 1 97.5 55 ASP B C 1
ATOM 2382 O O . ASP B 1 55 ? 2.086 -16.812 -24.547 1 97.5 55 ASP B O 1
ATOM 2386 N N . LEU B 1 56 ? 1.014 -17.547 -22.703 1 97.25 56 LEU B N 1
ATOM 2387 C CA . LEU B 1 56 ? 2.236 -18.016 -22.047 1 97.25 56 LEU B CA 1
ATOM 2388 C C . LEU B 1 56 ? 2.842 -19.188 -22.812 1 97.25 56 LEU B C 1
ATOM 2390 O O . LEU B 1 56 ? 4.066 -19.281 -22.938 1 97.25 56 LEU B O 1
ATOM 2394 N N . GLN B 1 57 ? 1.981 -20.031 -23.266 1 98 57 GLN B N 1
ATOM 2395 C CA . GLN B 1 57 ? 2.461 -21.141 -24.094 1 98 57 GLN B CA 1
ATOM 2396 C C . GLN B 1 57 ? 3.23 -20.625 -25.312 1 98 57 GLN B C 1
ATOM 2398 O O . GLN B 1 57 ? 4.316 -21.109 -25.609 1 98 57 GLN B O 1
ATOM 2403 N N . ALA B 1 58 ? 2.643 -19.672 -26 1 97.44 58 ALA B N 1
ATOM 2404 C CA . ALA B 1 58 ? 3.275 -19.109 -27.188 1 97.44 58 ALA B CA 1
ATOM 2405 C C . ALA B 1 58 ? 4.625 -18.484 -26.844 1 97.44 58 ALA B C 1
ATOM 2407 O O . ALA B 1 58 ? 5.594 -18.625 -27.594 1 97.44 58 ALA B O 1
ATOM 2408 N N . ARG B 1 59 ? 4.656 -17.812 -25.719 1 95.69 59 ARG B N 1
ATOM 2409 C CA . ARG B 1 59 ? 5.891 -17.172 -25.281 1 95.69 59 ARG B CA 1
ATOM 2410 C C . ARG B 1 59 ? 6.961 -18.203 -24.953 1 95.69 59 ARG B C 1
ATOM 2412 O O . ARG B 1 59 ? 8.117 -18.062 -25.344 1 95.69 59 ARG B O 1
ATOM 2419 N N . LEU B 1 60 ? 6.562 -19.266 -24.25 1 97.31 60 LEU B N 1
ATOM 2420 C CA . LEU B 1 60 ? 7.48 -20.344 -23.891 1 97.31 60 LEU B CA 1
ATOM 2421 C C . LEU B 1 60 ? 7.973 -21.078 -25.125 1 97.31 60 LEU B C 1
ATOM 2423 O O . LEU B 1 60 ? 9.156 -21.391 -25.234 1 97.31 60 LEU B O 1
ATOM 2427 N N . ASN B 1 61 ? 7.09 -21.266 -26.062 1 96.88 61 ASN B N 1
ATOM 2428 C CA . ASN B 1 61 ? 7.449 -21.953 -27.297 1 96.88 61 ASN B CA 1
ATOM 2429 C C . ASN B 1 61 ? 8.5 -21.172 -28.078 1 96.88 61 ASN B C 1
ATOM 2431 O O . ASN B 1 61 ? 9.422 -21.75 -28.656 1 96.88 61 ASN B O 1
ATOM 2435 N N . ARG B 1 62 ? 8.359 -19.906 -28.109 1 96.12 62 ARG B N 1
ATOM 2436 C CA . ARG B 1 62 ? 9.32 -19.047 -28.812 1 96.12 62 ARG B CA 1
ATOM 2437 C C . ARG B 1 62 ? 10.703 -19.156 -28.172 1 96.12 62 ARG B C 1
ATOM 2439 O O . ARG B 1 62 ? 11.711 -18.938 -28.844 1 96.12 62 ARG B O 1
ATOM 2446 N N . MET B 1 63 ? 10.68 -19.562 -26.922 1 95.31 63 MET B N 1
ATOM 2447 C CA . MET B 1 63 ? 11.938 -19.672 -26.188 1 95.31 63 MET B CA 1
ATOM 2448 C C . MET B 1 63 ? 12.477 -21.094 -26.25 1 95.31 63 MET B C 1
ATOM 2450 O O . MET B 1 63 ? 13.484 -21.406 -25.609 1 95.31 63 MET B O 1
ATOM 2454 N N . GLY B 1 64 ? 11.75 -21.938 -26.922 1 96.12 64 GLY B N 1
ATOM 2455 C CA . GLY B 1 64 ? 12.211 -23.312 -27.094 1 96.12 64 GLY B CA 1
ATOM 2456 C C . GLY B 1 64 ? 11.68 -24.25 -26.047 1 96.12 64 GLY B C 1
ATOM 2457 O O . GLY B 1 64 ? 12.188 -25.375 -25.891 1 96.12 64 GLY B O 1
ATOM 2458 N N . LEU B 1 65 ? 10.742 -23.844 -25.266 1 98.12 65 LEU B N 1
ATOM 2459 C CA . LEU B 1 65 ? 10.125 -24.688 -24.25 1 98.12 65 LEU B CA 1
ATOM 2460 C C . LEU B 1 65 ? 8.734 -25.141 -24.688 1 98.12 65 LEU B C 1
ATOM 2462 O O . LEU B 1 65 ? 7.801 -24.328 -24.734 1 98.12 65 LEU B O 1
ATOM 2466 N N . ASP B 1 66 ? 8.586 -26.391 -24.953 1 97.81 66 ASP B N 1
ATOM 2467 C CA . ASP B 1 66 ? 7.328 -26.938 -25.453 1 97.81 66 ASP B CA 1
ATOM 2468 C C . ASP B 1 66 ? 6.441 -27.391 -24.297 1 97.81 66 ASP B C 1
ATOM 2470 O O . ASP B 1 66 ? 6.461 -28.562 -23.922 1 97.81 66 ASP B O 1
ATOM 2474 N N . VAL B 1 67 ? 5.664 -26.516 -23.812 1 98.12 67 VAL B N 1
ATOM 2475 C CA . VAL B 1 67 ? 4.75 -26.797 -22.719 1 98.12 67 VAL B CA 1
ATOM 2476 C C . VAL B 1 67 ? 3.309 -26.781 -23.219 1 98.12 67 VAL B C 1
ATOM 2478 O O . VAL B 1 67 ? 2.84 -25.75 -23.719 1 98.12 67 VAL B O 1
ATOM 2481 N N . PRO B 1 68 ? 2.576 -27.875 -23.156 1 97.81 68 PRO B N 1
ATOM 2482 C CA . PRO B 1 68 ? 1.162 -27.828 -23.547 1 97.81 68 PRO B CA 1
ATOM 2483 C C . PRO B 1 68 ? 0.358 -26.828 -22.719 1 97.81 68 PRO B C 1
ATOM 2485 O O . PRO B 1 68 ? 0.654 -26.594 -21.547 1 97.81 68 PRO B O 1
ATOM 2488 N N . VAL B 1 69 ? -0.627 -26.281 -23.328 1 98 69 VAL B N 1
ATOM 2489 C CA . VAL B 1 69 ? -1.428 -25.219 -22.703 1 98 69 VAL B CA 1
ATOM 2490 C C . VAL B 1 69 ? -2.066 -25.75 -21.422 1 98 69 VAL B C 1
ATOM 2492 O O . VAL B 1 69 ? -2.16 -25.031 -20.422 1 98 69 VAL B O 1
ATOM 2495 N N . GLU B 1 70 ? -2.51 -27.031 -21.391 1 97.19 70 GLU B N 1
ATOM 2496 C CA . GLU B 1 70 ? -3.207 -27.609 -20.25 1 97.19 70 GLU B CA 1
ATOM 2497 C C . GLU B 1 70 ? -2.26 -27.812 -19.062 1 97.19 70 GLU B C 1
ATOM 2499 O O . GLU B 1 70 ? -2.705 -28.062 -17.938 1 97.19 70 GLU B O 1
ATOM 2504 N N . ASN B 1 71 ? -0.949 -27.656 -19.328 1 98.19 71 ASN B N 1
ATOM 2505 C CA . ASN B 1 71 ? 0.041 -27.828 -18.281 1 98.19 71 ASN B CA 1
ATOM 2506 C C . ASN B 1 71 ? 0.471 -26.484 -17.688 1 98.19 71 ASN B C 1
ATOM 2508 O O . ASN B 1 71 ? 1.396 -26.438 -16.875 1 98.19 71 ASN B O 1
ATOM 2512 N N . ILE B 1 72 ? -0.148 -25.391 -18.094 1 98.19 72 ILE B N 1
ATOM 2513 C CA . ILE B 1 72 ? 0.144 -24.078 -17.547 1 98.19 72 ILE B CA 1
ATOM 2514 C C . ILE B 1 72 ? -0.97 -23.656 -16.594 1 98.19 72 ILE B C 1
ATOM 2516 O O . ILE B 1 72 ? -2.145 -23.641 -16.969 1 98.19 72 ILE B O 1
ATOM 2520 N N . TRP B 1 73 ? -0.593 -23.375 -15.359 1 98 73 TRP B N 1
ATOM 2521 C CA . TRP B 1 73 ? -1.515 -22.969 -14.305 1 98 73 TRP B CA 1
ATOM 2522 C C . TRP B 1 73 ? -1.101 -21.625 -13.703 1 98 73 TRP B C 1
ATOM 2524 O O . TRP B 1 73 ? -0.056 -21.531 -13.055 1 98 73 TRP B O 1
ATOM 2534 N N . THR B 1 74 ? -1.913 -20.594 -13.945 1 98.12 74 THR B N 1
ATOM 2535 C CA . THR B 1 74 ? -1.572 -19.25 -13.523 1 98.12 74 THR B CA 1
ATOM 2536 C C . THR B 1 74 ? -2.352 -18.859 -12.273 1 98.12 74 THR B C 1
ATOM 2538 O O . THR B 1 74 ? -3.324 -19.516 -11.906 1 98.12 74 THR B O 1
ATOM 2541 N N . SER B 1 75 ? -1.914 -17.781 -11.656 1 98.12 75 SER B N 1
ATOM 2542 C CA . SER B 1 75 ? -2.652 -17.281 -10.508 1 98.12 75 SER B CA 1
ATOM 2543 C C . SER B 1 75 ? -4.035 -16.781 -10.914 1 98.12 75 SER B C 1
ATOM 2545 O O . SER B 1 75 ? -4.973 -16.812 -10.109 1 98.12 75 SER B O 1
ATOM 2547 N N . ALA B 1 76 ? -4.219 -16.359 -12.18 1 98.5 76 ALA B N 1
ATOM 2548 C CA . ALA B 1 76 ? -5.527 -15.969 -12.703 1 98.5 76 ALA B CA 1
ATOM 2549 C C . ALA B 1 76 ? -6.477 -17.172 -12.727 1 98.5 76 ALA B C 1
ATOM 2551 O O . ALA B 1 76 ? -7.621 -17.062 -12.273 1 98.5 76 ALA B O 1
ATOM 2552 N N . LEU B 1 77 ? -5.984 -18.281 -13.211 1 98.12 77 LEU B N 1
ATOM 2553 C CA . LEU B 1 77 ? -6.789 -19.5 -13.281 1 98.12 77 LEU B CA 1
ATOM 2554 C C . LEU B 1 77 ? -7.141 -20 -11.883 1 98.12 77 LEU B C 1
ATOM 2556 O O . LEU B 1 77 ? -8.273 -20.406 -11.625 1 98.12 77 LEU B O 1
ATOM 2560 N N . ALA B 1 78 ? -6.141 -19.938 -11.016 1 97.75 78 ALA B N 1
ATOM 2561 C CA . ALA B 1 78 ? -6.375 -20.344 -9.633 1 97.75 78 ALA B CA 1
ATOM 2562 C C . ALA B 1 78 ? -7.449 -19.484 -8.977 1 97.75 78 ALA B C 1
ATOM 2564 O O . ALA B 1 78 ? -8.312 -19.984 -8.266 1 97.75 78 ALA B O 1
ATOM 2565 N N . THR B 1 79 ? -7.383 -18.156 -9.219 1 98.5 79 THR B N 1
ATOM 2566 C CA . THR B 1 79 ? -8.359 -17.219 -8.68 1 98.5 79 THR B CA 1
ATOM 2567 C C . THR B 1 79 ? -9.758 -17.516 -9.211 1 98.5 79 THR B C 1
ATOM 2569 O O . THR B 1 79 ? -10.719 -17.578 -8.445 1 98.5 79 THR B O 1
ATOM 2572 N N . ALA B 1 80 ? -9.852 -17.75 -10.492 1 98.38 80 ALA B N 1
ATOM 2573 C CA . ALA B 1 80 ? -11.133 -18.078 -11.109 1 98.38 80 ALA B CA 1
ATOM 2574 C C . ALA B 1 80 ? -11.719 -19.359 -10.516 1 98.38 80 ALA B C 1
ATOM 2576 O O . ALA B 1 80 ? -12.906 -19.406 -10.18 1 98.38 80 ALA B O 1
ATOM 2577 N N . LYS B 1 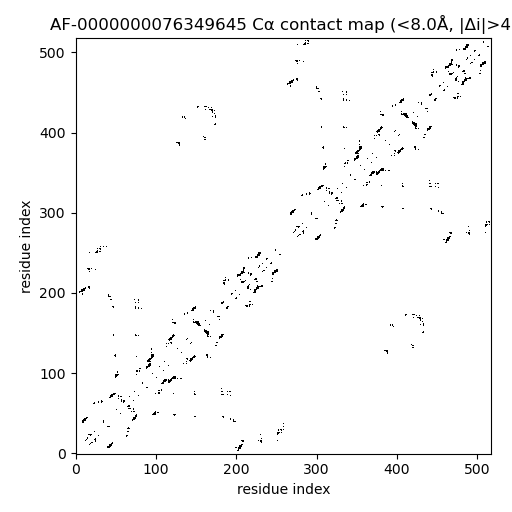81 ? -10.891 -20.375 -10.383 1 97.38 81 LYS B N 1
ATOM 2578 C CA . LYS B 1 81 ? -11.359 -21.625 -9.812 1 97.38 81 LYS B CA 1
ATOM 2579 C C . LYS B 1 81 ? -11.859 -21.438 -8.383 1 97.38 81 LYS B C 1
ATOM 2581 O O . LYS B 1 81 ? -12.906 -21.984 -8.008 1 97.38 81 LYS B O 1
ATOM 2586 N N . PHE B 1 82 ? -11.125 -20.688 -7.602 1 96.81 82 PHE B N 1
ATOM 2587 C CA . PHE B 1 82 ? -11.516 -20.406 -6.227 1 96.81 82 PHE B CA 1
ATOM 2588 C C . PHE B 1 82 ? -12.867 -19.719 -6.18 1 96.81 82 PHE B C 1
ATOM 2590 O O . PHE B 1 82 ? -13.758 -20.125 -5.422 1 96.81 82 PHE B O 1
ATOM 2597 N N . LEU B 1 83 ? -13.023 -18.672 -7.012 1 97.81 83 LEU B N 1
ATOM 2598 C CA . LEU B 1 83 ? -14.258 -17.891 -7.008 1 97.81 83 LEU B CA 1
ATOM 2599 C C . LEU B 1 83 ? -15.43 -18.719 -7.52 1 97.81 83 LEU B C 1
ATOM 2601 O O . LEU B 1 83 ? -16.547 -18.594 -7.027 1 97.81 83 LEU B O 1
ATOM 2605 N N . ASP B 1 84 ? -15.156 -19.578 -8.492 1 97.38 84 ASP B N 1
ATOM 2606 C CA . ASP B 1 84 ? -16.203 -20.453 -9 1 97.38 84 ASP B CA 1
ATOM 2607 C C . ASP B 1 84 ? -16.703 -21.391 -7.902 1 97.38 84 ASP B C 1
ATOM 2609 O O . ASP B 1 84 ? -17.906 -21.688 -7.832 1 97.38 84 ASP B O 1
ATOM 2613 N N . ASP B 1 85 ? -15.82 -21.859 -7.07 1 95.69 85 ASP B N 1
ATOM 2614 C CA . ASP B 1 85 ? -16.188 -22.734 -5.965 1 95.69 85 ASP B CA 1
ATOM 2615 C C . ASP B 1 85 ? -16.953 -21.984 -4.883 1 95.69 85 ASP B C 1
ATOM 2617 O O . ASP B 1 85 ? -17.875 -22.516 -4.285 1 95.69 85 ASP B O 1
ATOM 2621 N N . GLN B 1 86 ? -16.562 -20.734 -4.633 1 96.75 86 GLN B N 1
ATOM 2622 C CA . GLN B 1 86 ? -17.125 -19.969 -3.527 1 96.75 86 GLN B CA 1
ATOM 2623 C C . GLN B 1 86 ? -18.469 -19.359 -3.906 1 96.75 86 GLN B C 1
ATOM 2625 O O . GLN B 1 86 ? -19.375 -19.281 -3.078 1 96.75 86 GLN B O 1
ATOM 2630 N N . ARG B 1 87 ? -18.547 -18.859 -5.203 1 97.5 87 ARG B N 1
ATOM 2631 C CA . ARG B 1 87 ? -19.75 -18.156 -5.668 1 97.5 87 ARG B CA 1
ATOM 2632 C C . ARG B 1 87 ? -19.891 -18.266 -7.188 1 97.5 87 ARG B C 1
ATOM 2634 O O . ARG B 1 87 ? -19.578 -17.297 -7.902 1 97.5 87 ARG B O 1
ATOM 2641 N N . PRO B 1 88 ? -20.391 -19.406 -7.645 1 97.56 88 PRO B N 1
ATOM 2642 C CA . PRO B 1 88 ? -20.578 -19.547 -9.094 1 97.56 88 PRO B CA 1
ATOM 2643 C C . PRO B 1 88 ? -21.453 -18.453 -9.688 1 97.56 88 PRO B C 1
ATOM 2645 O O . PRO B 1 88 ? -22.438 -18.047 -9.07 1 97.56 88 PRO B O 1
ATOM 2648 N N . GLY B 1 89 ? -21.062 -18 -10.805 1 96.5 89 GLY B N 1
ATOM 2649 C CA . GLY B 1 89 ? -21.828 -17 -11.508 1 96.5 89 GLY B CA 1
ATOM 2650 C C . GLY B 1 89 ? -21.844 -15.656 -10.805 1 96.5 89 GLY B C 1
ATOM 2651 O O . GLY B 1 89 ? -22.859 -14.961 -10.805 1 96.5 89 GLY B O 1
ATOM 2652 N N . GLY B 1 90 ? -20.828 -15.289 -10.125 1 97.88 90 GLY B N 1
ATOM 2653 C CA . GLY B 1 90 ? -20.75 -14.047 -9.383 1 97.88 90 GLY B CA 1
ATOM 2654 C C . GLY B 1 90 ? -20.344 -12.852 -10.234 1 97.88 90 GLY B C 1
ATOM 2655 O O . GLY B 1 90 ? -20.297 -12.953 -11.461 1 97.88 90 GLY B O 1
ATOM 2656 N N . THR B 1 91 ? -20.188 -11.617 -9.625 1 98.56 91 THR B N 1
ATOM 2657 C CA . THR B 1 91 ? -19.781 -10.367 -10.266 1 98.56 91 THR B CA 1
ATOM 2658 C C . THR B 1 91 ? -18.516 -9.82 -9.641 1 98.56 91 THR B C 1
ATOM 2660 O O . THR B 1 91 ? -18.234 -10.055 -8.461 1 98.56 91 THR B O 1
ATOM 2663 N N . ALA B 1 92 ? -17.719 -9.211 -10.484 1 98.81 92 ALA B N 1
ATOM 2664 C CA . ALA B 1 92 ? -16.453 -8.719 -9.953 1 98.81 92 ALA B CA 1
ATOM 2665 C C . ALA B 1 92 ? -16.031 -7.422 -10.648 1 98.81 92 ALA B C 1
ATOM 2667 O O . ALA B 1 92 ? -16.25 -7.254 -11.852 1 98.81 92 ALA B O 1
ATOM 2668 N N . TYR B 1 93 ? -15.562 -6.484 -9.883 1 98.88 93 TYR B N 1
ATOM 2669 C CA . TYR B 1 93 ? -14.719 -5.414 -10.414 1 98.88 93 TYR B CA 1
ATOM 2670 C C . TYR B 1 93 ? -13.258 -5.844 -10.469 1 98.88 93 TYR B C 1
ATOM 2672 O O . TYR B 1 93 ? -12.695 -6.277 -9.461 1 98.88 93 TYR B O 1
ATOM 2680 N N . VAL B 1 94 ? -12.648 -5.719 -11.68 1 98.75 94 VAL B N 1
ATOM 2681 C CA . VAL B 1 94 ? -11.344 -6.344 -11.883 1 98.75 94 VAL B CA 1
ATOM 2682 C C . VAL B 1 94 ? -10.32 -5.277 -12.266 1 98.75 94 VAL B C 1
ATOM 2684 O O . VAL B 1 94 ? -10.578 -4.441 -13.141 1 98.75 94 VAL B O 1
ATOM 2687 N N . ILE B 1 95 ? -9.266 -5.285 -11.523 1 98.5 95 ILE B N 1
ATOM 2688 C CA . ILE B 1 95 ? -8.039 -4.617 -11.953 1 98.5 95 ILE B CA 1
ATOM 2689 C C . ILE B 1 95 ? -7.023 -5.656 -12.422 1 98.5 95 ILE B C 1
ATOM 2691 O O . ILE B 1 95 ? -6.469 -6.398 -11.609 1 98.5 95 ILE B O 1
ATOM 2695 N N . GLY B 1 96 ? -6.766 -5.734 -13.672 1 97.81 96 GLY B N 1
ATOM 2696 C CA . GLY B 1 96 ? -5.898 -6.75 -14.242 1 97.81 96 GLY B CA 1
ATOM 2697 C C . GLY B 1 96 ? -5.969 -6.812 -15.758 1 97.81 96 GLY B C 1
ATOM 2698 O O . GLY B 1 96 ? -6.668 -6.012 -16.391 1 97.81 96 GLY B O 1
ATOM 2699 N N . GLU B 1 97 ? -5.262 -7.73 -16.328 1 97.38 97 GLU B N 1
ATOM 2700 C CA . GLU B 1 97 ? -5.109 -7.852 -17.781 1 97.38 97 GLU B CA 1
ATOM 2701 C C . GLU B 1 97 ? -5.875 -9.055 -18.312 1 97.38 97 GLU B C 1
ATOM 2703 O O . GLU B 1 97 ? -6.691 -9.648 -17.609 1 97.38 97 GLU B O 1
ATOM 2708 N N . ALA B 1 98 ? -5.629 -9.344 -19.578 1 96.19 98 ALA B N 1
ATOM 2709 C CA . ALA B 1 98 ? -6.41 -10.328 -20.312 1 96.19 98 ALA B CA 1
ATOM 2710 C C . ALA B 1 98 ? -6.348 -11.703 -19.641 1 96.19 98 ALA B C 1
ATOM 2712 O O . ALA B 1 98 ? -7.32 -12.461 -19.672 1 96.19 98 ALA B O 1
ATOM 2713 N N . GLY B 1 99 ? -5.25 -12.023 -19.031 1 98.19 99 GLY B N 1
ATOM 2714 C CA . GLY B 1 99 ? -5.152 -13.305 -18.344 1 98.19 99 GLY B CA 1
ATOM 2715 C C . GLY B 1 99 ? -6.203 -13.492 -17.266 1 98.19 99 GLY B C 1
ATOM 2716 O O . GLY B 1 99 ? -6.852 -14.531 -17.203 1 98.19 99 GLY B O 1
ATOM 2717 N N . LEU B 1 100 ? -6.41 -12.453 -16.484 1 98.69 100 LEU B N 1
ATOM 2718 C CA . LEU B 1 100 ? -7.344 -12.523 -15.367 1 98.69 100 LEU B CA 1
ATOM 2719 C C . LEU B 1 100 ? -8.781 -12.359 -15.852 1 98.69 100 LEU B C 1
ATOM 2721 O O . LEU B 1 100 ? -9.664 -13.125 -15.469 1 98.69 100 LEU B O 1
ATOM 2725 N N . THR B 1 101 ? -9.047 -11.375 -16.75 1 98.38 101 THR B N 1
ATOM 2726 C CA . THR B 1 101 ? -10.414 -11.117 -17.188 1 98.38 101 THR B CA 1
ATOM 2727 C C . THR B 1 101 ? -10.961 -12.305 -17.984 1 98.38 101 THR B C 1
ATOM 2729 O O . THR B 1 101 ? -12.117 -12.688 -17.812 1 98.38 101 THR B O 1
ATOM 2732 N N . THR B 1 102 ? -10.133 -12.961 -18.781 1 98.31 102 THR B N 1
ATOM 2733 C CA . THR B 1 102 ? -10.547 -14.133 -19.547 1 98.31 102 THR B CA 1
ATOM 2734 C C . THR B 1 102 ? -10.875 -15.297 -18.609 1 98.31 102 THR B C 1
ATOM 2736 O O . THR B 1 102 ? -11.898 -15.961 -18.781 1 98.31 102 THR B O 1
ATOM 2739 N N . ALA B 1 103 ? -10.031 -15.516 -17.625 1 98.56 103 ALA B N 1
ATOM 2740 C CA . ALA B 1 103 ? -10.258 -16.609 -16.672 1 98.56 103 ALA B CA 1
ATOM 2741 C C . ALA B 1 103 ? -11.594 -16.438 -15.961 1 98.56 103 ALA B C 1
ATOM 2743 O O . ALA B 1 103 ? -12.328 -17.406 -15.773 1 98.56 103 ALA B O 1
ATOM 2744 N N . LEU B 1 104 ? -11.93 -15.188 -15.594 1 98.75 104 LEU B N 1
ATOM 2745 C CA . LEU B 1 104 ? -13.164 -14.93 -14.852 1 98.75 104 LEU B CA 1
ATOM 2746 C C . LEU B 1 104 ? -14.375 -15.047 -15.766 1 98.75 104 LEU B C 1
ATOM 2748 O O . LEU B 1 104 ? -15.414 -15.586 -15.367 1 98.75 104 LEU B O 1
ATOM 2752 N N . HIS B 1 105 ? -14.242 -14.539 -17.016 1 98.38 105 HIS B N 1
ATOM 2753 C CA . HIS B 1 105 ? -15.336 -14.695 -17.969 1 98.38 105 HIS B CA 1
ATOM 2754 C C . HIS B 1 105 ? -15.617 -16.172 -18.234 1 98.38 105 HIS B C 1
ATOM 2756 O O . HIS B 1 105 ? -16.781 -16.562 -18.375 1 98.38 105 HIS B O 1
ATOM 2762 N N . ASP B 1 106 ? -14.602 -16.953 -18.297 1 98 106 ASP B N 1
ATOM 2763 C CA . ASP B 1 106 ? -14.719 -18.375 -18.641 1 98 106 ASP B CA 1
ATOM 2764 C C . ASP B 1 106 ? -15.539 -19.125 -17.594 1 98 106 ASP B C 1
ATOM 2766 O O . ASP B 1 106 ? -16.156 -20.141 -17.891 1 98 106 ASP B O 1
ATOM 2770 N N . ILE B 1 107 ? -15.586 -18.609 -16.375 1 97.75 107 ILE B N 1
ATOM 2771 C CA . ILE B 1 107 ? -16.344 -19.312 -15.344 1 97.75 107 ILE B CA 1
ATOM 2772 C C . ILE B 1 107 ? -17.719 -18.656 -15.188 1 97.75 107 ILE B C 1
ATOM 2774 O O . ILE B 1 107 ? -18.438 -18.938 -14.234 1 97.75 107 ILE B O 1
ATOM 2778 N N . GLY B 1 108 ? -17.969 -17.703 -16.031 1 98.12 108 GLY B N 1
ATOM 2779 C CA . GLY B 1 108 ? -19.312 -17.141 -16.078 1 98.12 108 GLY B CA 1
ATOM 2780 C C . GLY B 1 108 ? -19.484 -15.891 -15.25 1 98.12 108 GLY B C 1
ATOM 2781 O O . GLY B 1 108 ? -20.609 -15.438 -15.016 1 98.12 108 GLY B O 1
ATOM 2782 N N . TYR B 1 109 ? -18.422 -15.305 -14.836 1 98.56 109 TYR B N 1
ATOM 2783 C CA . TYR B 1 109 ? -18.531 -14.094 -14.039 1 98.56 109 TYR B CA 1
ATOM 2784 C C . TYR B 1 109 ? -18.891 -12.891 -14.906 1 98.56 109 TYR B C 1
ATOM 2786 O O . TYR B 1 109 ? -18.453 -12.805 -16.062 1 98.56 109 TYR B O 1
ATOM 2794 N N . VAL B 1 110 ? -19.672 -11.977 -14.383 1 98.44 110 VAL B N 1
ATOM 2795 C CA . VAL B 1 110 ? -19.938 -10.672 -14.977 1 98.44 110 VAL B CA 1
ATOM 2796 C C . VAL B 1 110 ? -19.016 -9.617 -14.359 1 98.44 110 VAL B C 1
ATOM 2798 O O . VAL B 1 110 ? -18.969 -9.453 -13.141 1 98.44 110 VAL B O 1
ATOM 2801 N N . LEU B 1 111 ? -18.219 -9.008 -15.148 1 98.19 111 LEU B N 1
ATOM 2802 C CA . LEU B 1 111 ? -17.359 -7.93 -14.68 1 98.19 111 LEU B CA 1
ATOM 2803 C C . LEU B 1 111 ? -18.109 -6.598 -14.688 1 98.19 111 LEU B C 1
ATOM 2805 O O . LEU B 1 111 ? -18.656 -6.195 -15.711 1 98.19 111 LEU B O 1
ATOM 2809 N N . THR B 1 112 ? -18.203 -5.957 -13.531 1 98 112 THR B N 1
ATOM 2810 C CA . THR B 1 112 ? -18.984 -4.734 -13.359 1 98 112 THR B CA 1
ATOM 2811 C C . THR B 1 112 ? -18.406 -3.871 -12.25 1 98 112 THR B C 1
ATOM 2813 O O . THR B 1 112 ? -17.672 -4.367 -11.383 1 98 112 THR B O 1
ATOM 2816 N N . ASP B 1 113 ? -18.594 -2.65 -12.312 1 96.12 113 ASP B N 1
ATOM 2817 C CA . ASP B 1 113 ? -18.219 -1.768 -11.211 1 96.12 113 ASP B CA 1
ATOM 2818 C C . ASP B 1 113 ? -19.453 -1.325 -10.422 1 96.12 113 ASP B C 1
ATOM 2820 O O . ASP B 1 113 ? -19.391 -0.372 -9.648 1 96.12 113 ASP B O 1
ATOM 2824 N N . HIS B 1 114 ? -20.609 -1.953 -10.742 1 95.94 114 HIS B N 1
ATOM 2825 C CA . HIS B 1 114 ? -21.844 -1.665 -10.023 1 95.94 114 HIS B CA 1
ATOM 2826 C C . HIS B 1 114 ? -22.156 -2.746 -8.984 1 95.94 114 HIS B C 1
ATOM 2828 O O . HIS B 1 114 ? -22.734 -3.779 -9.32 1 95.94 114 HIS B O 1
ATOM 2834 N N . ASP B 1 115 ? -21.828 -2.535 -7.754 1 96.75 115 ASP B N 1
ATOM 2835 C CA . ASP B 1 115 ? -22.109 -3.373 -6.598 1 96.75 115 ASP B CA 1
ATOM 2836 C C . ASP B 1 115 ? -21.641 -4.805 -6.82 1 96.75 115 ASP B C 1
ATOM 2838 O O . ASP B 1 115 ? -22.422 -5.75 -6.699 1 96.75 115 ASP B O 1
ATOM 2842 N N . PRO B 1 116 ? -20.406 -4.988 -7.164 1 98.56 116 PRO B N 1
ATOM 2843 C CA . PRO B 1 116 ? -19.906 -6.344 -7.414 1 98.56 116 PRO B CA 1
ATOM 2844 C C . PRO B 1 116 ? -19.812 -7.18 -6.141 1 98.56 116 PRO B C 1
ATOM 2846 O O . PRO B 1 116 ? -19.688 -6.629 -5.043 1 98.56 116 PRO B O 1
ATOM 2849 N N . ASP B 1 117 ? -19.812 -8.492 -6.27 1 98.69 117 ASP B N 1
ATOM 2850 C CA . ASP B 1 117 ? -19.562 -9.414 -5.164 1 98.69 117 ASP B CA 1
ATOM 2851 C C . ASP B 1 117 ? -18.109 -9.312 -4.676 1 98.69 117 ASP B C 1
ATOM 2853 O O . ASP B 1 117 ? -17.859 -9.391 -3.475 1 98.69 117 ASP B O 1
ATOM 2857 N N . TYR B 1 118 ? -17.203 -9.141 -5.66 1 98.81 118 TYR B N 1
ATOM 2858 C CA . TYR B 1 118 ? -15.781 -9.172 -5.363 1 98.81 118 TYR B CA 1
ATOM 2859 C C . TYR B 1 118 ? -15.055 -8.016 -6.039 1 98.81 118 TYR B C 1
ATOM 2861 O O . TYR B 1 118 ? -15.453 -7.562 -7.113 1 98.81 118 TYR B O 1
ATOM 2869 N N . VAL B 1 119 ? -14.078 -7.469 -5.43 1 98.88 119 VAL B N 1
ATOM 2870 C CA . VAL B 1 119 ? -12.977 -6.766 -6.078 1 98.88 119 VAL B CA 1
ATOM 2871 C C . VAL B 1 119 ? -11.797 -7.719 -6.258 1 98.88 119 VAL B C 1
ATOM 2873 O O . VAL B 1 119 ? -11.312 -8.305 -5.289 1 98.88 119 VAL B O 1
ATOM 2876 N N . VAL B 1 120 ? -11.367 -7.91 -7.523 1 98.88 120 VAL B N 1
ATOM 2877 C CA . VAL B 1 120 ? -10.266 -8.82 -7.82 1 98.88 120 VAL B CA 1
ATOM 2878 C C . VAL B 1 120 ? -9.078 -8.039 -8.367 1 98.88 120 VAL B C 1
ATOM 2880 O O . VAL B 1 120 ? -9.172 -7.41 -9.43 1 98.88 120 VAL B O 1
ATOM 2883 N N . LEU B 1 121 ? -8.031 -8.086 -7.59 1 98.88 121 LEU B N 1
ATOM 2884 C CA . LEU B 1 121 ? -6.812 -7.371 -7.965 1 98.88 121 LEU B CA 1
ATOM 2885 C C . LEU B 1 121 ? -5.789 -8.328 -8.57 1 98.88 121 LEU B C 1
ATOM 2887 O O . LEU B 1 121 ? -5.355 -9.281 -7.922 1 98.88 121 LEU B O 1
ATOM 2891 N N . GLY B 1 122 ? -5.457 -8.133 -9.82 1 98.56 122 GLY B N 1
ATOM 2892 C CA . GLY B 1 122 ? -4.395 -8.844 -10.516 1 98.56 122 GLY B CA 1
ATOM 2893 C C . GLY B 1 122 ? -3.207 -7.965 -10.852 1 98.56 122 GLY B C 1
ATOM 2894 O O . GLY B 1 122 ? -2.996 -6.926 -10.219 1 98.56 122 GLY B O 1
ATOM 2895 N N . GLU B 1 123 ? -2.445 -8.438 -11.758 1 96.62 123 GLU B N 1
ATOM 2896 C CA . GLU B 1 123 ? -1.229 -7.73 -12.141 1 96.62 123 GLU B CA 1
ATOM 2897 C C . GLU B 1 123 ? -1.442 -6.918 -13.414 1 96.62 123 GLU B C 1
ATOM 2899 O O . GLU B 1 123 ? -2.125 -7.367 -14.336 1 96.62 123 GLU B O 1
ATOM 2904 N N . THR B 1 124 ? -0.929 -5.77 -13.406 1 94.81 124 THR B N 1
ATOM 2905 C CA . THR B 1 124 ? -0.827 -4.934 -14.602 1 94.81 124 THR B CA 1
ATOM 2906 C C . THR B 1 124 ? 0.431 -4.07 -14.547 1 94.81 124 THR B C 1
ATOM 2908 O O . THR B 1 124 ? 1.027 -3.896 -13.484 1 94.81 124 THR B O 1
ATOM 2911 N N . ARG B 1 125 ? 0.802 -3.551 -15.734 1 89.19 125 ARG B N 1
ATOM 2912 C CA . ARG B 1 125 ? 1.966 -2.674 -15.789 1 89.19 125 ARG B CA 1
ATOM 2913 C C . ARG B 1 125 ? 1.56 -1.214 -15.609 1 89.19 125 ARG B C 1
ATOM 2915 O O . ARG B 1 125 ? 2.416 -0.341 -15.453 1 89.19 125 ARG B O 1
ATOM 2922 N N . THR B 1 126 ? 0.281 -1.023 -15.578 1 88.94 126 THR B N 1
ATOM 2923 C CA . THR B 1 126 ? -0.179 0.361 -15.547 1 88.94 126 THR B CA 1
ATOM 2924 C C . THR B 1 126 ? -1.371 0.515 -14.609 1 88.94 126 THR B C 1
ATOM 2926 O O . THR B 1 126 ? -2.461 0.898 -15.039 1 88.94 126 THR B O 1
ATOM 2929 N N . TYR B 1 127 ? -1.118 0.363 -13.32 1 93.25 127 TYR B N 1
ATOM 2930 C CA . TYR B 1 127 ? -2.199 0.574 -12.367 1 93.25 127 TYR B CA 1
ATOM 2931 C C . TYR B 1 127 ? -2.672 2.021 -12.391 1 93.25 127 TYR B C 1
ATOM 2933 O O . TYR B 1 127 ? -1.858 2.947 -12.422 1 93.25 127 TYR B O 1
ATOM 2941 N N . SER B 1 128 ? -3.939 2.189 -12.469 1 93.56 128 SER B N 1
ATOM 2942 C CA . SER B 1 128 ? -4.465 3.549 -12.398 1 93.56 128 SER B CA 1
ATOM 2943 C C . SER B 1 128 ? -4.965 3.883 -11 1 93.56 128 SER B C 1
ATOM 2945 O O . SER B 1 128 ? -5.586 3.047 -10.344 1 93.56 128 SER B O 1
ATOM 2947 N N . PHE B 1 129 ? -4.676 5.145 -10.547 1 94.44 129 PHE B N 1
ATOM 2948 C CA . PHE B 1 129 ? -5.152 5.602 -9.25 1 94.44 129 PHE B CA 1
ATOM 2949 C C . PHE B 1 129 ? -6.676 5.602 -9.203 1 94.44 129 PHE B C 1
ATOM 2951 O O . PHE B 1 129 ? -7.27 5.305 -8.164 1 94.44 129 PHE B O 1
ATOM 2958 N N . GLU B 1 130 ? -7.27 5.895 -10.281 1 94.38 130 GLU B N 1
ATOM 2959 C CA . GLU B 1 130 ? -8.727 5.887 -10.391 1 94.38 130 GLU B CA 1
ATOM 2960 C C . GLU B 1 130 ? -9.289 4.492 -10.148 1 94.38 130 GLU B C 1
ATOM 2962 O O . GLU B 1 130 ? -10.266 4.332 -9.414 1 94.38 130 GLU B O 1
ATOM 2967 N N . ALA B 1 131 ? -8.656 3.514 -10.781 1 96.06 131 ALA B N 1
ATOM 2968 C CA . ALA B 1 131 ? -9.125 2.139 -10.609 1 96.06 131 ALA B CA 1
ATOM 2969 C C . ALA B 1 131 ? -8.969 1.679 -9.164 1 96.06 131 ALA B C 1
ATOM 2971 O O . ALA B 1 131 ? -9.852 1.02 -8.617 1 96.06 131 ALA B O 1
ATOM 2972 N N . MET B 1 132 ? -7.863 2.072 -8.555 1 97 132 MET B N 1
ATOM 2973 C CA . MET B 1 132 ? -7.621 1.707 -7.164 1 97 132 MET B CA 1
ATOM 2974 C C . MET B 1 132 ? -8.625 2.391 -6.238 1 97 132 MET B C 1
ATOM 2976 O O . MET B 1 132 ? -9.094 1.786 -5.273 1 97 132 MET B O 1
ATOM 2980 N N . THR B 1 133 ? -8.938 3.674 -6.551 1 97.25 133 THR B N 1
ATOM 2981 C CA . THR B 1 133 ? -9.93 4.414 -5.777 1 97.25 133 THR B CA 1
A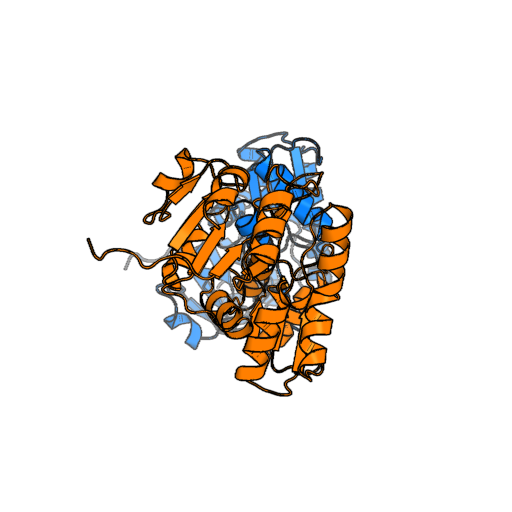TOM 2982 C C . THR B 1 133 ? -11.297 3.74 -5.871 1 97.25 133 THR B C 1
ATOM 2984 O O . THR B 1 133 ? -11.984 3.576 -4.859 1 97.25 133 THR B O 1
ATOM 2987 N N . LYS B 1 134 ? -11.617 3.346 -7.086 1 97.31 134 LYS B N 1
ATOM 2988 C CA . LYS B 1 134 ? -12.875 2.629 -7.281 1 97.31 134 LYS B CA 1
ATOM 2989 C C . LYS B 1 134 ? -12.898 1.332 -6.48 1 97.31 134 LYS B C 1
ATOM 2991 O O . LYS B 1 134 ? -13.898 1.011 -5.84 1 97.31 134 LYS B O 1
ATOM 2996 N N . ALA B 1 135 ? -11.812 0.601 -6.469 1 98.56 135 ALA B N 1
ATOM 2997 C CA . ALA B 1 135 ? -11.719 -0.634 -5.695 1 98.56 135 ALA B CA 1
ATOM 2998 C C . ALA B 1 135 ? -11.945 -0.369 -4.211 1 98.56 135 ALA B C 1
ATOM 3000 O O . ALA B 1 135 ? -12.703 -1.09 -3.555 1 98.56 135 ALA B O 1
ATOM 3001 N N . VAL B 1 136 ? -11.312 0.674 -3.688 1 98.38 136 VAL B N 1
ATOM 3002 C CA . VAL B 1 136 ? -11.445 1.039 -2.281 1 98.38 136 VAL B CA 1
ATOM 3003 C C . VAL B 1 136 ? -12.906 1.299 -1.944 1 98.38 136 VAL B C 1
ATOM 3005 O O . VAL B 1 136 ? -13.422 0.781 -0.952 1 98.38 136 VAL B O 1
ATOM 3008 N N . ARG B 1 137 ? -13.578 2.068 -2.742 1 97.94 137 ARG B N 1
ATOM 3009 C CA . ARG B 1 137 ? -14.969 2.43 -2.498 1 97.94 137 ARG B CA 1
ATOM 3010 C C . ARG B 1 137 ? -15.875 1.202 -2.568 1 97.94 137 ARG B C 1
ATOM 3012 O O . ARG B 1 137 ? -16.797 1.056 -1.763 1 97.94 137 ARG B O 1
ATOM 3019 N N . LEU B 1 138 ? -15.617 0.309 -3.555 1 98.38 138 LEU B N 1
ATOM 3020 C CA . LEU B 1 138 ? -16.422 -0.899 -3.703 1 98.38 138 LEU B CA 1
AT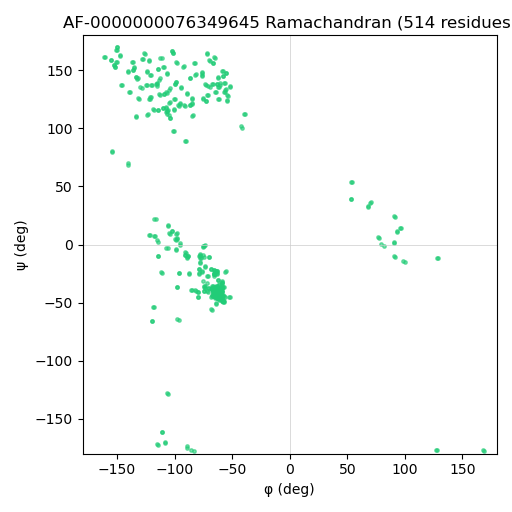OM 3021 C C . LEU B 1 138 ? -16.219 -1.836 -2.518 1 98.38 138 LEU B C 1
ATOM 3023 O O . LEU B 1 138 ? -17.172 -2.436 -2.023 1 98.38 138 LEU B O 1
ATOM 3027 N N . ILE B 1 139 ? -15.008 -1.982 -2.018 1 98.56 139 ILE B N 1
ATOM 3028 C CA . ILE B 1 139 ? -14.719 -2.812 -0.853 1 98.56 139 ILE B CA 1
ATOM 3029 C C . ILE B 1 139 ? -15.398 -2.221 0.38 1 98.56 139 ILE B C 1
ATOM 3031 O O . ILE B 1 139 ? -16.031 -2.945 1.158 1 98.56 139 ILE B O 1
ATOM 3035 N N . ASN B 1 140 ? -15.32 -0.902 0.515 1 97.12 140 ASN B N 1
ATOM 3036 C CA . ASN B 1 140 ? -16.016 -0.238 1.609 1 97.12 140 ASN B CA 1
ATOM 3037 C C . ASN B 1 140 ? -17.531 -0.425 1.507 1 97.12 140 ASN B C 1
ATOM 3039 O O . ASN B 1 140 ? -18.219 -0.431 2.521 1 97.12 140 ASN B O 1
ATOM 3043 N N . GLY B 1 141 ? -17.953 -0.54 0.272 1 97.06 141 GLY B N 1
ATOM 3044 C CA . GLY B 1 141 ? -19.375 -0.749 0.027 1 97.06 141 GLY B CA 1
ATOM 3045 C C . GLY B 1 141 ? -19.828 -2.18 0.263 1 97.06 141 GLY B C 1
ATOM 3046 O O . GLY B 1 141 ? -21 -2.496 0.146 1 97.06 141 GLY B O 1
ATOM 3047 N N . GLY B 1 142 ? -18.844 -3.143 0.502 1 97.69 142 GLY B N 1
ATOM 3048 C CA . GLY B 1 142 ? -19.25 -4.48 0.902 1 97.69 142 GLY B CA 1
ATOM 3049 C C . GLY B 1 142 ? -18.625 -5.57 0.049 1 97.69 142 GLY B C 1
ATOM 3050 O O . GLY B 1 142 ? -18.734 -6.758 0.376 1 97.69 142 GLY B O 1
ATOM 3051 N N . ALA B 1 143 ? -18 -5.188 -1.082 1 98.38 143 ALA B N 1
ATOM 3052 C CA . ALA B 1 143 ? -17.375 -6.195 -1.928 1 98.38 143 ALA B CA 1
ATOM 3053 C C . ALA B 1 143 ? -16.25 -6.914 -1.183 1 98.38 143 ALA B C 1
ATOM 3055 O O . ALA B 1 143 ? -15.508 -6.289 -0.421 1 98.38 143 ALA B O 1
ATOM 3056 N N . ARG B 1 144 ? -16.047 -8.156 -1.396 1 98.56 144 ARG B N 1
ATOM 3057 C CA . ARG B 1 144 ? -14.953 -8.938 -0.828 1 98.56 144 ARG B CA 1
ATOM 3058 C C . ARG B 1 144 ? -13.672 -8.75 -1.635 1 98.56 144 ARG B C 1
ATOM 3060 O O . ARG B 1 144 ? -13.719 -8.625 -2.861 1 98.56 144 ARG B O 1
ATOM 3067 N N . PHE B 1 145 ? -12.594 -8.758 -1.048 1 98.81 145 PHE B N 1
ATOM 3068 C CA . PHE B 1 145 ? -11.312 -8.375 -1.641 1 98.81 145 PHE B CA 1
ATOM 3069 C C . PHE B 1 145 ? -10.461 -9.609 -1.913 1 98.81 145 PHE B C 1
ATOM 3071 O O . PHE B 1 145 ? -10.055 -10.305 -0.982 1 98.81 145 PHE B O 1
ATOM 3078 N N . ILE B 1 146 ? -10.18 -9.883 -3.23 1 98.75 146 ILE B N 1
ATOM 3079 C CA . ILE B 1 146 ? -9.391 -11.016 -3.697 1 98.75 146 ILE B CA 1
ATOM 3080 C C . ILE B 1 146 ? -8.18 -10.508 -4.473 1 98.75 146 ILE B C 1
ATOM 3082 O O . ILE B 1 146 ? -8.289 -9.586 -5.281 1 98.75 146 ILE B O 1
ATOM 3086 N N . CYS B 1 147 ? -7.008 -11.094 -4.262 1 98.75 147 CYS B N 1
ATOM 3087 C CA . CYS B 1 147 ? -5.82 -10.805 -5.059 1 98.75 147 CYS B CA 1
ATOM 3088 C C . CYS B 1 147 ? -5.246 -12.078 -5.668 1 98.75 147 CYS B C 1
ATOM 3090 O O . CYS B 1 147 ? -5.297 -13.141 -5.047 1 98.75 147 CYS B O 1
ATOM 3092 N N . THR B 1 148 ? -4.664 -11.914 -6.789 1 98.5 148 THR B N 1
ATOM 3093 C CA . THR B 1 148 ? -4.141 -13.078 -7.496 1 98.5 148 THR B CA 1
ATOM 3094 C C . THR B 1 148 ? -2.869 -13.594 -6.824 1 98.5 148 THR B C 1
ATOM 3096 O O . THR B 1 148 ? -2.578 -14.789 -6.871 1 98.5 148 THR B O 1
ATOM 3099 N N . ASN B 1 149 ? -2.086 -12.758 -6.328 1 97.5 149 ASN B N 1
ATOM 3100 C CA . ASN B 1 149 ? -0.838 -13.164 -5.691 1 97.5 149 ASN B CA 1
ATOM 3101 C C . ASN B 1 149 ? -0.297 -12.078 -4.77 1 97.5 149 ASN B C 1
ATOM 3103 O O . ASN B 1 149 ? -0.695 -10.914 -4.867 1 97.5 149 ASN B O 1
ATOM 3107 N N . PRO B 1 150 ? 0.567 -12.406 -3.885 1 97.12 150 PRO B N 1
ATOM 3108 C CA . PRO B 1 150 ? 1.062 -11.438 -2.904 1 97.12 150 PRO B CA 1
ATOM 3109 C C . PRO B 1 150 ? 2.412 -10.836 -3.297 1 97.12 150 PRO B C 1
ATOM 3111 O O . PRO B 1 150 ? 3.051 -10.164 -2.486 1 97.12 150 PRO B O 1
ATOM 3114 N N . ASP B 1 151 ? 2.9 -11.078 -4.5 1 94.88 151 ASP B N 1
ATOM 3115 C CA . ASP B 1 151 ? 4.227 -10.602 -4.879 1 94.88 151 ASP B CA 1
ATOM 3116 C C . ASP B 1 151 ? 4.348 -9.094 -4.68 1 94.88 151 ASP B C 1
ATOM 3118 O O . ASP B 1 151 ? 3.494 -8.328 -5.141 1 94.88 151 ASP B O 1
ATOM 3122 N N . GLU B 1 152 ? 5.391 -8.656 -4.102 1 95.62 152 GLU B N 1
ATOM 3123 C CA . GLU B 1 152 ? 5.555 -7.242 -3.775 1 95.62 152 GLU B CA 1
ATOM 3124 C C . GLU B 1 152 ? 6.125 -6.465 -4.961 1 95.62 152 GLU B C 1
ATOM 3126 O O . GLU B 1 152 ? 5.805 -5.289 -5.148 1 95.62 152 GLU B O 1
ATOM 3131 N N . THR B 1 153 ? 7.047 -7.078 -5.641 1 93.5 153 THR B N 1
ATOM 3132 C CA . THR B 1 153 ? 7.648 -6.469 -6.82 1 93.5 153 THR B CA 1
ATOM 3133 C C . THR B 1 153 ? 7.781 -7.488 -7.949 1 93.5 153 THR B C 1
ATOM 3135 O O . THR B 1 153 ? 7.695 -8.695 -7.711 1 93.5 153 THR B O 1
ATOM 3138 N N . GLY B 1 154 ? 7.848 -7.02 -9.117 1 87.5 154 GLY B N 1
ATOM 3139 C CA . GLY B 1 154 ? 8.188 -7.789 -10.297 1 87.5 154 GLY B CA 1
ATOM 3140 C C . GLY B 1 154 ? 9.398 -7.25 -11.031 1 87.5 154 GLY B C 1
ATOM 3141 O O . GLY B 1 154 ? 9.797 -6.102 -10.828 1 87.5 154 GLY B O 1
ATOM 3142 N N . PRO B 1 155 ? 9.953 -8.062 -11.758 1 82.25 155 PRO B N 1
ATOM 3143 C CA . PRO B 1 155 ? 11.164 -7.656 -12.477 1 82.25 155 PRO B CA 1
ATOM 3144 C C . PRO B 1 155 ? 10.859 -6.773 -13.688 1 82.25 155 PRO B C 1
ATOM 3146 O O . PRO B 1 155 ? 9.781 -6.875 -14.273 1 82.25 155 PRO B O 1
ATOM 3149 N N . SER B 1 156 ? 11.805 -5.852 -13.992 1 83.94 156 SER B N 1
ATOM 3150 C CA . SER B 1 156 ? 11.836 -5.066 -15.227 1 83.94 156 SER B CA 1
ATOM 3151 C C . SER B 1 156 ? 13.266 -4.695 -15.602 1 83.94 156 SER B C 1
ATOM 3153 O O . SER B 1 156 ? 14.195 -4.902 -14.82 1 83.94 156 SER B O 1
ATOM 3155 N N . THR B 1 157 ? 13.438 -4.242 -16.766 1 82.25 157 THR B N 1
ATOM 3156 C CA . THR B 1 157 ? 14.766 -3.883 -17.234 1 82.25 157 THR B CA 1
ATOM 3157 C C . THR B 1 157 ? 15.32 -2.699 -16.453 1 82.25 157 THR B C 1
ATOM 3159 O O . THR B 1 157 ? 16.531 -2.568 -16.281 1 82.25 157 THR B O 1
ATOM 3162 N N . GLU B 1 158 ? 14.461 -1.9 -15.914 1 87.56 158 GLU B N 1
ATOM 3163 C CA . GLU B 1 158 ? 14.891 -0.669 -15.258 1 87.56 158 GLU B CA 1
ATOM 3164 C C . GLU B 1 158 ? 14.969 -0.852 -13.742 1 87.56 158 GLU B C 1
ATOM 3166 O O . GLU B 1 158 ? 15.383 0.062 -13.023 1 87.56 158 GLU B O 1
ATOM 3171 N N . GLY B 1 159 ? 14.57 -2.025 -13.289 1 86.81 159 GLY B N 1
ATOM 3172 C CA . GLY B 1 159 ? 14.531 -2.271 -11.852 1 86.81 159 GLY B CA 1
ATOM 3173 C C . GLY B 1 159 ? 13.195 -2.787 -11.375 1 86.81 159 GLY B C 1
ATOM 3174 O O . GLY B 1 159 ? 12.289 -3.031 -12.18 1 86.81 159 GLY B O 1
ATOM 3175 N N . PRO B 1 160 ? 13.047 -2.979 -10.125 1 89.94 160 PRO B N 1
ATOM 3176 C CA . PRO B 1 160 ? 11.82 -3.568 -9.578 1 89.94 160 PRO B CA 1
ATOM 3177 C C . PRO B 1 160 ? 10.594 -2.703 -9.828 1 89.94 160 PRO B C 1
ATOM 3179 O O . PRO B 1 160 ? 10.68 -1.474 -9.789 1 89.94 160 PRO B O 1
ATOM 3182 N N . LEU B 1 161 ? 9.539 -3.363 -10.18 1 93.38 161 LEU B N 1
ATOM 3183 C CA . LEU B 1 161 ? 8.211 -2.777 -10.328 1 93.38 161 LEU B CA 1
ATOM 3184 C C . LEU B 1 161 ? 7.293 -3.205 -9.18 1 93.38 161 LEU B C 1
ATOM 3186 O O . LEU B 1 161 ? 7.227 -4.391 -8.844 1 93.38 161 LEU B O 1
ATOM 3190 N N . PRO B 1 162 ? 6.598 -2.146 -8.547 1 95.56 162 PRO B N 1
ATOM 3191 C CA . PRO B 1 162 ? 5.562 -2.621 -7.625 1 95.56 162 PRO B CA 1
ATOM 3192 C C . PRO B 1 162 ? 4.613 -3.627 -8.266 1 95.56 162 PRO B C 1
ATOM 3194 O O . PRO B 1 162 ? 4.207 -3.449 -9.422 1 95.56 162 PRO B O 1
ATOM 3197 N N . ALA B 1 163 ? 4.352 -4.664 -7.508 1 96.44 163 ALA B N 1
ATOM 3198 C CA . ALA B 1 163 ? 3.49 -5.719 -8.031 1 96.44 163 ALA B CA 1
ATOM 3199 C C . ALA B 1 163 ? 2.184 -5.801 -7.25 1 96.44 163 ALA B C 1
ATOM 3201 O O . ALA B 1 163 ? 1.836 -4.879 -6.512 1 96.44 163 ALA B O 1
ATOM 3202 N N . THR B 1 164 ? 1.407 -6.812 -7.535 1 97.88 164 THR B N 1
ATOM 3203 C CA . THR B 1 164 ? 0.052 -6.973 -7.02 1 97.88 164 THR B CA 1
ATOM 3204 C C . THR B 1 164 ? 0.032 -6.844 -5.5 1 97.88 164 THR B C 1
ATOM 3206 O O . THR B 1 164 ? -0.849 -6.188 -4.938 1 97.88 164 THR B O 1
ATOM 3209 N N . GLY B 1 165 ? 0.962 -7.477 -4.812 1 98.06 165 GLY B N 1
ATOM 3210 C CA . GLY B 1 165 ? 1.021 -7.414 -3.359 1 98.06 165 GLY B CA 1
ATOM 3211 C C . GLY B 1 165 ? 1.214 -6.004 -2.832 1 98.06 165 GLY B C 1
ATOM 3212 O O . GLY B 1 165 ? 0.656 -5.641 -1.794 1 98.06 165 GLY B O 1
ATOM 3213 N N . ALA B 1 166 ? 2.039 -5.219 -3.496 1 98.06 166 ALA B N 1
ATOM 3214 C CA . ALA B 1 166 ? 2.258 -3.828 -3.102 1 98.06 166 ALA B CA 1
ATOM 3215 C C . ALA B 1 166 ? 0.987 -3.002 -3.273 1 98.06 166 ALA B C 1
ATOM 3217 O O . ALA B 1 166 ? 0.636 -2.201 -2.404 1 98.06 166 ALA B O 1
ATOM 3218 N N . VAL B 1 167 ? 0.326 -3.188 -4.359 1 98.25 167 VAL B N 1
ATOM 3219 C CA . VAL B 1 167 ? -0.91 -2.455 -4.617 1 98.25 167 VAL B CA 1
ATOM 3220 C C . VAL B 1 167 ? -1.988 -2.898 -3.629 1 98.25 167 VAL B C 1
ATOM 3222 O O . VAL B 1 167 ? -2.777 -2.078 -3.152 1 98.25 167 VAL B O 1
ATOM 3225 N N . ALA B 1 168 ? -2.01 -4.18 -3.309 1 98.69 168 ALA B N 1
ATOM 3226 C CA . ALA B 1 168 ? -2.936 -4.691 -2.301 1 98.69 168 ALA B CA 1
ATOM 3227 C C . ALA B 1 168 ? -2.713 -4.004 -0.956 1 98.69 168 ALA B C 1
ATOM 3229 O O . ALA B 1 168 ? -3.666 -3.762 -0.212 1 98.69 168 ALA B O 1
ATOM 3230 N N . ALA B 1 169 ? -1.48 -3.729 -0.637 1 98.56 169 ALA B N 1
ATOM 3231 C CA . ALA B 1 169 ? -1.157 -3.051 0.617 1 98.56 169 ALA B CA 1
ATOM 3232 C C . ALA B 1 169 ? -1.8 -1.668 0.674 1 98.56 169 ALA B C 1
ATOM 3234 O O . ALA B 1 169 ? -2.289 -1.247 1.725 1 98.56 169 ALA B O 1
ATOM 3235 N N . LEU B 1 170 ? -1.739 -0.954 -0.423 1 98.38 170 LEU B N 1
ATOM 3236 C CA . LEU B 1 170 ? -2.393 0.348 -0.505 1 98.38 170 LEU B CA 1
ATOM 3237 C C . LEU B 1 170 ? -3.889 0.223 -0.234 1 98.38 170 LEU B C 1
ATOM 3239 O O . LEU B 1 170 ? -4.438 0.958 0.591 1 98.38 170 LEU B O 1
ATOM 3243 N N . ILE B 1 171 ? -4.543 -0.707 -0.883 1 98.5 171 ILE B N 1
ATOM 3244 C CA . ILE B 1 171 ? -5.988 -0.883 -0.759 1 98.5 171 ILE B CA 1
ATOM 3245 C C . ILE B 1 171 ? -6.332 -1.336 0.658 1 98.5 171 ILE B C 1
ATOM 3247 O O . ILE B 1 171 ? -7.309 -0.864 1.246 1 98.5 171 ILE B O 1
ATOM 3251 N N . THR B 1 172 ? -5.516 -2.25 1.16 1 98.69 172 THR B N 1
ATOM 3252 C CA . THR B 1 172 ? -5.715 -2.721 2.527 1 98.69 172 THR B CA 1
ATOM 3253 C C . THR B 1 172 ? -5.617 -1.564 3.518 1 98.69 172 THR B C 1
ATOM 3255 O O . THR B 1 172 ? -6.445 -1.44 4.422 1 98.69 172 THR B O 1
ATOM 3258 N N . LYS B 1 173 ? -4.637 -0.735 3.334 1 97.69 173 LYS B N 1
ATOM 3259 C CA . LYS B 1 173 ? -4.445 0.406 4.227 1 97.69 173 LYS B CA 1
ATOM 3260 C C . LYS B 1 173 ? -5.625 1.371 4.141 1 97.69 173 LYS B C 1
ATOM 3262 O O . LYS B 1 173 ? -6.062 1.916 5.156 1 97.69 173 LYS B O 1
ATOM 3267 N N . ALA B 1 174 ? -6.188 1.552 2.982 1 97 174 ALA B N 1
ATOM 3268 C CA . ALA B 1 174 ? -7.258 2.518 2.744 1 97 174 ALA B CA 1
ATOM 3269 C C . ALA B 1 174 ? -8.602 1.978 3.227 1 97 174 ALA B C 1
ATOM 3271 O O . ALA B 1 174 ? -9.508 2.75 3.541 1 97 174 ALA B O 1
ATOM 3272 N N . THR B 1 175 ? -8.797 0.648 3.314 1 97.38 175 THR B N 1
ATOM 3273 C CA . THR B 1 175 ? -10.109 0.067 3.586 1 97.38 175 THR B CA 1
ATOM 3274 C C . THR B 1 175 ? -10.133 -0.588 4.965 1 97.38 175 THR B C 1
ATOM 3276 O O . THR B 1 175 ? -11.203 -0.843 5.516 1 97.38 175 THR B O 1
ATOM 3279 N N . GLY B 1 176 ? -8.867 -0.984 5.457 1 96.44 176 GLY B N 1
ATOM 3280 C CA . GLY B 1 176 ? -8.789 -1.802 6.656 1 96.44 176 GLY B CA 1
ATOM 3281 C C . GLY B 1 176 ? -9.125 -3.262 6.406 1 96.44 176 GLY B C 1
ATOM 3282 O O . GLY B 1 176 ? -9.242 -4.043 7.352 1 96.44 176 GLY B O 1
ATOM 3283 N N . LYS B 1 177 ? -9.32 -3.635 5.133 1 97.38 177 LYS B N 1
ATOM 3284 C CA . LYS B 1 177 ? -9.695 -5 4.781 1 97.38 177 LYS B CA 1
ATOM 3285 C C . LYS B 1 177 ? -8.539 -5.73 4.098 1 97.38 177 LYS B C 1
ATOM 3287 O O . LYS B 1 177 ? -7.926 -5.195 3.174 1 97.38 177 LYS B O 1
ATOM 3292 N N . ASN B 1 178 ? -8.195 -6.902 4.535 1 97.75 178 ASN B N 1
ATOM 3293 C CA . ASN B 1 178 ? -7.16 -7.73 3.93 1 97.75 178 ASN B CA 1
ATOM 3294 C C . ASN B 1 178 ? -7.719 -8.594 2.801 1 97.75 178 ASN B C 1
ATOM 3296 O O . ASN B 1 178 ? -8.828 -9.117 2.906 1 97.75 178 ASN B O 1
ATOM 3300 N N . PRO B 1 179 ? -6.93 -8.758 1.787 1 98.25 179 PRO B N 1
ATOM 3301 C CA . PRO B 1 179 ? -7.371 -9.656 0.722 1 98.25 179 PRO B CA 1
ATOM 3302 C C . PRO B 1 179 ? -7.082 -11.125 1.033 1 98.25 179 PRO B C 1
ATOM 3304 O O . PRO B 1 179 ? -6.242 -11.422 1.885 1 98.25 179 PRO B O 1
ATOM 3307 N N . TYR B 1 180 ? -7.871 -11.961 0.391 1 97.69 180 TYR B N 1
ATOM 3308 C CA . TYR B 1 180 ? -7.469 -13.352 0.238 1 97.69 180 TYR B CA 1
ATOM 3309 C C . TYR B 1 180 ? -6.602 -13.539 -1.003 1 97.69 180 TYR B C 1
ATOM 3311 O O . TYR B 1 180 ? -7.023 -13.211 -2.115 1 97.69 180 TYR B O 1
ATOM 3319 N N . PHE B 1 181 ? -5.406 -13.992 -0.884 1 97.94 181 PHE B N 1
ATOM 3320 C CA . PHE B 1 181 ? -4.5 -14.234 -2.002 1 97.94 181 PHE B CA 1
ATOM 3321 C C . PHE B 1 181 ? -4.676 -15.648 -2.541 1 97.94 181 PHE B C 1
ATOM 3323 O O . PHE B 1 181 ? -4.547 -16.625 -1.796 1 97.94 181 PHE B O 1
ATOM 3330 N N . ALA B 1 182 ? -4.832 -15.758 -3.828 1 96.88 182 ALA B N 1
ATOM 3331 C CA . ALA B 1 182 ? -5.148 -17.047 -4.426 1 96.88 182 ALA B CA 1
ATOM 3332 C C . ALA B 1 182 ? -3.889 -17.734 -4.941 1 96.88 182 ALA B C 1
ATOM 3334 O O . ALA B 1 182 ? -3.869 -18.953 -5.125 1 96.88 182 ALA B O 1
ATOM 3335 N N . GLY B 1 183 ? -2.85 -16.969 -5.242 1 97.31 183 GLY B N 1
ATOM 3336 C CA . GLY B 1 183 ? -1.628 -17.516 -5.812 1 97.31 183 GLY B CA 1
ATOM 3337 C C . GLY B 1 183 ? -0.622 -17.953 -4.766 1 97.31 183 GLY B C 1
ATOM 3338 O O . GLY B 1 183 ? -0.917 -17.938 -3.568 1 97.31 183 GLY B O 1
ATOM 3339 N N . LYS B 1 184 ? 0.63 -18.359 -5.258 1 96.69 184 LYS B N 1
ATOM 3340 C CA . LYS B 1 184 ? 1.704 -18.75 -4.348 1 96.69 184 LYS B CA 1
ATOM 3341 C C . LYS B 1 184 ? 2.027 -17.625 -3.373 1 96.69 184 LYS B C 1
ATOM 3343 O O . LYS B 1 184 ? 2.062 -16.453 -3.76 1 96.69 184 LYS B O 1
ATOM 3348 N N . PRO B 1 185 ? 2.094 -18.047 -2.055 1 96.69 185 PRO B N 1
ATOM 3349 C CA . PRO B 1 185 ? 2.352 -19.375 -1.479 1 96.69 185 PRO B CA 1
ATOM 3350 C C . PRO B 1 185 ? 1.08 -20.062 -0.985 1 96.69 185 PRO B C 1
ATOM 3352 O O . PRO B 1 185 ? 1.152 -21.031 -0.223 1 96.69 185 PRO B O 1
ATOM 3355 N N . ASN B 1 186 ? -0.076 -19.531 -1.333 1 93.94 186 ASN B N 1
ATOM 3356 C CA . ASN B 1 186 ? -1.314 -20.188 -0.917 1 93.94 186 ASN B CA 1
ATOM 3357 C C . ASN B 1 186 ? -1.351 -21.641 -1.343 1 93.94 186 ASN B C 1
ATOM 3359 O O . ASN B 1 186 ? -1.246 -21.953 -2.531 1 93.94 186 ASN B O 1
ATOM 3363 N N . PRO B 1 187 ? -1.546 -22.578 -0.399 1 91.06 187 PRO B N 1
ATOM 3364 C CA . PRO B 1 187 ? -1.53 -24 -0.754 1 91.06 187 PRO B CA 1
ATOM 3365 C C . PRO B 1 187 ? -2.725 -24.406 -1.615 1 91.06 187 PRO B C 1
ATOM 3367 O O . PRO B 1 187 ? -2.686 -25.438 -2.277 1 91.06 187 PRO B O 1
ATOM 3370 N N . LEU B 1 188 ? -3.742 -23.594 -1.539 1 90.81 188 LEU B N 1
ATOM 3371 C CA . LEU B 1 188 ? -4.918 -23.906 -2.344 1 90.81 188 LEU B CA 1
ATOM 3372 C C . LEU B 1 188 ? -4.562 -23.953 -3.826 1 90.81 188 LEU B C 1
ATOM 3374 O O . LEU B 1 188 ? -5.102 -24.781 -4.57 1 90.81 188 LEU B O 1
ATOM 3378 N N . MET B 1 189 ? -3.703 -23.047 -4.254 1 94.25 189 MET B N 1
ATOM 3379 C CA . MET B 1 189 ? -3.283 -23.047 -5.652 1 94.25 189 MET B CA 1
ATOM 3380 C C . MET B 1 189 ? -2.607 -24.359 -6.02 1 94.25 189 MET B C 1
ATOM 3382 O O . MET B 1 189 ? -2.873 -24.922 -7.086 1 94.25 189 MET B O 1
ATOM 3386 N N . MET B 1 190 ? -1.773 -24.875 -5.094 1 94.75 190 MET B N 1
ATOM 3387 C CA . MET B 1 190 ? -1.087 -26.141 -5.336 1 94.75 190 MET B CA 1
ATOM 3388 C C . MET B 1 190 ? -2.082 -27.297 -5.41 1 94.75 190 MET B C 1
ATOM 3390 O O . MET B 1 190 ? -2.01 -28.125 -6.32 1 94.75 190 MET B O 1
ATOM 3394 N N . ARG B 1 191 ? -3 -27.297 -4.523 1 93.44 191 ARG B N 1
ATOM 3395 C CA . ARG B 1 191 ? -3.982 -28.375 -4.449 1 93.44 191 ARG B CA 1
ATOM 3396 C C . ARG B 1 191 ? -4.859 -28.406 -5.695 1 93.44 191 ARG B C 1
ATOM 3398 O O . ARG B 1 191 ? -5.105 -29.469 -6.266 1 93.44 191 ARG B O 1
ATOM 3405 N N . THR B 1 192 ? -5.305 -27.25 -6.078 1 94.06 192 THR B N 1
ATOM 3406 C CA . THR B 1 192 ? -6.164 -27.172 -7.254 1 94.06 192 THR B CA 1
ATOM 3407 C C . THR B 1 192 ? -5.387 -27.531 -8.516 1 94.06 192 THR B C 1
ATOM 3409 O O . THR B 1 192 ? -5.926 -28.172 -9.422 1 94.06 192 THR B O 1
ATOM 3412 N N . GLY B 1 193 ? -4.137 -27.094 -8.562 1 94.94 193 GLY B N 1
ATOM 3413 C CA . GLY B 1 193 ? -3.283 -27.484 -9.68 1 94.94 193 GLY B CA 1
ATOM 3414 C C . GLY B 1 193 ? -3.076 -28.984 -9.766 1 94.94 193 GLY B C 1
ATOM 3415 O O . GLY B 1 193 ? -3.193 -29.562 -10.852 1 94.94 193 GLY B O 1
ATOM 3416 N N . LEU B 1 194 ? -2.807 -29.609 -8.641 1 96 194 LEU B N 1
ATOM 3417 C CA . LEU B 1 194 ? -2.611 -31.047 -8.586 1 96 194 LEU B CA 1
ATOM 3418 C C . LEU B 1 194 ? -3.873 -31.781 -9.023 1 96 194 LEU B C 1
ATOM 3420 O O . LEU B 1 194 ? -3.799 -32.75 -9.773 1 96 194 LEU B O 1
ATOM 3424 N N . ASN B 1 195 ? -4.984 -31.281 -8.586 1 94.75 195 ASN B N 1
ATOM 3425 C CA . ASN B 1 195 ? -6.254 -31.875 -8.984 1 94.75 195 ASN B CA 1
ATOM 3426 C C . ASN B 1 195 ? -6.465 -31.797 -10.492 1 94.75 195 ASN B C 1
ATOM 3428 O O . ASN B 1 195 ? -7 -32.719 -11.094 1 94.75 195 ASN B O 1
ATOM 3432 N N . ALA B 1 196 ? -6.062 -30.766 -11.062 1 93 196 ALA B N 1
ATOM 3433 C CA . ALA B 1 196 ? -6.262 -30.547 -12.492 1 93 196 ALA B CA 1
ATOM 3434 C C . ALA B 1 196 ? -5.496 -31.578 -13.32 1 93 196 ALA B C 1
ATOM 3436 O O . ALA B 1 196 ? -5.883 -31.875 -14.453 1 93 196 ALA B O 1
ATOM 3437 N N . ILE B 1 197 ? -4.453 -32.156 -12.711 1 94.62 197 ILE B N 1
ATOM 3438 C CA . ILE B 1 197 ? -3.652 -33.094 -13.492 1 94.62 197 ILE B CA 1
ATOM 3439 C C . ILE B 1 197 ? -3.725 -34.5 -12.867 1 94.62 197 ILE B C 1
ATOM 3441 O O . ILE B 1 197 ? -2.926 -35.375 -13.203 1 94.62 197 ILE B O 1
ATOM 3445 N N . GLY B 1 198 ? -4.566 -34.656 -11.898 1 95.12 198 GLY B N 1
ATOM 3446 C CA . GLY B 1 198 ? -4.809 -35.969 -11.297 1 95.12 198 GLY B CA 1
ATOM 3447 C C . GLY B 1 198 ? -3.637 -36.469 -10.484 1 95.12 198 GLY B C 1
ATOM 3448 O O . GLY B 1 198 ? -3.348 -37.656 -10.477 1 95.12 198 GLY B O 1
ATOM 3449 N N . ALA B 1 199 ? -2.99 -35.562 -9.828 1 96.12 199 ALA B N 1
ATOM 3450 C CA . ALA B 1 199 ? -1.804 -35.938 -9.062 1 96.12 199 ALA B CA 1
ATOM 3451 C C . ALA B 1 199 ? -2.055 -35.781 -7.566 1 96.12 199 ALA B C 1
ATOM 3453 O O . ALA B 1 199 ? -2.986 -35.094 -7.145 1 96.12 199 ALA B O 1
ATOM 3454 N N . HIS B 1 200 ? -1.215 -36.469 -6.816 1 95 200 HIS B N 1
ATOM 3455 C CA . HIS B 1 200 ? -1.29 -36.438 -5.359 1 95 200 HIS B CA 1
ATOM 3456 C C . HIS B 1 200 ? -0.068 -35.75 -4.762 1 95 200 HIS B C 1
ATOM 3458 O O . HIS B 1 200 ? 1.06 -36 -5.199 1 95 200 HIS B O 1
ATOM 3464 N N . SER B 1 201 ? -0.291 -35 -3.686 1 95 201 SER B N 1
ATOM 3465 C CA . SER B 1 201 ? 0.773 -34.188 -3.1 1 95 201 SER B CA 1
ATOM 3466 C C . SER B 1 201 ? 1.9 -35.062 -2.562 1 95 201 SER B C 1
ATOM 3468 O O . SER B 1 201 ? 3.078 -34.719 -2.715 1 95 201 SER B O 1
ATOM 3470 N N . GLU B 1 202 ? 1.579 -36.188 -2.033 1 94.44 202 GLU B N 1
ATOM 3471 C CA . GLU B 1 202 ? 2.545 -37.062 -1.36 1 94.44 202 GLU B CA 1
ATOM 3472 C C . GLU B 1 202 ? 3.584 -37.594 -2.342 1 94.44 202 GLU B C 1
ATOM 3474 O O . GLU B 1 202 ? 4.688 -37.969 -1.94 1 94.44 202 GLU B O 1
ATOM 3479 N N . THR B 1 203 ? 3.201 -37.656 -3.596 1 97.12 203 THR B N 1
ATOM 3480 C CA . THR B 1 203 ? 4.117 -38.156 -4.605 1 97.12 203 THR B CA 1
ATOM 3481 C C . THR B 1 203 ? 4.465 -37.094 -5.629 1 97.12 203 THR B C 1
ATOM 3483 O O . THR B 1 203 ? 4.789 -37.406 -6.777 1 97.12 203 THR B O 1
ATOM 3486 N N . SER B 1 204 ? 4.289 -35.781 -5.258 1 97.62 204 SER B N 1
ATOM 3487 C CA . SER B 1 204 ? 4.57 -34.688 -6.164 1 97.62 204 SER B CA 1
ATOM 3488 C C . SER B 1 204 ? 5.746 -33.844 -5.668 1 97.62 204 SER B C 1
ATOM 3490 O O . SER B 1 204 ? 6.004 -33.781 -4.465 1 97.62 204 SER B O 1
ATOM 3492 N N . ALA B 1 205 ? 6.438 -33.25 -6.625 1 98.12 205 ALA B N 1
ATOM 3493 C CA . ALA B 1 205 ? 7.539 -32.344 -6.328 1 98.12 205 ALA B CA 1
ATOM 3494 C C . ALA B 1 205 ? 7.211 -30.938 -6.785 1 98.12 205 ALA B C 1
ATOM 3496 O O . ALA B 1 205 ? 6.609 -30.734 -7.844 1 98.12 205 ALA B O 1
ATOM 3497 N N . MET B 1 206 ? 7.555 -29.969 -5.965 1 98.5 206 MET B N 1
ATOM 3498 C CA . MET B 1 206 ? 7.504 -28.547 -6.332 1 98.5 206 MET B CA 1
ATOM 3499 C C . MET B 1 206 ? 8.906 -27.984 -6.531 1 98.5 206 MET B C 1
ATOM 3501 O O . MET B 1 206 ? 9.734 -28.031 -5.613 1 98.5 206 MET B O 1
ATOM 3505 N N . ILE B 1 207 ? 9.164 -27.531 -7.738 1 98.62 207 ILE B N 1
ATOM 3506 C CA . ILE B 1 207 ? 10.438 -26.891 -8.039 1 98.62 207 ILE B CA 1
ATOM 3507 C C . ILE B 1 207 ? 10.266 -25.375 -8.039 1 98.62 207 ILE B C 1
ATOM 3509 O O . ILE B 1 207 ? 9.383 -24.844 -8.727 1 98.62 207 ILE B O 1
ATOM 3513 N N . GLY B 1 208 ? 11.039 -24.656 -7.277 1 98.12 208 GLY B N 1
ATOM 3514 C CA . GLY B 1 208 ? 10.938 -23.203 -7.223 1 98.12 208 GLY B CA 1
ATOM 3515 C C . GLY B 1 208 ? 12.258 -22.516 -6.914 1 98.12 208 GLY B C 1
ATOM 3516 O O . GLY B 1 208 ? 13.258 -23.188 -6.645 1 98.12 208 GLY B O 1
ATOM 3517 N N . ASP B 1 209 ? 12.312 -21.188 -7.047 1 97.44 209 ASP B N 1
ATOM 3518 C CA . ASP B 1 209 ? 13.523 -20.422 -6.766 1 97.44 209 ASP B CA 1
ATOM 3519 C C . ASP B 1 209 ? 13.32 -19.484 -5.57 1 97.44 209 ASP B C 1
ATOM 3521 O O . ASP B 1 209 ? 14.219 -18.719 -5.219 1 97.44 209 ASP B O 1
ATOM 3525 N N . ARG B 1 210 ? 12.172 -19.594 -4.996 1 96.19 210 ARG B N 1
ATOM 3526 C CA . ARG B 1 210 ? 11.906 -18.703 -3.861 1 96.19 210 ARG B CA 1
ATOM 3527 C C . ARG B 1 210 ? 11.5 -19.516 -2.631 1 96.19 210 ARG B C 1
ATOM 3529 O O . ARG B 1 210 ? 10.648 -20.406 -2.719 1 96.19 210 ARG B O 1
ATOM 3536 N N . MET B 1 211 ? 12.031 -19.141 -1.458 1 96.12 211 MET B N 1
ATOM 3537 C CA . MET B 1 211 ? 11.719 -19.781 -0.184 1 96.12 211 MET B CA 1
ATOM 3538 C C . MET B 1 211 ? 10.305 -19.422 0.268 1 96.12 211 MET B C 1
ATOM 3540 O O . MET B 1 211 ? 9.531 -20.297 0.669 1 96.12 211 MET B O 1
ATOM 3544 N N . ASP B 1 212 ? 9.898 -18.156 0.074 1 94.69 212 ASP B N 1
ATOM 3545 C CA . ASP B 1 212 ? 8.695 -17.641 0.714 1 94.69 212 ASP B CA 1
ATOM 3546 C C . ASP B 1 212 ? 7.461 -17.906 -0.149 1 94.69 212 ASP B C 1
ATOM 3548 O O . ASP B 1 212 ? 6.332 -17.672 0.29 1 94.69 212 ASP B O 1
ATOM 3552 N N . THR B 1 213 ? 7.691 -18.344 -1.373 1 95.62 213 THR B N 1
ATOM 3553 C CA . THR B 1 213 ? 6.547 -18.641 -2.221 1 95.62 213 THR B CA 1
ATOM 3554 C C . THR B 1 213 ? 6.551 -20.109 -2.641 1 95.62 213 THR B C 1
ATOM 3556 O O . THR B 1 213 ? 5.863 -20.938 -2.035 1 95.62 213 THR B O 1
ATOM 3559 N N . ASP B 1 214 ? 7.496 -20.547 -3.406 1 97.06 214 ASP B N 1
ATOM 3560 C CA . ASP B 1 214 ? 7.508 -21.891 -3.973 1 97.06 214 ASP B CA 1
ATOM 3561 C C . ASP B 1 214 ? 7.711 -22.938 -2.885 1 97.06 214 ASP B C 1
ATOM 3563 O O . ASP B 1 214 ? 6.898 -23.859 -2.734 1 97.06 214 ASP B O 1
ATOM 3567 N N . VAL B 1 215 ? 8.812 -22.797 -2.115 1 97.06 215 VAL B N 1
ATOM 3568 C CA . VAL B 1 215 ? 9.156 -23.797 -1.11 1 97.06 215 VAL B CA 1
ATOM 3569 C C . VAL B 1 215 ? 8.07 -23.844 -0.039 1 97.06 215 VAL B C 1
ATOM 3571 O O . VAL B 1 215 ? 7.605 -24.938 0.324 1 97.06 215 VAL B O 1
ATOM 3574 N N . LEU B 1 216 ? 7.648 -22.672 0.383 1 96.69 216 LEU B N 1
ATOM 3575 C CA . LEU B 1 216 ? 6.617 -22.625 1.413 1 96.69 216 LEU B CA 1
ATOM 3576 C C . LEU B 1 216 ? 5.332 -23.281 0.931 1 96.69 216 LEU B C 1
ATOM 3578 O O . LEU B 1 216 ? 4.746 -24.109 1.64 1 96.69 216 LEU B O 1
ATOM 3582 N N . ALA B 1 217 ? 4.895 -22.938 -0.275 1 96.31 217 ALA B N 1
ATOM 3583 C CA . ALA B 1 217 ? 3.666 -23.484 -0.827 1 96.31 217 ALA B CA 1
ATOM 3584 C C . ALA B 1 217 ? 3.764 -25.016 -0.958 1 96.31 217 ALA B C 1
ATOM 3586 O O . ALA B 1 217 ? 2.826 -25.734 -0.608 1 96.31 217 ALA B O 1
ATOM 3587 N N . GLY B 1 218 ? 4.859 -25.516 -1.483 1 96.62 218 GLY B N 1
ATOM 3588 C CA . GLY B 1 218 ? 5.062 -26.953 -1.625 1 96.62 218 GLY B CA 1
ATOM 3589 C C . GLY B 1 218 ? 5.055 -27.688 -0.299 1 96.62 218 GLY B C 1
ATOM 3590 O O . GLY B 1 218 ? 4.402 -28.734 -0.163 1 96.62 218 GLY B O 1
ATOM 3591 N N . LEU B 1 219 ? 5.777 -27.109 0.661 1 94.44 219 LEU B N 1
ATOM 3592 C CA . LEU B 1 219 ? 5.859 -27.703 1.993 1 94.44 219 LEU B CA 1
ATOM 3593 C C . LEU B 1 219 ? 4.477 -27.797 2.627 1 94.44 219 LEU B C 1
ATOM 3595 O O . LEU B 1 219 ? 4.102 -28.859 3.139 1 94.44 219 LEU B O 1
ATOM 3599 N N . GLU B 1 220 ? 3.719 -26.734 2.52 1 94.06 220 GLU B N 1
ATOM 3600 C CA . GLU B 1 220 ? 2.41 -26.688 3.164 1 94.06 220 GLU B CA 1
ATOM 3601 C C . GLU B 1 220 ? 1.395 -27.547 2.432 1 94.06 220 GLU B C 1
ATOM 3603 O O . GLU B 1 220 ? 0.377 -27.953 3.006 1 94.06 220 GLU B O 1
ATOM 3608 N N . ALA B 1 221 ? 1.669 -27.875 1.221 1 94.56 221 ALA B N 1
ATOM 3609 C CA . ALA B 1 221 ? 0.802 -28.766 0.45 1 94.56 221 ALA B CA 1
ATOM 3610 C C . ALA B 1 221 ? 1.222 -30.219 0.615 1 94.56 221 ALA B C 1
ATOM 3612 O O . ALA B 1 221 ? 0.562 -31.125 0.1 1 94.56 221 ALA B O 1
ATOM 3613 N N . GLY B 1 222 ? 2.4 -30.453 1.256 1 93.75 222 GLY B N 1
ATOM 3614 C CA . GLY B 1 222 ? 2.842 -31.812 1.52 1 93.75 222 GLY B CA 1
ATOM 3615 C C . GLY B 1 222 ? 3.697 -32.406 0.407 1 93.75 222 GLY B C 1
ATOM 3616 O O . GLY B 1 222 ? 3.791 -33.625 0.258 1 93.75 222 GLY B O 1
ATOM 3617 N N . MET B 1 223 ? 4.324 -31.531 -0.352 1 96.62 223 MET B N 1
ATOM 3618 C CA . MET B 1 223 ? 5.133 -31.984 -1.482 1 96.62 223 MET B CA 1
ATOM 3619 C C . MET B 1 223 ? 6.609 -32.031 -1.114 1 96.62 223 MET B C 1
ATOM 3621 O O . MET B 1 223 ? 7.031 -31.391 -0.144 1 96.62 223 MET B O 1
ATOM 3625 N N . GLU B 1 224 ? 7.332 -32.844 -1.866 1 97.25 224 GLU B N 1
ATOM 3626 C CA . GLU B 1 224 ? 8.781 -32.656 -1.869 1 97.25 224 GLU B CA 1
ATOM 3627 C C . GLU B 1 224 ? 9.172 -31.391 -2.592 1 97.25 224 GLU B C 1
ATOM 3629 O O . GLU B 1 224 ? 8.609 -31.062 -3.637 1 97.25 224 GLU B O 1
ATOM 3634 N N . THR B 1 225 ? 10.102 -30.625 -2.016 1 97.94 225 THR B N 1
ATOM 3635 C CA . THR B 1 225 ? 10.438 -29.328 -2.605 1 97.94 225 THR B CA 1
ATOM 3636 C C . THR B 1 225 ? 11.883 -29.312 -3.084 1 97.94 225 THR B C 1
ATOM 3638 O O . THR B 1 225 ? 12.766 -29.875 -2.43 1 97.94 225 THR B O 1
ATOM 3641 N N . PHE B 1 226 ? 12.086 -28.75 -4.223 1 98.38 226 PHE B N 1
ATOM 3642 C CA . PHE B 1 226 ? 13.414 -28.5 -4.785 1 98.38 226 PHE B CA 1
ATOM 3643 C C . PHE B 1 226 ? 13.633 -27.016 -4.984 1 98.38 226 PHE B C 1
ATOM 3645 O O . PHE B 1 226 ? 12.93 -26.375 -5.77 1 98.38 226 PHE B O 1
ATOM 3652 N N . LEU B 1 227 ? 14.578 -26.438 -4.305 1 98.56 227 LEU B N 1
ATOM 3653 C CA . LEU B 1 227 ? 15 -25.047 -4.523 1 98.56 227 LEU B CA 1
ATOM 3654 C C . LEU B 1 227 ? 16.141 -24.984 -5.531 1 98.56 227 LEU B C 1
ATOM 3656 O O . LEU B 1 227 ? 17.188 -25.609 -5.336 1 98.56 227 LEU B O 1
ATOM 3660 N N . VAL B 1 228 ? 15.906 -24.297 -6.602 1 98.19 228 VAL B N 1
ATOM 3661 C CA . VAL B 1 228 ? 16.984 -24.047 -7.543 1 98.19 228 VAL B CA 1
ATOM 3662 C C . VAL B 1 228 ? 17.656 -22.703 -7.223 1 98.19 228 VAL B C 1
ATOM 3664 O O . VAL B 1 228 ? 17.016 -21.781 -6.723 1 98.19 228 VAL B O 1
ATOM 3667 N N . LEU B 1 229 ? 18.906 -22.547 -7.562 1 96.88 229 LEU B N 1
ATOM 3668 C CA . LEU B 1 229 ? 19.688 -21.375 -7.176 1 96.88 229 LEU B CA 1
ATOM 3669 C C . LEU B 1 229 ? 19.891 -20.438 -8.367 1 96.88 229 LEU B C 1
ATOM 3671 O O . LEU B 1 229 ? 20.75 -19.562 -8.328 1 96.88 229 LEU B O 1
ATOM 3675 N N . THR B 1 230 ? 19.109 -20.625 -9.422 1 94 230 THR B N 1
ATOM 3676 C CA . THR B 1 230 ? 19.219 -19.828 -10.641 1 94 230 THR B CA 1
ATOM 3677 C C . THR B 1 230 ? 18.344 -18.594 -10.562 1 94 230 THR B C 1
ATOM 3679 O O . THR B 1 230 ? 18.438 -17.688 -11.398 1 94 230 THR B O 1
ATOM 3682 N N . GLY B 1 231 ? 17.469 -18.562 -9.539 1 91.88 231 GLY B N 1
ATOM 3683 C CA . GLY B 1 231 ? 16.516 -17.453 -9.438 1 91.88 231 GLY B CA 1
ATOM 3684 C C . GLY B 1 231 ? 16.875 -16.469 -8.344 1 91.88 231 GLY B C 1
ATOM 3685 O O . GLY B 1 231 ? 18.016 -15.984 -8.281 1 91.88 231 GLY B O 1
ATOM 3686 N N . LEU B 1 232 ? 16.031 -16.141 -7.504 1 86.12 232 LEU B N 1
ATOM 3687 C CA . LEU B 1 232 ? 16.141 -15.008 -6.586 1 86.12 232 LEU B CA 1
ATOM 3688 C C . LEU B 1 232 ? 16.875 -15.422 -5.309 1 86.12 232 LEU B C 1
ATOM 3690 O O . LEU B 1 232 ? 17.5 -14.586 -4.648 1 86.12 232 LEU B O 1
ATOM 3694 N N . THR B 1 233 ? 16.844 -16.719 -4.969 1 91.38 233 THR B N 1
ATOM 3695 C CA . THR B 1 233 ? 17.344 -17.188 -3.68 1 91.38 233 THR B CA 1
ATOM 3696 C C . THR B 1 233 ? 18.797 -17.641 -3.809 1 91.38 233 THR B C 1
ATOM 3698 O O . THR B 1 233 ? 19.156 -18.312 -4.777 1 91.38 233 THR B O 1
ATOM 3701 N N . SER B 1 234 ? 19.625 -17.234 -2.859 1 93.5 234 SER B N 1
ATOM 3702 C CA . SER B 1 234 ? 20.953 -17.812 -2.68 1 93.5 234 SER B CA 1
ATOM 3703 C C . SER B 1 234 ? 20.969 -18.797 -1.527 1 93.5 234 SER B C 1
ATOM 3705 O O . SER B 1 234 ? 20.016 -18.875 -0.746 1 93.5 234 SER B O 1
ATOM 3707 N N . ARG B 1 235 ? 22.016 -19.578 -1.501 1 94.19 235 ARG B N 1
ATOM 3708 C CA . ARG B 1 235 ? 22.141 -20.547 -0.428 1 94.19 235 ARG B CA 1
ATOM 3709 C C . ARG B 1 235 ? 22.109 -19.875 0.939 1 94.19 235 ARG B C 1
ATOM 3711 O O . ARG B 1 235 ? 21.547 -20.422 1.895 1 94.19 235 ARG B O 1
ATOM 3718 N N . ALA B 1 236 ? 22.703 -18.703 1.007 1 93.62 236 ALA B N 1
ATOM 3719 C CA . ALA B 1 236 ? 22.781 -17.969 2.266 1 93.62 236 ALA B CA 1
ATOM 3720 C C . ALA B 1 236 ? 21.391 -17.531 2.734 1 93.62 236 ALA B C 1
ATOM 3722 O O . ALA B 1 236 ? 21.172 -17.344 3.934 1 93.62 236 ALA B O 1
ATOM 3723 N N . ASP B 1 237 ? 20.453 -17.453 1.828 1 93.44 237 ASP B N 1
ATOM 3724 C CA . ASP B 1 237 ? 19.109 -16.984 2.152 1 93.44 237 ASP B CA 1
ATOM 3725 C C . ASP B 1 237 ? 18.312 -18.062 2.881 1 93.44 237 ASP B C 1
ATOM 3727 O O . ASP B 1 237 ? 17.359 -17.75 3.598 1 93.44 237 ASP B O 1
ATOM 3731 N N . ILE B 1 238 ? 18.672 -19.297 2.719 1 94.62 238 ILE B N 1
ATOM 3732 C CA . ILE B 1 238 ? 17.906 -20.438 3.221 1 94.62 238 ILE B CA 1
ATOM 3733 C C . ILE B 1 238 ? 17.844 -20.375 4.746 1 94.62 238 ILE B C 1
ATOM 3735 O O . ILE B 1 238 ? 16.781 -20.562 5.332 1 94.62 238 ILE B O 1
ATOM 3739 N N . ASP B 1 239 ? 18.906 -19.969 5.379 1 92.5 239 ASP B N 1
ATOM 3740 C CA . ASP B 1 239 ? 19.016 -20 6.836 1 92.5 239 ASP B CA 1
ATOM 3741 C C . ASP B 1 239 ? 18.234 -18.844 7.469 1 92.5 239 ASP B C 1
ATOM 3743 O O . ASP B 1 239 ? 18 -18.844 8.68 1 92.5 239 ASP B O 1
ATOM 3747 N N . ARG B 1 240 ? 17.828 -17.938 6.645 1 92.62 240 ARG B N 1
ATOM 3748 C CA . ARG B 1 240 ? 17.078 -16.797 7.16 1 92.62 240 ARG B CA 1
ATOM 3749 C C . ARG B 1 240 ? 15.617 -17.188 7.414 1 92.62 240 ARG B C 1
ATOM 3751 O O . ARG B 1 240 ? 14.875 -16.422 8.039 1 92.62 240 ARG B O 1
ATOM 3758 N N . HIS B 1 241 ? 15.258 -18.359 6.953 1 94.06 241 HIS B N 1
ATOM 3759 C CA . HIS B 1 241 ? 13.883 -18.828 7.094 1 94.06 241 HIS B CA 1
ATOM 3760 C C . HIS B 1 241 ? 13.781 -19.922 8.148 1 94.06 241 HIS B C 1
ATOM 3762 O O . HIS B 1 241 ? 14.734 -20.688 8.352 1 94.06 241 HIS B O 1
ATOM 3768 N N . PRO B 1 242 ? 12.68 -19.984 8.836 1 94.12 242 PRO B N 1
ATOM 3769 C CA . PRO B 1 242 ? 12.508 -21.031 9.828 1 94.12 242 PRO B CA 1
ATOM 3770 C C . PRO B 1 242 ? 12.211 -22.391 9.203 1 94.12 242 PRO B C 1
ATOM 3772 O O . PRO B 1 242 ? 11.992 -23.375 9.922 1 94.12 242 PRO B O 1
ATOM 3775 N N . PHE B 1 243 ? 12.094 -22.547 7.895 1 94.12 243 PHE 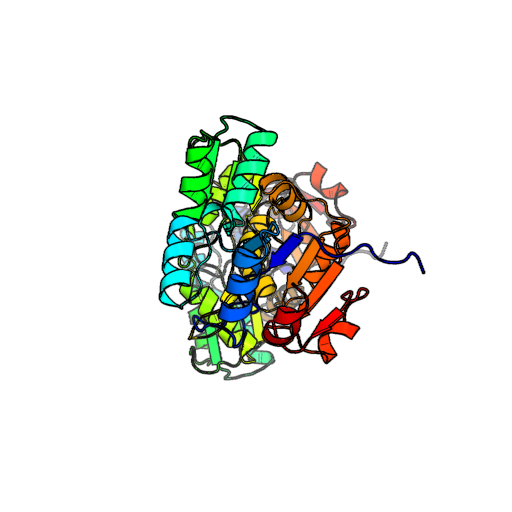B N 1
ATOM 3776 C CA . PHE B 1 243 ? 11.875 -23.781 7.145 1 94.12 243 PHE B CA 1
ATOM 3777 C C . PHE B 1 243 ? 12.938 -23.938 6.059 1 94.12 243 PHE B C 1
ATOM 3779 O O . PHE B 1 243 ? 13.664 -23 5.746 1 94.12 243 PHE B O 1
ATOM 3786 N N . ARG B 1 244 ? 13.031 -25.141 5.527 1 95.75 244 ARG B N 1
ATOM 3787 C CA . ARG B 1 244 ? 14.023 -25.453 4.508 1 95.75 244 ARG B CA 1
ATOM 3788 C C . ARG B 1 244 ? 13.414 -26.281 3.381 1 95.75 244 ARG B C 1
ATOM 3790 O O . ARG B 1 244 ? 12.422 -26.969 3.584 1 95.75 244 ARG B O 1
ATOM 3797 N N . PRO B 1 245 ? 13.969 -26.109 2.164 1 97.62 245 PRO B N 1
ATOM 3798 C CA . PRO B 1 245 ? 13.539 -27.031 1.111 1 97.62 245 PRO B CA 1
ATOM 3799 C C . PRO B 1 245 ? 13.984 -28.469 1.374 1 97.62 245 PRO B C 1
ATOM 3801 O O . PRO B 1 245 ? 14.938 -28.703 2.127 1 97.62 245 PRO B O 1
ATOM 3804 N N . SER B 1 246 ? 13.25 -29.438 0.764 1 96.69 246 SER B N 1
ATOM 3805 C CA . SER B 1 246 ? 13.688 -30.828 0.837 1 96.69 246 SER B CA 1
ATOM 3806 C C . SER B 1 246 ? 15.062 -31.016 0.191 1 96.69 246 SER B C 1
ATOM 3808 O O . SER B 1 246 ? 15.891 -31.781 0.685 1 96.69 246 SER B O 1
ATOM 3810 N N . ASN B 1 247 ? 15.266 -30.344 -0.931 1 97.31 247 ASN B N 1
ATOM 3811 C CA . ASN B 1 247 ? 16.5 -30.422 -1.7 1 97.31 247 ASN B CA 1
ATOM 3812 C C . ASN B 1 247 ? 16.906 -29.047 -2.246 1 97.31 247 ASN B C 1
ATOM 3814 O O . ASN B 1 247 ? 16.047 -28.203 -2.498 1 97.31 247 ASN B O 1
ATOM 3818 N N . VAL B 1 248 ? 18.172 -28.859 -2.361 1 98.25 248 VAL B N 1
ATOM 3819 C CA . VAL B 1 248 ? 18.719 -27.688 -3.027 1 98.25 248 VAL B CA 1
ATOM 3820 C C . VAL B 1 248 ? 19.594 -28.125 -4.207 1 98.25 248 VAL B C 1
ATOM 3822 O O . VAL B 1 248 ? 20.453 -28.984 -4.066 1 98.25 248 VAL B O 1
ATOM 3825 N N . VAL B 1 249 ? 19.312 -27.641 -5.336 1 98 249 VAL B N 1
ATOM 3826 C CA . VAL B 1 249 ? 20.109 -27.938 -6.52 1 98 249 VAL B CA 1
ATOM 3827 C C . VAL B 1 249 ? 20.531 -26.641 -7.203 1 98 249 VAL B C 1
ATOM 3829 O O . VAL B 1 249 ? 19.906 -25.594 -6.996 1 98 249 VAL B O 1
ATOM 3832 N N . ASP B 1 250 ? 21.547 -26.594 -8.039 1 97.5 250 ASP B N 1
ATOM 3833 C CA . ASP B 1 250 ? 22.062 -25.375 -8.656 1 97.5 250 ASP B CA 1
ATOM 3834 C C . ASP B 1 250 ? 21.125 -24.891 -9.766 1 97.5 250 ASP B C 1
ATOM 3836 O O . ASP B 1 250 ? 20.984 -23.688 -9.969 1 97.5 250 ASP B O 1
ATOM 3840 N N . SER B 1 251 ? 20.562 -25.891 -10.484 1 97.5 251 SER B N 1
ATOM 3841 C CA . SER B 1 251 ? 19.766 -25.562 -11.656 1 97.5 251 SER B CA 1
ATOM 3842 C C . SER B 1 251 ? 18.75 -26.672 -11.961 1 97.5 251 SER B C 1
ATOM 3844 O O . SER B 1 251 ? 18.891 -27.797 -11.492 1 97.5 251 SER B O 1
ATOM 3846 N N . ILE B 1 252 ? 17.688 -26.281 -12.711 1 98.25 252 ILE B N 1
ATOM 3847 C CA . ILE B 1 252 ? 16.719 -27.25 -13.203 1 98.25 252 ILE B CA 1
ATOM 3848 C C . ILE B 1 252 ? 17.422 -28.328 -14 1 98.25 252 ILE B C 1
ATOM 3850 O O . ILE B 1 252 ? 16.938 -29.469 -14.086 1 98.25 252 ILE B O 1
ATOM 3854 N N . ALA B 1 253 ? 18.625 -28.078 -14.547 1 98.06 253 ALA B N 1
ATOM 3855 C CA . ALA B 1 253 ? 19.438 -29.047 -15.289 1 98.06 253 ALA B CA 1
ATOM 3856 C C . ALA B 1 253 ? 19.766 -30.266 -14.43 1 98.06 253 ALA B C 1
ATOM 3858 O O . ALA B 1 253 ? 19.844 -31.375 -14.938 1 98.06 253 ALA B O 1
ATOM 3859 N N . ASP B 1 254 ? 19.875 -30.016 -13.156 1 98.19 254 ASP B N 1
ATOM 3860 C CA . ASP B 1 254 ? 20.281 -31.062 -12.227 1 98.19 254 ASP B CA 1
ATOM 3861 C C . ASP B 1 254 ? 19.141 -32.031 -11.961 1 98.19 254 ASP B C 1
ATOM 3863 O O . ASP B 1 254 ? 19.359 -33.094 -11.375 1 98.19 254 ASP B O 1
ATOM 3867 N N . LEU B 1 255 ? 17.969 -31.719 -12.422 1 98.06 255 LEU B N 1
ATOM 3868 C CA . LEU B 1 255 ? 16.797 -32.531 -12.102 1 98.06 255 LEU B CA 1
ATOM 3869 C C . LEU B 1 255 ? 16.344 -33.344 -13.305 1 98.06 255 LEU B C 1
ATOM 3871 O O . LEU B 1 255 ? 15.445 -34.188 -13.195 1 98.06 255 LEU B O 1
ATOM 3875 N N . VAL B 1 256 ? 17 -33.156 -14.438 1 98 256 VAL B N 1
ATOM 3876 C CA . VAL B 1 256 ? 16.578 -33.812 -15.68 1 98 256 VAL B CA 1
ATOM 3877 C C . VAL B 1 256 ? 16.609 -35.312 -15.516 1 98 256 VAL B C 1
ATOM 3879 O O . VAL B 1 256 ? 15.625 -36 -15.836 1 98 256 VAL B O 1
ATOM 3882 N N . GLU B 1 257 ? 17.625 -35.812 -14.898 1 95.94 257 GLU B N 1
ATOM 3883 C CA . GLU B 1 257 ? 17.797 -37.25 -14.781 1 95.94 257 GLU B CA 1
ATOM 3884 C C . GLU B 1 257 ? 16.906 -37.844 -13.695 1 95.94 257 GLU B C 1
ATOM 3886 O O . GLU B 1 257 ? 16.719 -39.062 -13.617 1 95.94 257 GLU B O 1
ATOM 3891 N N . ARG B 1 258 ? 16.422 -36.938 -12.875 1 94.88 258 ARG B N 1
ATOM 3892 C CA . ARG B 1 258 ? 15.555 -37.406 -11.789 1 94.88 258 ARG B CA 1
ATOM 3893 C C . ARG B 1 258 ? 14.148 -37.688 -12.297 1 94.88 258 ARG B C 1
ATOM 3895 O O . ARG B 1 258 ? 13.352 -38.344 -11.609 1 94.88 258 ARG B O 1
ATOM 3902 N N . VAL B 1 259 ? 13.75 -37.125 -13.414 1 95.44 259 VAL B N 1
ATOM 3903 C CA . VAL B 1 259 ? 12.422 -37.344 -13.984 1 95.44 259 VAL B CA 1
ATOM 3904 C C . VAL B 1 259 ? 12.305 -38.781 -14.484 1 95.44 259 VAL B C 1
ATOM 3906 O O . VAL B 1 259 ? 11.289 -39.438 -14.273 1 95.44 259 VAL B O 1
#

Sequence (518 aa):
MAERKPIESWLTDMDGVLIHEGVPIPGADAFIKKLRESGKPFLVLTNNSIYTARDLQARLNRMGLDVPVENIWTSALATAKFLDDQRPGGTAYVIGEAGLTTALHDIGYVLTDHDPDYVVLGETRTYSFEAMTKAVRLINGGARFICTNPDETGPSTEGPLPATGAVAALITKATGKNPYFAGKPNPLMMRTGLNAIGAHSETSAMIGDRMDTDVLAGLEAGMETFLVLTGLTSRADIDRHPFRPSNVVDSIADLVERVMAERKPIESWLTDMDGVLIHEGVPIPGADAFIKKLRESGKPFLVLTNNSIYTARDLQARLNRMGLDVPVENIWTSALATAKFLDDQRPGGTAYVIGEAGLTTALHDIGYVLTDHDPDYVVLGETRTYSFEAMTKAVRLINGGARFICTNPDETGPSTEGPLPATGAVAALITKATGKNPYFAGKPNPLMMRTGLNAIGAHSETSAMIGDRMDTDVLAGLEAGMETFLVLTGLTSRADIDRHPFRPSNVVDSIADLVERV

pLDDT: mean 95.61, std 6.31, range [35.44, 98.88]

Solvent-accessible surface area (backbone atoms only — not comparable to full-atom values): 25705 Å² total; per-residue (Å²): 122,87,80,80,62,71,74,58,28,42,36,28,34,38,76,24,40,34,24,50,97,85,38,60,34,76,37,29,47,58,30,48,49,46,39,63,72,67,65,45,44,56,33,41,44,35,58,55,16,43,55,39,46,61,56,48,29,53,56,35,42,76,57,60,34,83,55,60,48,91,30,44,44,32,7,19,48,36,34,31,52,51,43,43,74,76,44,62,61,40,34,25,28,74,48,53,30,65,12,29,56,50,33,33,45,74,60,52,36,47,79,37,88,74,85,28,58,27,33,38,41,37,32,63,94,71,62,48,51,66,58,52,31,51,46,37,44,44,40,71,70,64,19,43,48,36,26,22,26,59,47,25,51,37,89,51,97,89,42,60,30,67,25,36,24,5,54,48,36,19,46,22,52,45,58,76,49,75,62,50,54,30,10,60,37,34,37,64,34,55,52,53,52,30,56,75,59,74,50,53,41,73,29,19,32,28,37,17,19,37,66,80,28,41,33,44,17,21,50,72,49,50,25,47,19,36,35,26,49,64,32,84,34,51,79,78,54,46,76,76,42,99,61,75,58,76,36,77,43,69,36,49,44,74,45,39,86,73,107,122,86,80,79,62,72,74,57,28,41,37,29,34,38,78,26,41,34,26,51,97,84,36,62,35,74,37,29,47,59,29,48,50,46,39,62,71,68,66,45,44,55,34,42,42,35,59,54,17,44,55,38,48,61,56,48,28,53,55,35,42,75,58,60,31,82,56,60,48,92,31,45,45,33,7,20,48,37,35,30,54,51,43,44,72,77,43,62,60,39,34,26,30,74,47,54,30,64,11,30,56,49,33,33,44,74,59,52,36,46,78,37,87,73,84,28,58,27,34,38,40,37,31,64,96,70,62,48,51,65,58,52,28,51,46,37,43,44,40,70,71,66,19,43,50,35,26,21,25,60,47,26,52,38,86,52,95,91,41,60,32,66,24,36,24,5,53,46,35,19,43,21,53,46,56,75,50,76,61,51,54,30,9,60,37,34,35,63,32,54,53,54,52,30,55,75,58,75,49,54,42,73,28,20,32,29,38,16,19,38,65,81,28,42,33,45,17,20,50,73,51,48,24,46,20,35,34,26,48,64,30,85,34,51,79,79,54,48,74,77,44,99,61,75,59,77,36,78,43,69,37,49,42,74,45,39,86,74,106

Organism: Streptomyces venezuelae (NCBI:txid54571)

Secondary structure (DSSP, 8-state):
---PPPP-EEEE-SBTTTEETTEEPTTHHHHHHHHHHHT--EEEEE---SS-HHHHHHHHHHTT----GGGEEEHHHHHHHHHHHHSTT-EEEEES-HHHHHHHHHTTPEE-SSS-SEEEE---SS-BHHHHHHHHHHHHTT-EEEES----EE--TTS-EE-HHHHHHHHHHHHS-PPEE-STT-HHHHHHHHHHTT--GGGEEEEES-IIIIIHHHHHTT-EEEEESSSS--HHHHTTSSS--SEEES-GGGGGGG-/---PPPP-EEEE-SBTTTEETTEEPTTHHHHHHHHHHHT--EEEEE---SS-HHHHHHHHHHTT----GGGEEEHHHHHHHHHHHHSTT-EEEEES-HHHHHHHHHTTPEE-SSS-SEEEE---SS-BHHHHHHHHHHHHTT-EEEES----EE--TTS-EE-HHHHHHHHHHHHS-PPEE-STT-HHHHHHHHHHTT--GGGEEEEES-IIIIIHHHHHTT-EEEEESSSS--HHHHTTSSS--SEEES-GGGGGGG-

InterPro domains:
  IPR006357 HAD-superfamily hydrolase, subfamily IIA [PF13344] (10-109)
  IPR006357 HAD-superfamily hydrolase, subfamily IIA [PIRSF000915] (5-257)
  IPR006357 HAD-superfamily hydrolase, subfamily IIA [TIGR01460] (11-231)
  IPR023214 HAD superfamily [G3DSA:3.40.50.1000] (10-246)
  IPR023214 HAD superfamily [G3DSA:3.40.50.1000] (87-182)
  IPR036412 HAD-like superfamily [SSF56784] (7-256)

Nearest PDB structures (foldseek):
  4ift-assembly1_B  TM=9.745E-01  e=1.346E-26  Geobacillus stearothermophilus
  3epr-assembly1_A  TM=9.507E-01  e=4.274E-27  Streptococcus agalactiae serogroup V
  4kn8-assembly1_A  TM=8.999E-01  e=2.638E-24  Geobacillus stearothermophilus
  4o8c-assembly1_A  TM=8.988E-01  e=3.515E-24  Geobacillus stearothermophilus
  4ift-assembly1_A  TM=9.000E-01  e=5.252E-24  Geobacillus stearothermophilus

Foldseek 3Di:
DPPADAAQEEEEEPDLAQADPLAGDPQNQLQLVLCVVVVGYYAHEYQAQADALVVVQVSCVVNNHHDDSLRYAYLLLLQLVVCCVVPQQFEEAEDYHPSNVVNNVVSNYHYDLPLGQAYEYEWDPDDDPVSLVSRLVSVLVPHAYAYSALDQWDDDPVGTHGTRNVSQVVSCVSNVHHHDHRGFLALSSVVVSCVSRVHALSNYEFEEQDCRGGQNSSVVNNHQYEHEPSGDDDPVVQVVDPDHHNYYDPGSNVCSVSD/DPPADAAQEEEEEPDLAQADPLAGDPQNQLQLVLCVVVVGYYAHEYQAQADALVVVQVSCVVNNHHDDSLRYAYLLLLQLVVCCVVPQQFEEAEDYHPSNVVNNVVSNYHYDLPLGQAYEYEWDPDDDPVSLVSRLVSVLVPHAYAYSALDQWDDDPVGTHGTRNVSQVVSCVSNVHHHDHRGFLALSSVVVSCVSRVHALSNYEFEEQDCRGGQNSSVVNNHQYEHEPSGDDDPVVQVVDPDHHNYYDPGSNVCSVSD

Radius of gyration: 27.5 Å; Cα contacts (8 Å, |Δi|>4): 1200; chains: 2; bounding box: 45×83×70 Å